Protein AF-A0A6P1NTN1-F1 (afdb_monomer)

Organism: NCBI:txid2697569

Sequence (500 aa):
MDSTYGVNNAILVPTTVSRKTRVRRARVNVVTAGGDISVGAYDAALNRKCTSDTTGIGPNAFPMEIALPPTDLDPGLAYVAISTSSGTASFSSHSVYGQQVGALLKTSAHPLPTSITGAALQTKIPIVTLHPDDPTPLAGNAYERTDMGVHVIAKNPSGGKLYGFDATTGNWKTSTDGVTWADQGRTPATDFGAQAISIVFSDTTWWVTALDGKLWKGAVDKFNSWTDVTPSGMPADTIGRYLNAAHNGTALFFSNYGLIGKYATPGDPSGAYVYKSTDGGTNWTRSLSVPAARHVHCVRVDPTDANKIHVNIGDQGAWGGFGYWYSPDAGVTWYQGASGNATPGAAPSNRYGIDICCPAGTGGTPGRIFMEGDGTAQPHVFQFYRANLGSGMHNAKIDATVWFDGAPIDGGASWKGSARGMIGTSEGNLFYISTGEAGGIGTRYGVWMAKGPWFTSPVLLEEHMAPWDFPTYKYGQTFEVGPYLLNTRYRMTRPKFAGQ

Mean predicted aligned error: 13.22 Å

Secondary structure (DSSP, 8-state):
--EEE-TT-EEEEEEEE-S-EEEEEEEEEEEESSEEEEEEEEETT-BEEEEEEEEEE-SEEEEEEEEEEEEEEPSEEEEEEEEESSS-EEE-----SS----EEEE--PSSPPSB----PEES----EEEEEP--PPEESPPP-EEE-SEEEEEE-TTT--EEEEETTT--EEEESSSSS-EE-S--HHHHHSS-EEEEEE-SSEEEEEETTS-EEEEETT-TT--EE---TTS-TTEE--TTSEEE-SS-EEEE-EEPTT-PPPTT-S-EEEEEEESSSSSS-EEEEEEET--EEEEEEEETTEEEEEEEEEES--SSS--EEEEESSSSSS-EEPPBTTS-TTS--B-TT---EE---S-TT--SEEEEE--STTS-SEEEEEGGGGTT-GGGPPPEEEE---SS-TTS-----SEEEEEEE-TTS-EEEEEE-GGGTS-S-EEEEEE-TTT--SEEEEEEE--TTSS-TT--PPPEEETTEEEETTEEEE--EETT-

InterPro domains:
  IPR015943 WD40/YVTN repeat-like-containing domain superfamily [G3DSA:2.130.10.10] (135-318)

Nearest PDB structures (foldseek):
  5tdq-assembly1_A  TM=5.061E-01  e=2.278E-01  Homo sapiens
  8hhv-assembly1_A  TM=3.895E-01  e=9.567E-02  Microbacterium arabinogalactanolyticum
  1o8s-assembly1_A  TM=4.908E-01  e=4.653E-01  Thermoclostridium stercorarium
  1tvg-assembly1_A  TM=4.889E-01  e=1.053E+00  Homo sapiens
  8ic1-assembly1_A  TM=2.553E-01  e=3.819E-02  Microbacterium arabinogalactanolyticum

Foldseek 3Di:
DW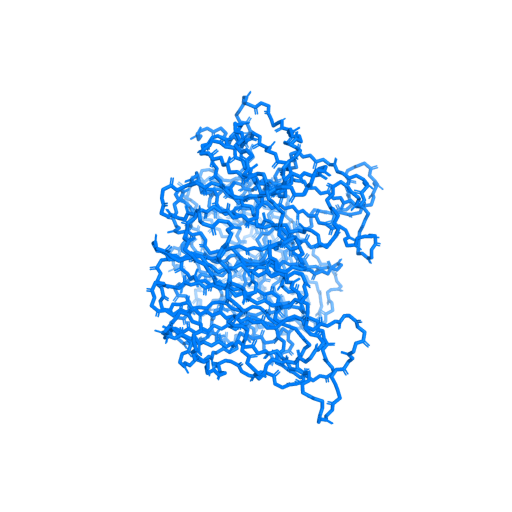DWDDAQKKKKFKFFDAAWFKFFKKKFQKQFCWFKKKKFKFAPQQFTQWIDIGGGGHGDFGIDITTIDTGIDGGGIMIIMMHTHDGIIIADDDDDPGPGPFMFIDRHGPPDDRGDDGDDGDHDDHDMDTFTDPVFDFPDDAKDKDQQQWFWADFAPVLRKTWTAGVPPQFIWIDNFSRDIDGPPDHPCRQPNFHWFHWEDDPFKIWTQGQLRWIWIDGPPPSRDIDTLGAPLDANQFGTHRAQWYDLNQKIKGWTQGDPPDQQDVPHSAWTWIWIDRVRRNDIDGLDTGHRFHYWLHWDAQPQASQKIKTATADDRVDDDGFIKIGNGNSNDIAGFDCQPDDRQTAHRARCFNDKERANCAQAQARKIKTKDFAQFAFRIKMWHPVQPVVGRRNTYIDRQGHWDPQPPVNDKTLHGIWFQWYQDNNRKIWTWRACLQVPRTQKIFTWIADPDRSHDIDTSDIDRGCPVPPNRNFHHWDDRVQWIDTTSMTIRNTHGPPD

pLDDT: mean 74.0, std 17.97, range [25.91, 98.38]

Solvent-accessible surface area (backbone atoms only — not comparable to full-atom values): 26101 Å² total; per-residue (Å²): 112,77,50,78,42,70,57,34,35,30,41,34,36,53,39,64,36,88,49,75,35,38,31,38,34,40,36,38,42,44,33,37,70,23,35,31,41,20,39,33,37,24,42,74,82,32,40,49,72,38,58,34,76,49,72,79,39,62,66,44,73,54,77,43,79,43,71,34,57,82,36,80,41,65,57,40,58,28,28,37,37,40,23,30,65,38,47,56,39,30,27,43,67,64,84,81,92,50,77,89,69,58,25,36,58,44,87,40,55,56,64,71,58,72,56,59,83,93,60,75,74,44,93,77,62,63,42,67,50,74,44,55,60,62,83,65,53,73,38,90,57,74,70,44,79,43,79,67,59,34,37,41,42,35,63,39,84,81,85,52,38,33,36,30,25,31,70,84,80,43,24,35,28,35,26,77,66,86,76,60,73,48,78,67,86,45,31,44,48,82,63,74,71,32,52,73,48,25,56,38,59,57,97,61,37,34,38,36,33,18,45,71,41,41,35,34,36,31,47,62,94,44,86,85,48,74,40,85,38,53,60,87,86,57,56,89,60,27,31,40,54,49,41,25,48,33,50,48,87,65,41,39,36,43,40,39,25,49,54,91,89,70,76,45,49,97,87,50,79,45,30,21,37,32,32,36,14,72,67,82,40,78,52,72,42,81,50,41,81,32,68,34,15,41,20,30,35,25,36,42,55,33,72,81,40,55,35,30,33,41,32,22,21,19,53,88,29,102,42,70,75,48,13,35,34,38,14,79,58,60,48,72,51,78,38,64,36,23,50,63,83,80,55,86,78,31,19,55,26,49,61,48,28,52,44,75,29,50,45,74,48,42,53,54,30,64,62,40,36,39,33,22,20,51,44,80,88,44,30,32,29,32,29,33,49,56,83,36,51,77,81,47,33,56,64,24,50,63,40,78,42,32,65,74,68,66,67,41,96,88,72,50,75,39,77,26,19,30,29,36,43,49,36,58,42,75,75,10,26,42,37,34,32,40,34,11,63,82,56,76,52,13,61,32,26,36,38,36,40,15,51,50,67,68,29,67,48,66,42,80,75,43,85,38,76,58,57,69,85,63,42,86,85,60,72,28,69,43,43,82,44,91,68,30,38,36,40,29,38,34,39,26,44,56,63,37,44,61,96,107

Radius of gyration: 24.1 Å; Cα contacts (8 Å, |Δi|>4): 1412; chains: 1; bounding box: 51×52×73 Å

Structure (mmCIF, N/CA/C/O backbone):
data_AF-A0A6P1NTN1-F1
#
_entry.id   AF-A0A6P1NTN1-F1
#
loop_
_atom_site.group_PDB
_atom_site.id
_atom_site.type_symbol
_atom_site.label_atom_id
_atom_site.label_alt_id
_atom_site.label_comp_id
_atom_site.label_asym_id
_atom_site.label_entity_id
_atom_site.label_seq_id
_atom_site.pdbx_PDB_ins_code
_atom_site.Cartn_x
_atom_site.Cartn_y
_atom_site.Cartn_z
_atom_site.occupancy
_atom_site.B_iso_or_equiv
_atom_site.auth_seq_id
_atom_site.auth_comp_id
_atom_site.auth_asym_id
_atom_site.auth_atom_id
_atom_site.pdbx_PDB_model_num
ATOM 1 N N . MET A 1 1 ? 4.464 -20.646 -22.684 1.00 29.41 1 MET A N 1
ATOM 2 C CA . MET A 1 1 ? 4.743 -21.362 -23.944 1.00 29.41 1 MET A CA 1
ATOM 3 C C . MET A 1 1 ? 6.209 -21.149 -24.235 1.00 29.41 1 MET A C 1
ATOM 5 O O . MET A 1 1 ? 6.587 -20.004 -24.454 1.00 29.41 1 MET A O 1
ATOM 9 N N . ASP A 1 2 ? 6.996 -22.216 -24.161 1.00 33.25 2 ASP A N 1
ATOM 10 C CA . ASP A 1 2 ? 8.444 -22.177 -24.344 1.00 33.25 2 ASP A CA 1
ATOM 11 C C . ASP A 1 2 ? 8.768 -22.536 -25.792 1.00 33.25 2 ASP A C 1
ATOM 13 O O . ASP A 1 2 ? 8.426 -23.616 -26.270 1.00 33.25 2 ASP A O 1
ATOM 17 N N . SER A 1 3 ? 9.375 -21.604 -26.518 1.00 41.38 3 SER A N 1
ATOM 18 C CA . SER A 1 3 ? 9.960 -21.871 -27.832 1.00 41.38 3 SER A CA 1
ATOM 19 C C . SER A 1 3 ? 11.472 -21.883 -27.690 1.00 41.38 3 SER A C 1
ATOM 21 O O . SER A 1 3 ? 12.053 -20.886 -27.263 1.00 41.38 3 SER A O 1
ATOM 23 N N . THR A 1 4 ? 12.078 -23.013 -28.027 1.00 46.31 4 THR A N 1
ATOM 24 C CA . THR A 1 4 ? 13.510 -23.278 -27.934 1.00 46.31 4 THR A CA 1
ATOM 25 C C . THR A 1 4 ? 14.193 -22.868 -29.243 1.00 46.31 4 THR A C 1
ATOM 27 O O . THR A 1 4 ? 13.849 -23.412 -30.291 1.00 46.31 4 THR A O 1
ATOM 30 N N . TYR A 1 5 ? 15.143 -21.926 -29.211 1.00 53.22 5 TYR A N 1
ATOM 31 C CA . TYR A 1 5 ? 15.869 -21.476 -30.414 1.00 53.22 5 TYR A CA 1
ATOM 32 C C . TYR A 1 5 ? 17.349 -21.864 -30.384 1.00 53.22 5 TYR A C 1
ATOM 34 O O . TYR A 1 5 ? 17.948 -21.959 -29.316 1.00 53.22 5 TYR A O 1
ATOM 42 N N . GLY A 1 6 ? 17.927 -22.090 -31.569 1.00 50.06 6 GLY A N 1
ATOM 43 C CA . GLY A 1 6 ? 19.344 -22.417 -31.737 1.00 50.06 6 GLY A CA 1
ATOM 44 C C . GLY A 1 6 ? 20.270 -21.200 -31.627 1.00 50.06 6 GLY A C 1
ATOM 45 O O . GLY A 1 6 ? 19.855 -20.068 -31.885 1.00 50.06 6 GLY A O 1
ATOM 46 N N . VAL A 1 7 ? 21.530 -21.471 -31.285 1.00 57.38 7 VAL A N 1
ATOM 47 C CA . VAL A 1 7 ? 22.645 -20.516 -31.136 1.00 57.38 7 VAL A CA 1
ATOM 48 C C . VAL A 1 7 ? 22.821 -19.641 -32.392 1.00 57.38 7 VAL A C 1
ATOM 50 O O . VAL A 1 7 ? 22.625 -20.131 -33.504 1.00 57.38 7 VAL A O 1
ATOM 53 N N . ASN A 1 8 ? 23.224 -18.369 -32.234 1.00 57.53 8 ASN A N 1
ATOM 54 C CA . ASN A 1 8 ? 23.512 -17.419 -33.329 1.00 57.53 8 ASN A CA 1
ATOM 55 C C . ASN A 1 8 ? 22.317 -17.020 -34.218 1.00 57.53 8 ASN A C 1
ATOM 57 O O . ASN A 1 8 ? 22.477 -16.774 -35.416 1.00 57.53 8 ASN A O 1
ATOM 61 N N . ASN A 1 9 ? 21.120 -16.923 -33.639 1.00 60.09 9 ASN A N 1
ATOM 62 C CA . ASN A 1 9 ? 19.967 -16.317 -34.305 1.00 60.09 9 ASN A CA 1
ATOM 63 C C . ASN A 1 9 ? 19.594 -14.993 -33.640 1.00 60.09 9 ASN A C 1
ATOM 65 O O . ASN A 1 9 ? 19.578 -14.899 -32.410 1.00 60.09 9 ASN A O 1
ATOM 69 N N . ALA A 1 10 ? 19.264 -13.993 -34.461 1.00 60.81 10 ALA A N 1
ATOM 70 C CA . ALA A 1 10 ? 18.637 -12.767 -34.000 1.00 60.81 10 ALA A CA 1
ATOM 71 C C . ALA A 1 10 ? 17.119 -12.869 -34.186 1.00 60.81 10 ALA A C 1
ATOM 73 O O . ALA A 1 10 ? 16.631 -13.264 -35.250 1.00 60.81 10 ALA A O 1
ATOM 74 N N . ILE A 1 11 ? 16.370 -12.508 -33.150 1.00 65.62 11 ILE A N 1
ATOM 75 C CA . ILE A 1 11 ? 14.910 -12.444 -33.190 1.00 65.62 11 ILE A CA 1
ATOM 76 C C . ILE A 1 11 ? 14.499 -10.986 -33.244 1.00 65.62 11 ILE A C 1
ATOM 78 O O . ILE A 1 11 ? 14.895 -10.227 -32.366 1.00 65.62 11 ILE A O 1
ATOM 82 N N . LEU A 1 12 ? 13.693 -10.617 -34.241 1.00 64.75 12 LEU A N 1
ATOM 83 C CA . LEU A 1 12 ? 13.176 -9.264 -34.417 1.00 64.75 12 LEU A CA 1
ATOM 84 C C . LEU A 1 12 ? 11.694 -9.214 -34.077 1.00 64.75 12 LEU A C 1
ATOM 86 O O . LEU A 1 12 ? 10.878 -9.889 -34.708 1.00 64.75 12 LEU A O 1
ATOM 90 N N . VAL A 1 13 ? 11.353 -8.357 -33.124 1.00 66.25 13 VAL A N 1
ATOM 91 C CA . VAL A 1 13 ? 9.988 -8.087 -32.687 1.00 66.25 13 VAL A CA 1
ATOM 92 C C . VAL A 1 13 ? 9.572 -6.715 -33.226 1.00 66.25 13 VAL A C 1
ATOM 94 O O . VAL A 1 13 ? 10.132 -5.708 -32.791 1.00 66.25 13 VAL A O 1
ATOM 97 N N . PRO A 1 14 ? 8.626 -6.636 -34.175 1.00 63.50 14 PRO A N 1
ATOM 98 C CA . PRO A 1 14 ? 8.089 -5.374 -34.647 1.00 63.50 14 PRO A CA 1
ATOM 99 C C . PRO A 1 14 ? 7.347 -4.668 -33.515 1.00 63.50 14 PRO A C 1
ATOM 101 O O . PRO A 1 14 ? 6.588 -5.278 -32.760 1.00 63.50 14 PRO A O 1
ATOM 104 N N . THR A 1 15 ? 7.563 -3.365 -33.417 1.00 61.22 15 THR A N 1
ATOM 105 C CA . THR A 1 15 ? 6.938 -2.491 -32.432 1.00 61.22 15 THR A CA 1
ATOM 106 C C . THR A 1 15 ? 6.498 -1.196 -33.100 1.00 61.22 15 THR A C 1
ATOM 108 O O . THR A 1 15 ? 7.192 -0.655 -33.961 1.00 61.22 15 THR A O 1
ATOM 111 N N . THR A 1 16 ? 5.319 -0.701 -32.734 1.00 61.41 16 THR A N 1
ATOM 112 C CA . THR A 1 16 ? 4.816 0.582 -33.228 1.00 61.41 16 THR A CA 1
ATOM 113 C C . THR A 1 16 ? 5.150 1.672 -32.221 1.00 61.41 16 THR A C 1
ATOM 115 O O . THR A 1 16 ? 4.664 1.664 -31.092 1.00 61.41 16 THR A O 1
ATOM 118 N N . VAL A 1 17 ? 5.952 2.639 -32.649 1.00 59.66 17 VAL A N 1
ATOM 119 C CA . VAL A 1 17 ? 6.299 3.837 -31.890 1.00 59.66 17 VAL A CA 1
ATOM 120 C C . VAL A 1 17 ? 5.254 4.907 -32.204 1.00 59.66 17 VAL A C 1
ATOM 122 O O . VAL A 1 17 ? 5.145 5.370 -33.335 1.00 59.66 17 VAL A O 1
ATOM 125 N N . SER A 1 18 ? 4.433 5.285 -31.224 1.00 51.97 18 SER A N 1
ATOM 126 C CA . SER A 1 18 ? 3.307 6.214 -31.434 1.00 51.97 18 SER A CA 1
ATOM 127 C C . SER A 1 18 ? 3.714 7.690 -31.459 1.00 51.97 18 SER A C 1
ATOM 129 O O . SER A 1 18 ? 3.008 8.525 -32.018 1.00 51.97 18 SER A O 1
ATOM 131 N N . ARG A 1 19 ? 4.854 8.022 -30.851 1.00 54.16 19 ARG A N 1
ATOM 132 C CA . ARG A 1 19 ? 5.444 9.365 -30.794 1.00 54.16 19 ARG A CA 1
ATOM 133 C C . ARG A 1 19 ? 6.958 9.247 -30.716 1.00 54.16 19 ARG A C 1
ATOM 135 O O . ARG A 1 19 ? 7.453 8.217 -30.262 1.00 54.16 19 ARG A O 1
ATOM 142 N N . LYS A 1 20 ? 7.688 10.305 -31.075 1.00 69.31 20 LYS A N 1
ATOM 143 C CA . LYS A 1 20 ? 9.148 10.313 -30.950 1.00 69.31 20 LYS A CA 1
ATOM 144 C C . LYS A 1 20 ? 9.546 9.961 -29.518 1.00 69.31 20 LYS A C 1
ATOM 146 O O . LYS A 1 20 ? 9.056 10.577 -28.572 1.00 69.31 20 LYS A O 1
ATOM 151 N N . THR A 1 21 ? 10.368 8.932 -29.377 1.00 59.53 21 THR A N 1
ATOM 152 C CA . THR A 1 21 ? 10.625 8.274 -28.098 1.00 59.53 21 THR A CA 1
ATOM 153 C C . THR A 1 21 ? 12.103 7.967 -27.969 1.00 59.53 21 THR A C 1
ATOM 155 O O . THR A 1 21 ? 12.658 7.256 -28.800 1.00 59.53 21 THR A O 1
ATOM 158 N N . ARG A 1 22 ? 12.737 8.457 -26.905 1.00 66.81 22 ARG A N 1
ATOM 159 C CA . ARG A 1 22 ? 14.100 8.057 -26.558 1.00 66.81 22 ARG A CA 1
ATOM 160 C C . ARG A 1 22 ? 14.065 6.746 -25.794 1.00 66.81 22 ARG A C 1
ATOM 162 O O . ARG A 1 22 ? 13.306 6.629 -24.845 1.00 66.81 22 ARG A O 1
ATOM 169 N N . VAL A 1 23 ? 14.872 5.773 -26.184 1.00 63.84 23 VAL A N 1
ATOM 170 C CA . VAL A 1 23 ? 14.964 4.463 -25.533 1.00 63.84 23 VAL A CA 1
ATOM 171 C C . VAL A 1 23 ? 16.323 4.328 -24.863 1.00 63.84 23 VAL A C 1
ATOM 173 O O . VAL A 1 23 ? 17.342 4.670 -25.464 1.00 63.84 23 VAL A O 1
ATOM 176 N N . ARG A 1 24 ? 16.340 3.794 -23.637 1.00 61.66 24 ARG A N 1
ATOM 177 C CA . ARG A 1 24 ? 17.573 3.497 -22.882 1.00 61.66 24 ARG A CA 1
ATOM 178 C C . ARG A 1 24 ? 17.646 2.104 -22.296 1.00 61.66 24 ARG A C 1
ATOM 180 O O . ARG A 1 24 ? 18.675 1.753 -21.734 1.00 61.66 24 ARG A O 1
ATOM 187 N N . ARG A 1 25 ? 16.575 1.316 -22.356 1.00 61.94 25 ARG A N 1
ATOM 188 C CA . ARG A 1 25 ? 16.550 -0.008 -21.729 1.00 61.94 25 ARG A CA 1
ATOM 189 C C . ARG A 1 25 ? 15.736 -0.975 -22.564 1.00 61.94 25 ARG A C 1
ATOM 191 O O . ARG A 1 25 ? 14.679 -0.611 -23.087 1.00 61.94 25 ARG A O 1
ATOM 198 N N . ALA A 1 26 ? 16.238 -2.197 -22.665 1.00 63.59 26 ALA A N 1
ATOM 199 C CA . ALA A 1 26 ? 15.498 -3.340 -23.167 1.00 63.59 26 ALA A CA 1
ATOM 200 C C . ALA A 1 26 ? 15.272 -4.311 -22.016 1.00 63.59 26 ALA A C 1
ATOM 202 O O . ALA A 1 26 ? 16.217 -4.713 -21.336 1.00 63.59 26 ALA A O 1
ATOM 203 N N . ARG A 1 27 ? 14.019 -4.716 -21.823 1.00 62.06 27 ARG A N 1
ATOM 204 C CA . ARG A 1 27 ? 13.689 -5.791 -20.897 1.00 62.06 27 ARG A CA 1
ATOM 205 C C . ARG A 1 27 ? 13.489 -7.088 -21.652 1.00 62.06 27 ARG A C 1
ATOM 207 O O . ARG A 1 27 ? 12.695 -7.149 -22.591 1.00 62.06 27 ARG A O 1
ATOM 214 N N . VAL A 1 28 ? 14.187 -8.121 -21.204 1.00 61.41 28 VAL A N 1
ATOM 215 C CA . VAL A 1 28 ? 14.255 -9.413 -21.870 1.00 61.41 28 VAL A CA 1
ATOM 216 C C . VAL A 1 28 ? 13.852 -10.525 -20.915 1.00 61.41 28 VAL A C 1
ATOM 218 O O . VAL A 1 28 ? 14.427 -10.667 -19.842 1.00 61.41 28 VAL A O 1
ATOM 221 N N . ASN A 1 29 ? 12.890 -11.352 -21.314 1.00 56.19 29 ASN A N 1
ATOM 222 C CA . ASN A 1 29 ? 12.529 -12.564 -20.579 1.00 56.19 29 ASN A CA 1
ATOM 223 C C . ASN A 1 29 ? 13.204 -13.776 -21.229 1.00 56.19 29 ASN A C 1
ATOM 225 O O . ASN A 1 29 ? 12.690 -14.305 -22.217 1.00 56.19 29 ASN A O 1
ATOM 229 N N . VAL A 1 30 ? 14.351 -14.197 -20.688 1.00 57.44 30 VAL A N 1
ATOM 230 C CA . VAL A 1 30 ? 15.136 -15.328 -21.211 1.00 57.44 30 VAL A CA 1
ATOM 231 C C . VAL A 1 30 ? 15.361 -16.351 -20.114 1.00 57.44 30 VAL A C 1
ATOM 233 O O . VAL A 1 30 ? 15.739 -15.996 -19.000 1.00 57.44 30 VAL A O 1
ATOM 236 N N . VAL A 1 31 ? 15.186 -17.623 -20.456 1.00 53.19 31 VAL A N 1
ATOM 237 C CA . VAL A 1 31 ? 15.865 -18.713 -19.755 1.00 53.19 31 VAL A CA 1
ATOM 238 C C . VAL A 1 31 ? 17.054 -19.105 -20.619 1.00 53.19 31 VAL A C 1
ATOM 240 O O . VAL A 1 31 ? 16.862 -19.542 -21.754 1.00 53.19 31 VAL A O 1
ATO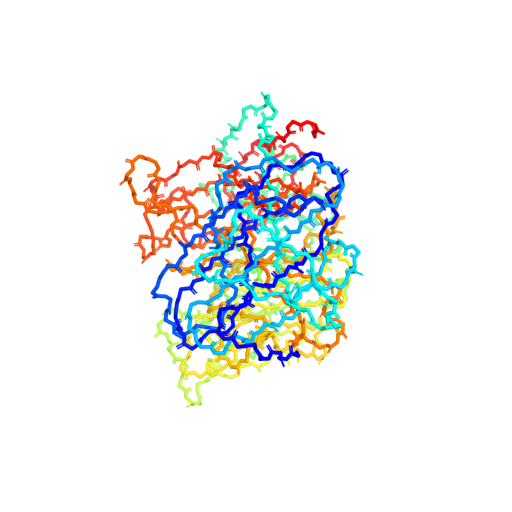M 243 N N . THR A 1 32 ? 18.269 -18.876 -20.125 1.00 56.81 32 THR A N 1
ATOM 244 C CA . THR A 1 32 ? 19.511 -19.243 -20.823 1.00 56.81 32 THR A CA 1
ATOM 245 C C . THR A 1 32 ? 20.231 -20.349 -20.059 1.00 56.81 32 THR A C 1
ATOM 247 O O . THR A 1 32 ? 20.207 -20.366 -18.830 1.00 56.81 32 THR A O 1
ATOM 250 N N . ALA A 1 33 ? 20.886 -21.266 -20.778 1.00 59.31 33 ALA A N 1
ATOM 251 C CA . ALA A 1 33 ? 21.825 -22.236 -20.204 1.00 59.31 33 ALA A CA 1
ATOM 252 C C . ALA A 1 33 ? 23.200 -21.609 -19.875 1.00 59.31 33 ALA A C 1
ATOM 254 O O . ALA A 1 33 ? 24.106 -22.300 -19.416 1.00 59.31 33 ALA A O 1
ATOM 255 N N . GLY A 1 34 ? 23.339 -20.305 -20.117 1.00 64.50 34 GLY A N 1
ATOM 256 C CA . GLY A 1 34 ? 24.556 -19.521 -19.992 1.00 64.50 34 GLY A CA 1
ATOM 257 C C . GLY A 1 34 ? 25.066 -19.035 -21.355 1.00 64.50 34 GLY A C 1
ATOM 258 O O . GLY A 1 34 ? 24.813 -19.681 -22.375 1.00 64.50 34 GLY A O 1
ATOM 259 N N . GLY A 1 35 ? 25.745 -17.885 -21.389 1.00 72.69 35 GLY A N 1
ATOM 260 C CA . GLY A 1 35 ? 26.284 -17.279 -22.614 1.00 72.69 35 GLY A CA 1
ATOM 261 C C . GLY A 1 35 ? 26.251 -15.756 -22.635 1.00 72.69 35 GLY A C 1
ATOM 262 O O . GLY A 1 35 ? 25.950 -15.112 -21.634 1.00 72.69 35 GLY A O 1
ATOM 263 N N . ASP A 1 36 ? 26.521 -15.181 -23.801 1.00 77.38 36 ASP A N 1
ATOM 264 C CA . ASP A 1 36 ? 26.404 -13.744 -24.045 1.00 77.38 36 ASP A CA 1
ATOM 265 C C . ASP A 1 36 ? 25.059 -13.427 -24.705 1.00 77.38 36 ASP A C 1
ATOM 267 O O . ASP A 1 36 ? 24.497 -14.243 -25.444 1.00 77.38 36 ASP A O 1
ATOM 271 N N . ILE A 1 37 ? 24.536 -12.236 -24.431 1.00 76.62 37 ILE A N 1
ATOM 272 C CA . ILE A 1 37 ? 23.293 -11.714 -24.993 1.00 76.62 37 ILE A CA 1
ATOM 273 C C . ILE A 1 37 ? 23.571 -10.354 -25.614 1.00 76.62 37 ILE A C 1
ATOM 275 O O . ILE A 1 37 ? 24.166 -9.488 -24.983 1.00 76.62 37 ILE A O 1
ATOM 279 N N . SER A 1 38 ? 23.048 -10.136 -26.814 1.00 77.00 38 SER A N 1
ATOM 280 C CA . SER A 1 38 ? 23.060 -8.838 -27.480 1.00 77.00 38 SER A CA 1
ATOM 281 C C . SER A 1 38 ? 21.624 -8.399 -27.739 1.00 77.00 38 SER A C 1
ATOM 283 O O . SER A 1 38 ? 20.835 -9.170 -28.292 1.00 77.00 38 SER A O 1
ATOM 285 N N . VAL A 1 39 ? 21.270 -7.183 -27.324 1.00 78.44 39 VAL A N 1
ATOM 286 C CA . VAL A 1 39 ? 19.946 -6.576 -27.534 1.00 78.44 39 VAL A CA 1
ATOM 287 C C . VAL A 1 39 ? 20.054 -5.231 -28.215 1.00 78.44 39 VAL A C 1
ATOM 289 O O . VAL A 1 39 ? 20.985 -4.482 -27.954 1.00 78.44 39 VAL A O 1
ATOM 292 N N . GLY A 1 40 ? 19.074 -4.881 -29.042 1.00 79.75 40 GLY A N 1
ATOM 293 C CA . GLY A 1 40 ? 19.114 -3.625 -29.779 1.00 79.75 40 GLY A CA 1
ATOM 294 C C . GLY A 1 40 ? 17.778 -3.193 -30.359 1.00 79.75 40 GLY A C 1
ATOM 295 O O . GLY A 1 40 ? 16.800 -3.938 -30.341 1.00 79.75 40 GLY A O 1
ATOM 296 N N . ALA A 1 41 ? 17.751 -1.975 -30.889 1.00 80.06 41 ALA A N 1
ATOM 297 C CA . ALA A 1 41 ? 16.613 -1.425 -31.618 1.00 80.06 41 ALA A CA 1
ATOM 298 C C . ALA A 1 41 ? 17.001 -1.134 -33.071 1.00 80.06 41 ALA A C 1
ATOM 300 O O . ALA A 1 41 ? 18.132 -0.733 -33.353 1.00 80.06 41 ALA A O 1
ATOM 301 N N . TYR A 1 42 ? 16.050 -1.311 -33.981 1.00 81.38 42 TYR A N 1
ATOM 302 C CA . TYR A 1 42 ? 16.178 -1.106 -35.420 1.00 81.38 42 TYR A CA 1
ATOM 303 C C . TYR A 1 42 ? 15.021 -0.239 -35.927 1.00 81.38 42 TYR A C 1
ATOM 305 O O . TYR A 1 42 ? 13.923 -0.282 -35.372 1.00 81.38 42 TYR A O 1
ATOM 313 N N . ASP A 1 43 ? 15.248 0.540 -36.983 1.00 82.56 43 ASP A N 1
ATOM 314 C CA . ASP A 1 43 ? 14.167 1.276 -37.656 1.00 82.56 43 ASP A CA 1
ATOM 315 C C . ASP A 1 43 ? 13.352 0.400 -38.617 1.00 82.56 43 ASP A C 1
ATOM 317 O O . ASP A 1 43 ? 13.652 -0.774 -38.835 1.00 82.56 43 ASP A O 1
ATOM 321 N N . ALA A 1 44 ? 12.316 0.989 -39.222 1.00 80.00 44 ALA A N 1
ATOM 322 C CA . ALA A 1 44 ? 11.492 0.357 -40.251 1.00 80.00 44 ALA A CA 1
ATOM 323 C C . ALA A 1 44 ? 12.307 -0.226 -41.422 1.00 80.00 44 ALA A C 1
ATOM 325 O O . ALA A 1 44 ? 11.864 -1.186 -42.049 1.00 80.00 44 ALA A O 1
ATOM 326 N N . ALA A 1 45 ? 13.485 0.342 -41.706 1.00 82.31 45 ALA A N 1
ATOM 327 C CA . ALA A 1 45 ? 14.395 -0.093 -42.760 1.00 82.31 45 ALA A CA 1
ATOM 328 C C . ALA A 1 45 ? 15.413 -1.145 -42.280 1.00 82.31 45 ALA A C 1
ATOM 330 O O . ALA A 1 45 ? 16.322 -1.498 -43.028 1.00 82.31 45 ALA A O 1
ATOM 331 N N . LEU A 1 46 ? 15.253 -1.667 -41.058 1.00 77.44 46 LEU A N 1
ATOM 332 C CA . LEU A 1 46 ? 16.124 -2.670 -40.447 1.00 77.44 46 LEU A CA 1
ATOM 333 C C . LEU A 1 46 ? 17.579 -2.205 -40.295 1.00 77.44 46 LEU A C 1
ATOM 335 O O . LEU A 1 46 ? 18.501 -3.027 -40.270 1.00 77.44 46 LEU A O 1
ATOM 339 N N . ASN A 1 47 ? 17.794 -0.899 -40.122 1.00 82.81 47 ASN A N 1
ATOM 340 C CA . ASN A 1 47 ? 19.084 -0.355 -39.711 1.00 82.81 47 ASN A CA 1
ATOM 341 C C . ASN A 1 47 ? 19.158 -0.298 -38.189 1.00 82.81 47 ASN A C 1
ATOM 343 O O . ASN A 1 47 ? 18.246 0.213 -37.531 1.00 82.81 47 ASN A O 1
ATOM 347 N N . ARG A 1 48 ? 20.260 -0.799 -37.626 1.00 85.31 48 ARG A N 1
ATOM 348 C CA . ARG A 1 48 ? 20.484 -0.815 -36.180 1.00 85.31 48 ARG A CA 1
ATOM 349 C C . ARG A 1 48 ? 20.628 0.615 -35.672 1.00 85.31 48 ARG A C 1
ATOM 351 O O . ARG A 1 48 ? 21.530 1.338 -36.087 1.00 85.31 48 ARG A O 1
ATOM 358 N N . LYS A 1 49 ? 19.759 1.004 -34.746 1.00 85.44 49 LYS A N 1
ATOM 359 C CA . LYS A 1 49 ? 19.806 2.295 -34.053 1.00 85.44 49 LYS A CA 1
ATOM 360 C C . LYS A 1 49 ? 20.649 2.219 -32.790 1.00 85.44 49 LYS A C 1
ATOM 362 O O . LYS A 1 49 ? 21.442 3.118 -32.538 1.00 85.44 49 LYS A O 1
ATOM 367 N N . CYS A 1 50 ? 20.539 1.124 -32.043 1.00 82.88 50 CYS A N 1
ATOM 368 C CA . CYS A 1 50 ? 21.380 0.868 -30.880 1.00 82.88 50 CYS A CA 1
ATOM 369 C C . CYS A 1 50 ? 21.545 -0.620 -30.606 1.00 82.88 50 CYS A C 1
ATOM 371 O O . CYS A 1 50 ? 20.760 -1.439 -31.083 1.00 82.88 50 CYS A O 1
ATOM 373 N N . THR A 1 51 ? 22.576 -0.948 -29.830 1.00 86.31 51 THR A N 1
ATOM 374 C CA . THR A 1 51 ? 22.794 -2.282 -29.275 1.00 86.31 51 THR A CA 1
ATOM 375 C C . THR A 1 51 ? 23.470 -2.186 -27.920 1.00 86.31 51 THR A C 1
ATOM 377 O O . THR A 1 51 ? 24.129 -1.188 -27.628 1.00 86.31 51 THR A O 1
ATOM 380 N N . SER A 1 52 ? 23.329 -3.230 -27.123 1.00 80.56 52 SER A N 1
ATOM 381 C CA . SER A 1 52 ? 24.094 -3.462 -25.911 1.00 80.56 52 SER A CA 1
ATOM 382 C C . SER A 1 52 ? 24.341 -4.951 -25.764 1.00 80.56 52 SER A C 1
ATOM 384 O O . SER A 1 52 ? 23.434 -5.759 -25.978 1.00 80.56 52 SER A O 1
ATOM 386 N N . ASP A 1 53 ? 25.574 -5.288 -25.408 1.00 82.69 53 ASP A N 1
ATOM 387 C CA . ASP A 1 53 ? 26.053 -6.657 -25.329 1.00 82.69 53 ASP A CA 1
ATOM 388 C C . ASP A 1 53 ? 26.401 -6.957 -23.867 1.00 82.69 53 ASP A C 1
ATOM 390 O O . ASP A 1 53 ? 27.157 -6.231 -23.223 1.00 82.69 53 ASP A O 1
ATOM 394 N N . THR A 1 54 ? 25.814 -8.016 -23.324 1.00 76.19 54 THR A N 1
ATOM 395 C CA . THR A 1 54 ? 26.034 -8.499 -21.960 1.00 76.19 54 THR A CA 1
ATOM 396 C C . THR A 1 54 ? 26.706 -9.859 -22.046 1.00 76.19 54 THR A C 1
ATOM 398 O O . THR A 1 54 ? 26.152 -10.777 -22.646 1.00 76.19 54 THR A O 1
ATOM 401 N N . THR A 1 55 ? 27.897 -9.995 -21.468 1.00 78.44 55 THR A N 1
ATOM 402 C CA . THR A 1 55 ? 28.711 -11.213 -21.582 1.00 78.44 55 THR A CA 1
ATOM 403 C C . THR A 1 55 ? 28.680 -12.064 -20.318 1.00 78.44 55 THR A C 1
ATOM 405 O O . THR A 1 55 ? 28.395 -11.567 -19.228 1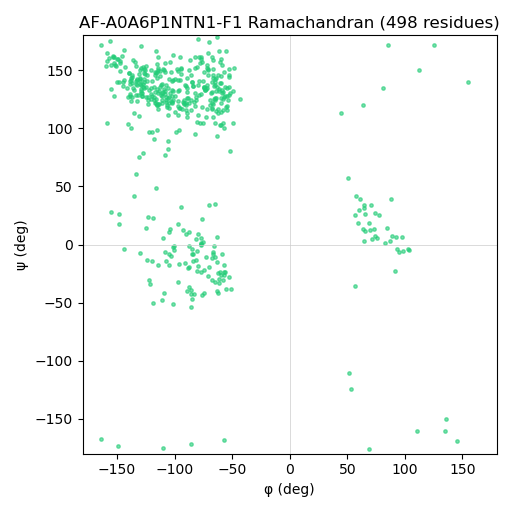.00 78.44 55 THR A O 1
ATOM 408 N N . GLY A 1 56 ? 28.976 -13.358 -20.462 1.00 66.62 56 GLY A N 1
ATOM 409 C CA . GLY A 1 56 ? 29.209 -14.260 -19.329 1.00 66.62 56 GLY A CA 1
ATOM 410 C C . GLY A 1 56 ? 27.993 -14.479 -18.426 1.00 66.62 56 GLY A C 1
ATOM 411 O O . GLY A 1 56 ? 28.140 -14.682 -17.220 1.00 66.62 56 GLY A O 1
ATOM 412 N N . ILE A 1 57 ? 26.784 -14.426 -18.983 1.00 66.62 57 ILE A N 1
ATOM 413 C CA . ILE A 1 57 ? 25.554 -14.634 -18.222 1.00 66.62 57 ILE A CA 1
ATOM 414 C C . ILE A 1 57 ? 25.501 -16.105 -17.819 1.00 66.62 57 ILE A C 1
ATOM 416 O O . ILE A 1 57 ? 25.593 -16.984 -18.670 1.00 66.62 57 ILE A O 1
ATOM 420 N N . GLY A 1 58 ? 25.377 -16.384 -16.521 1.00 63.03 58 GLY A N 1
ATOM 421 C CA . GLY A 1 58 ? 25.167 -17.743 -16.021 1.00 63.03 58 GLY A CA 1
ATOM 422 C C . GLY A 1 58 ? 23.766 -18.281 -16.353 1.00 63.03 58 GLY A C 1
ATOM 423 O O . GLY A 1 58 ? 22.914 -17.535 -16.843 1.00 63.03 58 GLY A O 1
ATOM 424 N N . PRO A 1 59 ? 23.486 -19.563 -16.061 1.00 63.16 59 PRO A N 1
ATOM 425 C CA . PRO A 1 59 ? 22.145 -20.111 -16.201 1.00 63.16 59 PRO A CA 1
ATOM 426 C C . PRO A 1 59 ? 21.165 -19.347 -15.300 1.00 63.16 59 PRO A C 1
ATOM 428 O O . PRO A 1 59 ? 21.288 -19.391 -14.080 1.00 63.16 59 PRO A O 1
ATOM 431 N N . ASN A 1 60 ? 20.212 -18.628 -15.892 1.00 55.25 60 ASN A N 1
ATOM 432 C CA . ASN A 1 60 ? 19.290 -17.738 -15.180 1.00 55.25 60 ASN A CA 1
ATOM 433 C C . ASN A 1 60 ? 17.875 -17.848 -15.763 1.00 55.25 60 ASN A C 1
ATOM 435 O O . ASN A 1 60 ? 17.717 -18.059 -16.966 1.00 55.25 60 ASN A O 1
ATOM 439 N N . ALA A 1 61 ? 16.852 -17.678 -14.916 1.00 49.25 61 ALA A N 1
ATOM 440 C CA . ALA A 1 61 ? 15.439 -17.812 -15.281 1.00 49.25 61 ALA A CA 1
ATOM 441 C C . ALA A 1 61 ? 14.576 -16.649 -14.753 1.00 49.25 61 ALA A C 1
ATOM 443 O O . ALA A 1 61 ? 13.654 -16.876 -13.979 1.00 49.25 61 ALA A O 1
ATOM 444 N N . PHE A 1 62 ? 14.859 -15.406 -15.161 1.00 52.22 62 PHE A N 1
ATOM 445 C CA . PHE A 1 62 ? 14.071 -14.219 -14.786 1.00 52.22 62 PHE A CA 1
ATOM 446 C C . PHE A 1 62 ? 14.175 -13.106 -15.850 1.00 52.22 62 PHE A C 1
ATOM 448 O O . PHE A 1 62 ? 15.092 -13.140 -16.674 1.00 52.22 62 PHE A O 1
ATOM 455 N N . PRO A 1 63 ? 13.261 -12.111 -15.856 1.00 54.00 63 PRO A N 1
ATOM 456 C CA . PRO A 1 63 ? 13.437 -10.876 -16.621 1.00 54.00 63 PRO A CA 1
ATOM 457 C C . PRO A 1 63 ? 14.783 -10.210 -16.323 1.00 54.00 63 PRO A C 1
ATOM 459 O O . PRO A 1 63 ? 15.086 -9.914 -15.170 1.00 54.00 63 PRO A O 1
ATOM 462 N N . MET A 1 64 ? 15.534 -9.896 -17.371 1.00 58.34 64 MET A N 1
ATOM 463 C CA . MET A 1 64 ? 16.752 -9.095 -17.331 1.00 58.34 64 MET A CA 1
ATOM 464 C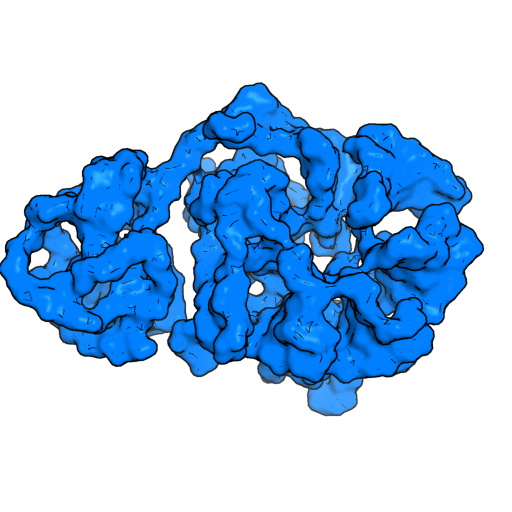 C . MET A 1 64 ? 16.474 -7.721 -17.926 1.00 58.34 64 MET A C 1
ATOM 466 O O . MET A 1 64 ? 15.808 -7.618 -18.958 1.00 58.34 64 MET A O 1
ATOM 470 N N . GLU A 1 65 ? 16.988 -6.671 -17.297 1.00 61.25 65 GLU A N 1
ATOM 471 C CA . GLU A 1 65 ? 17.014 -5.339 -17.890 1.00 61.25 65 GLU A CA 1
ATOM 472 C C . GLU A 1 65 ? 18.431 -5.045 -18.386 1.00 61.25 65 GLU A C 1
ATOM 474 O O . GLU A 1 65 ? 19.395 -5.143 -17.631 1.00 61.25 65 GLU A O 1
ATOM 479 N N . ILE A 1 66 ? 18.556 -4.725 -19.672 1.00 66.00 66 ILE A N 1
ATOM 480 C CA . ILE A 1 66 ? 19.827 -4.400 -20.312 1.00 66.00 66 ILE A CA 1
ATOM 481 C C . ILE A 1 66 ? 19.782 -2.928 -20.709 1.00 66.00 66 ILE A C 1
ATOM 483 O O . ILE A 1 66 ? 18.907 -2.496 -21.469 1.00 66.00 66 ILE A O 1
ATOM 487 N N . ALA A 1 67 ? 20.730 -2.154 -20.185 1.00 64.44 67 ALA A N 1
ATOM 488 C CA . ALA A 1 67 ? 20.910 -0.763 -20.567 1.00 64.44 67 ALA A CA 1
ATOM 489 C C . ALA A 1 67 ? 21.314 -0.675 -22.044 1.00 64.44 67 ALA A C 1
ATOM 491 O O . ALA A 1 67 ? 22.225 -1.368 -22.487 1.00 64.44 67 ALA A O 1
ATOM 492 N N . LEU A 1 68 ? 20.647 0.193 -22.794 1.00 63.44 68 LEU A N 1
ATOM 493 C CA . LEU A 1 68 ? 20.924 0.536 -24.182 1.00 63.44 68 LEU A CA 1
ATOM 494 C C . LEU A 1 68 ? 21.512 1.952 -24.260 1.00 63.44 68 LEU A C 1
ATOM 496 O O . LEU A 1 68 ? 21.109 2.828 -23.487 1.00 63.44 68 LEU A O 1
ATOM 500 N N . PRO A 1 69 ? 22.390 2.225 -25.241 1.00 76.06 69 PRO A N 1
ATOM 501 C CA . PRO A 1 69 ? 22.759 3.588 -25.594 1.00 76.06 69 PRO A CA 1
ATOM 502 C C . PRO A 1 69 ? 21.504 4.447 -25.847 1.00 76.06 69 PRO A C 1
ATOM 504 O O . PRO A 1 69 ? 20.632 4.011 -26.610 1.00 76.06 69 PRO A O 1
ATOM 507 N N . PRO A 1 70 ? 21.389 5.649 -25.245 1.00 68.31 70 PRO A N 1
ATOM 508 C CA . PRO A 1 70 ? 20.231 6.519 -25.428 1.00 68.31 70 PRO A CA 1
ATOM 509 C C . PRO A 1 70 ? 19.982 6.823 -26.902 1.00 68.31 70 PRO A C 1
ATOM 511 O O . PRO A 1 70 ? 20.832 7.408 -27.567 1.00 68.31 70 PRO A O 1
ATOM 514 N N . THR A 1 71 ? 18.820 6.414 -27.409 1.00 74.25 71 THR A N 1
ATOM 515 C CA . THR A 1 71 ? 18.546 6.441 -28.850 1.00 74.25 71 THR A CA 1
ATOM 516 C C . THR A 1 71 ? 17.125 6.877 -29.142 1.00 74.25 71 THR A C 1
ATOM 518 O O . THR A 1 71 ? 16.179 6.301 -28.610 1.00 74.25 71 THR A O 1
ATOM 521 N N . ASP A 1 72 ? 16.973 7.883 -29.999 1.00 76.56 72 ASP A N 1
ATOM 522 C CA . ASP A 1 72 ? 15.664 8.380 -30.411 1.00 76.56 72 ASP A CA 1
ATOM 523 C C . ASP A 1 72 ? 15.086 7.497 -31.525 1.00 76.56 72 ASP A C 1
ATOM 525 O O . ASP A 1 72 ? 15.706 7.296 -32.570 1.00 76.56 72 ASP A O 1
ATOM 529 N N . LEU A 1 73 ? 13.883 6.978 -31.292 1.00 72.50 73 LEU A N 1
ATOM 530 C CA . LEU A 1 73 ? 13.053 6.311 -32.285 1.00 72.50 73 LEU A CA 1
ATOM 531 C C . LEU A 1 73 ? 11.952 7.271 -32.733 1.00 72.50 73 LEU A C 1
ATOM 533 O O . LEU A 1 73 ? 11.225 7.833 -31.907 1.00 72.50 73 LEU A O 1
ATOM 537 N N . ASP A 1 74 ? 11.832 7.459 -34.041 1.00 78.56 74 ASP A N 1
ATOM 538 C CA . ASP A 1 74 ? 10.769 8.267 -34.631 1.00 78.56 74 ASP A CA 1
ATOM 539 C C . ASP A 1 74 ? 9.430 7.504 -34.637 1.00 78.56 74 ASP A C 1
ATOM 541 O O . ASP A 1 74 ? 9.422 6.270 -34.572 1.00 78.56 74 ASP A O 1
ATOM 545 N N . PRO A 1 75 ? 8.283 8.212 -34.697 1.00 72.31 75 PRO A N 1
ATOM 546 C CA . PRO A 1 75 ? 6.982 7.567 -34.822 1.00 72.31 75 PRO A CA 1
ATOM 547 C C . PRO A 1 75 ? 6.923 6.652 -36.051 1.00 72.31 75 PRO A C 1
ATOM 549 O O . PRO A 1 75 ? 7.326 7.050 -37.143 1.00 72.31 75 PRO A O 1
ATOM 552 N N . GLY A 1 76 ? 6.377 5.449 -35.891 1.00 71.69 76 GLY A N 1
ATOM 553 C CA . GLY A 1 76 ? 6.259 4.466 -36.963 1.00 71.69 76 GLY A CA 1
ATOM 554 C C . GLY A 1 76 ? 6.668 3.061 -36.536 1.00 71.69 76 GLY A C 1
ATOM 555 O O . GLY A 1 76 ? 6.673 2.720 -35.355 1.00 71.69 76 GLY A O 1
ATOM 556 N N . LEU A 1 77 ? 6.968 2.219 -37.522 1.00 71.88 77 LEU A N 1
ATOM 557 C CA . LEU A 1 77 ? 7.438 0.860 -37.284 1.00 71.88 77 LEU A CA 1
ATOM 558 C C . LEU A 1 77 ? 8.913 0.876 -36.867 1.00 71.88 77 LEU A C 1
ATOM 560 O O . LEU A 1 77 ? 9.758 1.459 -37.542 1.00 71.88 77 LEU A O 1
ATOM 564 N N . ALA A 1 78 ? 9.222 0.190 -35.779 1.00 74.38 78 ALA A N 1
ATOM 565 C CA . ALA A 1 78 ? 10.572 -0.139 -35.354 1.00 74.38 78 ALA A CA 1
ATOM 566 C C . ALA A 1 78 ? 10.645 -1.641 -35.063 1.00 74.38 78 ALA A C 1
ATOM 568 O O . ALA A 1 78 ? 9.623 -2.329 -35.024 1.00 74.38 78 ALA A O 1
ATOM 569 N N . TYR A 1 79 ? 11.847 -2.155 -34.834 1.00 73.56 79 TYR A N 1
ATOM 570 C CA . TYR A 1 79 ? 12.043 -3.532 -34.404 1.00 73.56 79 TYR A CA 1
ATOM 571 C C . TYR A 1 79 ? 12.949 -3.582 -33.188 1.00 73.56 79 TYR A C 1
ATOM 573 O O . TYR A 1 79 ? 13.920 -2.836 -33.083 1.00 73.56 79 TYR A O 1
ATOM 581 N N . VAL A 1 80 ? 12.645 -4.495 -32.280 1.00 70.94 80 VAL A N 1
ATOM 582 C CA . VAL A 1 80 ? 13.505 -4.835 -31.154 1.00 70.94 80 VAL A CA 1
ATOM 583 C C . VAL A 1 80 ? 14.175 -6.156 -31.463 1.00 70.94 80 VAL A C 1
ATOM 585 O O . VAL A 1 80 ? 13.493 -7.101 -31.850 1.00 70.94 80 VAL A O 1
ATOM 588 N N . ALA A 1 81 ? 15.490 -6.224 -31.312 1.00 74.31 81 ALA A N 1
ATOM 589 C CA . ALA A 1 81 ? 16.257 -7.414 -31.623 1.00 74.31 81 ALA A CA 1
ATOM 590 C C . ALA A 1 81 ? 16.930 -8.002 -30.387 1.00 74.31 81 ALA A C 1
ATOM 592 O O . ALA A 1 81 ? 17.367 -7.269 -29.498 1.00 74.31 81 ALA A O 1
ATOM 593 N N . ILE A 1 82 ? 17.056 -9.326 -30.374 1.00 74.25 82 ILE A N 1
ATOM 594 C CA . ILE A 1 82 ? 17.879 -10.062 -29.417 1.00 74.25 82 ILE A CA 1
ATOM 595 C C . ILE A 1 82 ? 18.633 -11.199 -30.102 1.00 74.25 82 ILE A C 1
ATOM 597 O O . ILE A 1 82 ? 18.056 -11.886 -30.939 1.00 74.25 82 ILE A O 1
ATOM 601 N N . SER A 1 83 ? 19.890 -11.429 -29.718 1.00 73.56 83 SER A N 1
ATOM 602 C CA . SER A 1 83 ? 20.679 -12.611 -30.089 1.00 73.56 83 SER A CA 1
ATOM 603 C C . SER A 1 83 ? 21.444 -13.179 -28.889 1.00 73.56 83 SER A C 1
ATOM 605 O O . SER A 1 83 ? 21.658 -12.475 -27.902 1.00 73.56 83 SER A O 1
ATOM 607 N N . THR A 1 84 ? 21.842 -14.453 -28.964 1.00 70.38 84 THR A N 1
ATOM 608 C CA . THR A 1 84 ? 22.586 -15.155 -27.898 1.00 70.38 84 THR A CA 1
ATOM 609 C C . THR A 1 84 ? 23.789 -15.918 -28.465 1.00 70.38 84 THR A C 1
ATOM 611 O O . THR A 1 84 ? 23.690 -16.464 -29.571 1.00 70.38 84 THR A O 1
ATOM 614 N N . SER A 1 85 ? 24.917 -15.942 -27.738 1.00 66.56 85 SER A N 1
ATOM 615 C CA . SER A 1 85 ? 26.175 -16.576 -28.184 1.00 66.56 85 SER A CA 1
ATOM 616 C C . SER A 1 85 ? 26.290 -18.070 -27.855 1.00 66.56 85 SER A C 1
ATOM 618 O O . SER A 1 85 ? 27.050 -18.780 -28.514 1.00 66.56 85 SER A O 1
ATOM 620 N N . SER A 1 86 ? 25.512 -18.586 -26.896 1.00 61.22 86 SER A N 1
ATOM 621 C CA . SER A 1 86 ? 25.462 -20.017 -26.569 1.00 61.22 86 SER A CA 1
ATOM 622 C C . SER A 1 86 ? 24.121 -20.455 -25.976 1.00 61.22 86 SER A C 1
ATOM 624 O O . SER A 1 86 ? 23.397 -19.666 -25.373 1.00 61.22 86 SER A O 1
ATOM 626 N N . GLY A 1 87 ? 23.823 -21.750 -26.124 1.00 53.66 87 GLY A N 1
ATOM 627 C CA . GLY A 1 87 ? 22.687 -22.416 -25.490 1.00 53.66 87 GLY A CA 1
ATOM 628 C C . GLY A 1 87 ? 21.358 -22.318 -26.242 1.00 53.66 87 GLY A C 1
ATOM 629 O O . GLY A 1 87 ? 21.203 -21.621 -27.243 1.00 53.66 87 GLY A O 1
ATOM 630 N N . THR A 1 88 ? 20.386 -23.074 -25.744 1.00 49.06 88 THR A N 1
ATOM 631 C CA . THR A 1 88 ? 18.982 -22.992 -26.134 1.00 49.06 88 THR A CA 1
ATOM 632 C C . THR A 1 88 ? 18.286 -21.972 -25.246 1.00 49.06 88 THR A C 1
ATOM 634 O O . THR A 1 88 ? 18.092 -22.207 -24.057 1.00 49.06 88 THR A O 1
ATOM 637 N N . ALA A 1 89 ? 17.916 -20.829 -25.819 1.00 44.53 89 ALA A N 1
ATOM 638 C CA . ALA A 1 89 ? 17.134 -19.820 -25.119 1.00 44.53 89 ALA A CA 1
ATOM 639 C C . ALA A 1 89 ? 15.642 -20.129 -25.286 1.00 44.53 89 ALA A C 1
ATOM 641 O O . ALA A 1 89 ? 15.148 -20.200 -26.417 1.00 44.53 89 ALA A O 1
ATOM 642 N N . SER A 1 90 ? 14.920 -20.321 -24.177 1.00 43.16 90 SER A N 1
ATOM 643 C CA . SER A 1 90 ? 13.456 -20.334 -24.202 1.00 43.16 90 SER A CA 1
ATOM 644 C C . SER A 1 90 ? 12.927 -18.966 -23.809 1.00 43.16 90 SER A C 1
ATOM 646 O O . SER A 1 90 ? 13.173 -18.477 -22.703 1.00 43.16 90 SER A O 1
ATOM 648 N N . PHE A 1 91 ? 12.190 -18.351 -24.727 1.00 44.12 91 PHE A N 1
ATOM 649 C CA . PHE A 1 91 ? 11.532 -17.077 -24.489 1.00 44.12 91 PHE A CA 1
ATOM 650 C C . PHE A 1 91 ? 10.056 -17.314 -24.220 1.00 44.12 91 PHE A C 1
ATOM 652 O O . PHE A 1 91 ? 9.385 -18.024 -24.969 1.00 44.12 91 PHE A O 1
ATOM 659 N N . SER A 1 92 ? 9.540 -16.688 -23.172 1.00 35.44 92 SER A N 1
ATOM 660 C CA . SER A 1 92 ? 8.132 -16.773 -22.807 1.00 35.44 92 SER A CA 1
ATOM 661 C C . SER A 1 92 ? 7.455 -15.424 -23.046 1.00 35.44 92 SER A C 1
ATOM 663 O O . SER A 1 92 ? 7.929 -14.371 -22.614 1.00 35.44 92 SER A O 1
ATOM 665 N N . SER A 1 93 ? 6.317 -15.432 -23.738 1.00 32.28 93 SER A N 1
ATOM 666 C CA . SER A 1 93 ? 5.540 -14.226 -24.032 1.00 32.28 93 SER A CA 1
ATOM 667 C C . SER A 1 93 ? 5.010 -13.585 -22.742 1.00 32.28 93 SER A C 1
ATOM 669 O O . SER A 1 93 ? 4.186 -14.185 -22.048 1.00 32.28 93 SER A O 1
ATOM 671 N N . HIS A 1 94 ? 5.460 -12.374 -22.404 1.00 33.47 94 HIS A N 1
ATOM 672 C CA . HIS A 1 94 ? 4.951 -11.553 -21.301 1.00 33.47 94 HIS A CA 1
ATOM 673 C C . HIS A 1 94 ? 4.459 -10.169 -21.782 1.00 33.47 94 HIS A C 1
ATOM 675 O O . HIS A 1 94 ? 5.276 -9.284 -21.949 1.00 33.47 94 HIS A O 1
ATOM 681 N N . SER A 1 95 ? 3.142 -10.025 -22.020 1.00 27.48 95 SER A N 1
ATOM 682 C CA . SER A 1 95 ? 2.356 -8.776 -22.221 1.00 27.48 95 SER A CA 1
ATOM 683 C C . SER A 1 95 ? 2.923 -7.668 -23.135 1.00 27.48 95 SER A C 1
ATOM 685 O O . SER A 1 95 ? 3.874 -6.969 -22.804 1.00 27.48 95 SER A O 1
ATOM 687 N N . VAL A 1 96 ? 2.238 -7.451 -24.262 1.00 25.91 96 VAL A N 1
ATOM 688 C CA . VAL A 1 96 ? 2.527 -6.434 -25.284 1.00 25.91 96 VAL A CA 1
ATOM 689 C C . VAL A 1 96 ? 1.774 -5.128 -24.979 1.00 25.91 96 VAL A C 1
ATOM 691 O O . VAL A 1 96 ? 0.582 -5.174 -24.686 1.00 25.91 96 VAL A O 1
ATOM 694 N N . TYR A 1 97 ? 2.424 -3.969 -25.135 1.00 34.88 97 TYR A N 1
ATOM 695 C CA . TYR A 1 97 ? 1.745 -2.733 -25.555 1.00 34.88 97 TYR A CA 1
ATOM 696 C C . TYR A 1 97 ? 2.297 -2.327 -26.928 1.00 34.88 97 TYR A C 1
ATOM 698 O O . TYR A 1 97 ? 3.389 -1.780 -27.041 1.00 34.88 97 TYR A O 1
ATOM 706 N N . GLY A 1 98 ? 1.534 -2.694 -27.959 1.00 31.62 98 GLY A N 1
ATOM 707 C CA . GLY A 1 98 ? 1.839 -2.646 -29.392 1.00 31.62 98 GLY A CA 1
ATOM 708 C C . GLY A 1 98 ? 0.991 -3.712 -30.101 1.00 31.62 98 GLY A C 1
ATOM 709 O O . GLY A 1 98 ? 0.768 -4.785 -29.546 1.00 31.62 98 GLY A O 1
ATOM 710 N N . GLN A 1 99 ? 0.430 -3.438 -31.278 1.00 30.78 99 GLN A N 1
ATOM 711 C CA . GLN A 1 99 ? -0.319 -4.468 -32.005 1.00 30.78 99 GLN A CA 1
ATOM 712 C C . GLN A 1 99 ? 0.670 -5.555 -32.465 1.00 30.78 99 GLN A C 1
ATOM 714 O O . GLN A 1 99 ? 1.733 -5.246 -32.995 1.00 30.78 99 GLN A O 1
ATOM 719 N N . GLN A 1 100 ? 0.355 -6.826 -32.214 1.00 37.91 100 GLN A N 1
ATOM 720 C CA . GLN A 1 100 ? 1.200 -7.966 -32.573 1.00 37.91 100 GLN A CA 1
ATOM 721 C C . GLN A 1 100 ? 1.283 -8.101 -34.105 1.00 37.91 100 GLN A C 1
ATOM 723 O O . GLN A 1 100 ? 0.306 -8.504 -34.730 1.00 37.91 100 GLN A O 1
ATOM 728 N N . VAL A 1 101 ? 2.442 -7.810 -34.712 1.00 31.52 101 VAL A N 1
ATOM 729 C CA . VAL A 1 101 ? 2.672 -7.968 -36.167 1.00 31.52 101 VAL A CA 1
ATOM 730 C C . VAL A 1 101 ? 3.759 -9.022 -36.451 1.00 31.52 101 VAL A C 1
ATOM 732 O O . VAL A 1 101 ? 4.689 -8.788 -37.207 1.00 31.52 101 VAL A O 1
ATOM 735 N N . GLY A 1 102 ? 3.670 -10.206 -35.833 1.00 38.94 102 GLY A N 1
ATOM 736 C CA . GLY A 1 102 ? 4.609 -11.321 -36.083 1.00 38.94 102 GLY A CA 1
ATOM 737 C C . GLY A 1 102 ? 6.040 -11.079 -35.573 1.00 38.94 102 GLY A C 1
ATOM 738 O O . GLY A 1 102 ? 6.288 -10.083 -34.916 1.00 38.94 102 GLY A O 1
ATOM 739 N N . ALA A 1 103 ? 6.977 -11.999 -35.819 1.00 43.59 103 ALA A N 1
ATOM 740 C CA . ALA A 1 103 ? 8.412 -11.801 -35.580 1.00 43.59 103 ALA A CA 1
ATOM 741 C C . ALA A 1 103 ? 9.217 -12.383 -36.752 1.00 43.59 103 ALA A C 1
ATOM 743 O O . ALA A 1 103 ? 8.842 -13.418 -37.314 1.00 43.59 103 ALA A O 1
ATOM 744 N N . LEU A 1 104 ? 10.316 -11.723 -37.128 1.00 43.97 104 LEU A N 1
ATOM 745 C CA . LEU A 1 104 ? 11.272 -12.247 -38.107 1.00 43.97 104 LEU A CA 1
ATOM 746 C C . LEU A 1 104 ? 12.343 -13.046 -37.358 1.00 43.97 104 LEU A C 1
ATOM 748 O O . LEU A 1 104 ? 13.034 -12.494 -36.499 1.00 43.97 104 LEU A O 1
ATOM 752 N N . LEU A 1 105 ? 12.499 -14.328 -37.693 1.00 44.62 105 LEU A N 1
ATOM 753 C CA . LEU A 1 105 ? 13.673 -15.099 -37.291 1.00 44.62 105 LEU A CA 1
ATOM 754 C C . LEU A 1 105 ? 14.701 -14.978 -38.415 1.00 44.62 105 LEU A C 1
ATOM 756 O O . LEU A 1 105 ? 14.403 -15.366 -39.547 1.00 44.62 105 LEU A O 1
ATOM 760 N N . LYS A 1 106 ? 15.903 -14.461 -38.139 1.00 58.25 106 LYS A N 1
ATOM 761 C CA . LYS A 1 106 ? 16.987 -14.558 -39.120 1.00 58.25 106 LYS A CA 1
ATOM 762 C C . LYS A 1 106 ? 18.338 -14.876 -38.497 1.00 58.25 106 LYS A C 1
ATOM 764 O O . LYS A 1 106 ? 18.672 -14.473 -37.385 1.00 58.25 106 LYS A O 1
ATOM 769 N N . THR A 1 107 ? 19.109 -15.609 -39.289 1.00 45.69 107 THR A N 1
ATOM 770 C CA . THR A 1 107 ? 20.514 -15.938 -39.100 1.00 45.69 107 THR A CA 1
ATOM 771 C C . THR A 1 107 ? 21.346 -14.657 -39.143 1.00 45.69 107 THR A C 1
ATOM 773 O O . THR A 1 107 ? 21.752 -14.197 -40.213 1.00 45.69 107 THR A O 1
ATOM 776 N N . SER A 1 108 ? 21.606 -14.054 -37.993 1.00 52.62 108 SER A N 1
ATOM 777 C CA . SER A 1 108 ? 22.761 -13.177 -37.862 1.00 52.62 108 SER A CA 1
ATOM 778 C C . SER A 1 108 ? 23.518 -13.521 -36.598 1.00 52.62 108 SER A C 1
ATOM 780 O O . SER A 1 108 ? 22.913 -13.829 -35.571 1.00 52.62 108 SER A O 1
ATOM 782 N N . ALA A 1 109 ? 24.841 -13.454 -36.717 1.00 58.09 109 ALA A N 1
ATOM 783 C CA . ALA A 1 109 ? 25.778 -13.738 -35.648 1.00 58.09 109 ALA A CA 1
ATOM 784 C C . ALA A 1 109 ? 25.511 -12.847 -34.432 1.00 58.09 109 ALA A C 1
ATOM 786 O O . ALA A 1 109 ? 25.073 -11.708 -34.572 1.00 58.09 109 ALA A O 1
ATOM 787 N N . HIS A 1 110 ? 25.795 -13.381 -33.250 1.00 58.47 110 HIS A N 1
ATOM 788 C CA . HIS A 1 110 ? 26.064 -12.566 -32.079 1.00 58.47 110 HIS A CA 1
ATOM 789 C C . HIS A 1 110 ? 27.466 -11.941 -32.241 1.00 58.47 110 HIS A C 1
ATOM 791 O O . HIS A 1 110 ? 28.399 -12.683 -32.568 1.00 58.47 110 HIS A O 1
ATOM 797 N N . PRO A 1 111 ? 27.667 -10.630 -32.001 1.00 69.88 111 PRO A N 1
ATOM 798 C CA . PRO A 1 111 ? 26.692 -9.611 -31.583 1.00 69.88 111 PRO A CA 1
ATOM 799 C C . PRO A 1 111 ? 25.808 -9.097 -32.736 1.00 69.88 111 PRO A C 1
ATOM 801 O O . PRO A 1 111 ? 26.172 -9.219 -33.905 1.00 69.88 111 PRO A O 1
ATOM 804 N N . LEU A 1 112 ? 24.665 -8.476 -32.407 1.00 71.62 112 LEU A N 1
ATOM 805 C CA . LEU A 1 112 ? 23.667 -8.002 -33.381 1.00 71.62 112 LEU A CA 1
ATOM 806 C C . LEU A 1 112 ? 24.292 -7.163 -34.519 1.00 71.62 112 LEU A C 1
ATOM 808 O O . LEU A 1 112 ? 25.031 -6.223 -34.232 1.00 71.62 112 LEU A O 1
ATOM 812 N N . PRO A 1 113 ? 23.984 -7.410 -35.807 1.00 73.12 113 PRO A N 1
ATOM 813 C CA . PRO A 1 113 ? 24.634 -6.732 -36.934 1.00 73.12 113 PRO A CA 1
ATOM 814 C C . PRO A 1 113 ? 24.120 -5.301 -37.155 1.00 73.12 113 PRO A C 1
ATOM 816 O O . PRO A 1 113 ? 23.005 -4.956 -36.774 1.00 73.12 113 PRO A O 1
ATOM 819 N N . THR A 1 114 ? 24.893 -4.463 -37.848 1.00 77.25 114 THR A N 1
ATOM 820 C CA . THR A 1 114 ? 24.535 -3.061 -38.159 1.00 77.25 114 THR A CA 1
ATOM 821 C C . THR A 1 114 ? 23.288 -2.901 -39.034 1.00 77.25 114 THR A C 1
ATOM 823 O O . THR A 1 114 ? 22.621 -1.870 -38.965 1.00 77.25 114 THR A O 1
ATOM 826 N N . SER A 1 115 ? 22.944 -3.910 -39.830 1.00 70.50 115 SER A N 1
ATOM 827 C CA . SER A 1 115 ? 21.701 -3.986 -40.600 1.00 70.50 115 SER A CA 1
ATOM 828 C C . SER A 1 115 ? 21.253 -5.439 -40.715 1.00 70.50 115 SER A C 1
ATOM 830 O O . SER A 1 115 ? 22.067 -6.359 -40.590 1.00 70.50 115 SER A O 1
ATOM 832 N N . ILE A 1 116 ? 19.957 -5.655 -40.932 1.00 67.25 116 ILE A N 1
ATOM 833 C CA . ILE A 1 116 ? 19.374 -6.992 -41.074 1.00 67.25 116 ILE A CA 1
ATOM 834 C C . ILE A 1 116 ? 18.650 -7.069 -42.421 1.00 67.25 116 ILE A C 1
ATOM 836 O O . ILE A 1 116 ? 17.804 -6.242 -42.734 1.00 67.25 116 ILE A O 1
ATOM 840 N N . THR A 1 117 ? 18.969 -8.072 -43.240 1.00 59.00 117 THR A N 1
ATOM 841 C CA . THR A 1 117 ? 18.261 -8.331 -44.510 1.00 59.00 117 THR A CA 1
ATOM 842 C C . THR A 1 117 ? 17.020 -9.190 -44.235 1.00 59.00 117 THR A C 1
ATOM 844 O O . THR A 1 117 ? 17.080 -10.047 -43.370 1.00 59.00 117 THR A O 1
ATOM 847 N N . GLY A 1 118 ? 15.890 -9.042 -44.933 1.00 48.00 118 GLY A N 1
ATOM 848 C CA . GLY A 1 118 ? 14.656 -9.797 -44.613 1.00 48.00 118 GLY A CA 1
ATOM 849 C C . GLY A 1 118 ? 14.671 -11.283 -45.031 1.00 48.00 118 GLY A C 1
ATOM 850 O O . GLY A 1 118 ? 15.334 -11.639 -46.004 1.00 48.00 118 GLY A O 1
ATOM 851 N N . ALA A 1 119 ? 13.983 -12.159 -44.289 1.00 47.75 119 ALA A N 1
ATOM 852 C CA . ALA A 1 119 ? 13.446 -13.463 -44.725 1.00 47.75 119 ALA A CA 1
ATOM 853 C C . ALA A 1 119 ? 12.297 -13.893 -43.778 1.00 47.75 119 ALA A C 1
ATOM 855 O O . ALA A 1 119 ? 12.210 -13.380 -42.673 1.00 47.75 119 ALA A O 1
ATOM 856 N N . ALA A 1 120 ? 11.403 -14.772 -44.244 1.00 43.25 120 ALA A N 1
ATOM 857 C CA . ALA A 1 120 ? 10.017 -14.974 -43.787 1.00 43.25 120 ALA A CA 1
ATOM 858 C C . ALA A 1 120 ? 9.728 -15.121 -42.268 1.00 43.25 120 ALA A C 1
ATOM 860 O O . ALA A 1 120 ? 10.526 -15.626 -41.483 1.00 43.25 120 ALA A O 1
ATOM 861 N N . LEU A 1 121 ? 8.503 -14.711 -41.903 1.00 40.34 121 LEU A N 1
ATOM 862 C CA . LEU A 1 121 ? 7.907 -14.679 -40.559 1.00 40.34 121 LEU A CA 1
ATOM 863 C C . LEU A 1 121 ? 7.701 -16.080 -39.948 1.00 40.34 121 LEU A C 1
ATOM 865 O O . LEU A 1 121 ? 7.134 -16.960 -40.596 1.00 40.34 121 LEU A O 1
ATOM 869 N N . GLN A 1 122 ? 8.036 -16.249 -38.663 1.00 39.91 122 GLN A N 1
ATOM 870 C CA . GLN A 1 122 ? 7.499 -17.334 -37.827 1.00 39.91 122 GLN A CA 1
ATOM 871 C C . GLN A 1 122 ? 6.413 -16.800 -36.879 1.00 39.91 122 GLN A C 1
ATOM 873 O O . GLN A 1 122 ? 6.436 -15.652 -36.438 1.00 39.91 122 GLN A O 1
ATOM 878 N N . THR A 1 123 ? 5.433 -17.647 -36.561 1.00 36.38 123 THR A N 1
ATOM 879 C CA . THR A 1 123 ? 4.175 -17.270 -35.893 1.00 36.38 123 THR A CA 1
ATOM 880 C C . THR A 1 123 ? 4.185 -17.379 -34.361 1.00 36.38 123 THR A C 1
ATOM 882 O O . THR A 1 123 ? 3.120 -17.302 -33.750 1.00 36.38 123 THR A O 1
ATOM 885 N N . LYS A 1 124 ? 5.339 -17.549 -33.695 1.00 43.72 124 LYS A N 1
ATOM 886 C CA . LYS A 1 124 ? 5.408 -17.707 -32.222 1.00 43.72 124 LYS A CA 1
ATOM 887 C C . LYS A 1 124 ? 6.591 -16.916 -31.634 1.00 43.72 124 LYS A C 1
ATOM 889 O O . LYS A 1 124 ? 7.692 -17.020 -32.152 1.00 43.72 124 LYS A O 1
ATOM 894 N N . ILE A 1 125 ? 6.340 -16.066 -30.623 1.00 43.97 125 ILE A N 1
ATOM 895 C CA . ILE A 1 125 ? 7.081 -14.797 -30.407 1.00 43.97 125 ILE A CA 1
ATOM 896 C C . ILE A 1 125 ? 7.621 -14.619 -28.955 1.00 43.97 125 ILE A C 1
ATOM 898 O O . ILE A 1 125 ? 6.837 -14.754 -28.010 1.00 43.97 125 ILE A O 1
ATOM 902 N N . PRO A 1 126 ? 8.907 -14.232 -28.760 1.00 39.06 126 PRO A N 1
ATOM 903 C CA . PRO A 1 126 ? 9.465 -13.626 -27.530 1.00 39.06 126 PRO A CA 1
ATOM 904 C C . PRO A 1 126 ? 8.987 -12.188 -27.278 1.00 39.06 126 PRO A C 1
ATOM 906 O O . PRO A 1 126 ? 8.801 -11.444 -28.233 1.00 39.06 126 PRO A O 1
ATOM 909 N N . ILE A 1 127 ? 8.904 -11.731 -26.020 1.00 43.03 127 ILE A N 1
ATOM 910 C CA . ILE A 1 127 ? 8.635 -10.308 -25.726 1.00 43.03 127 ILE A CA 1
ATOM 911 C C . ILE A 1 127 ? 9.910 -9.597 -25.270 1.00 43.03 127 ILE A C 1
ATOM 913 O O . ILE A 1 127 ? 10.473 -9.939 -24.228 1.00 43.03 127 ILE A O 1
ATOM 917 N N . VAL A 1 128 ? 10.325 -8.598 -26.056 1.00 44.78 128 VAL A N 1
ATOM 918 C CA . VAL A 1 128 ? 11.313 -7.586 -25.674 1.00 44.78 128 VAL A CA 1
ATOM 919 C C . VAL A 1 128 ? 10.608 -6.233 -25.643 1.00 44.78 128 VAL A C 1
ATOM 921 O O . VAL A 1 128 ? 10.060 -5.797 -26.655 1.00 44.78 128 VAL A O 1
ATOM 924 N N . THR A 1 129 ? 10.605 -5.582 -24.481 1.00 50.72 129 THR A N 1
ATOM 925 C CA . THR A 1 129 ? 9.961 -4.273 -24.295 1.00 50.72 129 THR A CA 1
ATOM 926 C C . THR A 1 129 ? 11.031 -3.193 -24.230 1.00 50.72 129 THR A C 1
ATOM 928 O O . THR A 1 129 ? 11.968 -3.296 -23.436 1.00 50.72 129 THR A O 1
ATOM 931 N N . LEU A 1 130 ? 10.891 -2.159 -25.061 1.00 47.06 130 LEU A N 1
ATOM 932 C CA . LEU A 1 130 ? 11.705 -0.950 -24.970 1.00 47.06 130 LEU A CA 1
ATOM 933 C C . LEU A 1 130 ? 11.037 0.033 -24.014 1.00 47.06 130 LEU A C 1
ATOM 935 O O . LEU A 1 130 ? 9.865 0.372 -24.189 1.00 47.06 130 LEU A O 1
ATOM 939 N N . HIS A 1 131 ? 11.785 0.493 -23.017 1.00 52.50 131 HIS A N 1
ATOM 940 C CA . HIS A 1 131 ? 11.293 1.481 -22.068 1.00 52.50 131 HIS A CA 1
ATOM 941 C C . HIS A 1 131 ? 11.647 2.896 -22.556 1.00 52.50 131 HIS A C 1
ATOM 943 O O . HIS A 1 131 ? 12.833 3.178 -22.774 1.00 52.50 131 HIS A O 1
ATOM 949 N N . PRO A 1 132 ? 10.646 3.775 -22.759 1.00 52.41 132 PRO A N 1
ATOM 950 C CA . PRO A 1 132 ? 10.893 5.163 -23.114 1.00 52.41 132 PRO A CA 1
ATOM 951 C C . PRO A 1 132 ? 11.549 5.902 -21.938 1.00 52.41 132 PRO A C 1
ATOM 953 O O . PRO A 1 132 ? 11.129 5.729 -20.791 1.00 52.41 132 PRO A O 1
ATOM 956 N N . ASP A 1 133 ? 12.524 6.768 -22.216 1.00 49.56 133 ASP A N 1
ATOM 957 C CA . ASP A 1 133 ? 12.826 7.880 -21.323 1.00 49.56 133 ASP A CA 1
ATOM 958 C C . ASP A 1 133 ? 11.617 8.807 -21.350 1.00 49.56 133 ASP A C 1
ATOM 960 O O . ASP A 1 133 ? 11.220 9.302 -22.412 1.00 49.56 133 ASP A O 1
ATOM 964 N N . ASP A 1 134 ? 11.074 9.104 -20.179 1.00 55.56 134 ASP A N 1
ATOM 965 C CA . ASP A 1 134 ? 10.289 10.313 -20.005 1.00 55.56 134 ASP A CA 1
ATOM 966 C C . ASP A 1 134 ? 11.145 11.301 -19.199 1.00 55.56 134 ASP A C 1
ATOM 968 O O . ASP A 1 134 ? 11.006 11.374 -17.979 1.00 55.56 134 ASP A O 1
ATOM 972 N N . PRO A 1 135 ? 12.070 12.049 -19.840 1.00 52.41 135 PRO A N 1
ATOM 973 C CA . PRO A 1 135 ? 12.967 12.969 -19.146 1.00 52.41 135 PRO A CA 1
ATOM 974 C C . PRO A 1 135 ? 12.237 14.256 -18.739 1.00 52.41 135 PRO A C 1
ATOM 976 O O . PRO A 1 135 ? 12.872 15.297 -18.591 1.00 52.41 135 PRO A O 1
ATOM 979 N N . THR A 1 136 ? 10.903 14.219 -18.635 1.00 59.59 136 THR A N 1
ATOM 980 C CA . THR A 1 136 ? 10.104 15.383 -18.283 1.00 59.59 136 THR A CA 1
ATOM 981 C C . THR A 1 136 ? 10.590 15.897 -16.929 1.00 59.59 136 THR A C 1
ATOM 983 O O . THR A 1 136 ? 10.471 15.178 -15.937 1.00 59.59 136 THR A O 1
ATOM 986 N N . PRO A 1 137 ? 11.140 17.118 -16.862 1.00 62.91 137 PRO A N 1
ATOM 987 C CA . PRO A 1 137 ? 11.581 17.680 -15.599 1.00 62.91 137 PRO A CA 1
ATOM 988 C C . PRO A 1 137 ? 10.375 17.942 -14.692 1.00 62.91 137 PRO A C 1
ATOM 990 O O . PRO A 1 137 ? 9.238 18.093 -15.157 1.00 62.91 137 PRO A O 1
ATOM 993 N N . LEU A 1 138 ? 10.625 18.029 -13.387 1.00 70.00 138 LEU A N 1
ATOM 994 C CA . LEU A 1 138 ? 9.622 18.529 -12.455 1.00 70.00 138 LEU A CA 1
ATOM 995 C C . LEU A 1 138 ? 9.266 19.977 -12.828 1.00 70.00 138 LEU A C 1
ATOM 997 O O . LEU A 1 138 ? 10.136 20.802 -13.107 1.00 70.00 138 LEU A O 1
ATOM 1001 N N . ALA A 1 139 ? 7.975 20.283 -12.862 1.00 61.78 139 ALA A N 1
ATOM 1002 C CA . ALA A 1 139 ? 7.457 21.618 -13.082 1.00 61.78 139 ALA A CA 1
ATOM 1003 C C . ALA A 1 139 ? 7.525 22.420 -11.783 1.00 61.78 139 ALA A C 1
ATOM 1005 O O . ALA A 1 139 ? 6.767 22.127 -10.866 1.00 61.78 139 ALA A O 1
ATOM 1006 N N . GLY A 1 140 ? 8.395 23.437 -11.755 1.00 52.31 140 GLY A N 1
ATOM 1007 C CA . GLY A 1 140 ? 8.283 24.726 -11.046 1.00 52.31 140 GLY A CA 1
ATOM 1008 C C . GLY A 1 140 ? 8.070 24.783 -9.524 1.00 52.31 140 GLY A C 1
ATOM 1009 O O . GLY A 1 140 ? 8.609 25.685 -8.891 1.00 52.31 140 GLY A O 1
ATOM 1010 N N . ASN A 1 141 ? 7.313 23.876 -8.914 1.00 57.00 141 ASN A N 1
ATOM 1011 C CA . ASN A 1 141 ? 7.118 23.832 -7.474 1.00 57.00 141 ASN A CA 1
ATOM 1012 C C . ASN A 1 141 ? 8.304 23.103 -6.848 1.00 57.00 141 ASN A C 1
ATOM 1014 O O . ASN A 1 141 ? 8.541 21.928 -7.137 1.00 57.00 141 ASN A O 1
ATOM 1018 N N . ALA A 1 142 ? 9.041 23.802 -5.987 1.00 64.44 142 ALA A N 1
ATOM 1019 C CA . ALA A 1 142 ? 10.067 23.175 -5.176 1.00 64.44 142 ALA A CA 1
ATOM 1020 C C . ALA A 1 142 ? 9.415 22.092 -4.304 1.00 64.44 142 ALA A C 1
ATOM 1022 O O . ALA A 1 142 ? 8.436 22.348 -3.598 1.00 64.44 142 ALA A O 1
ATOM 1023 N N . TYR A 1 143 ? 9.945 20.873 -4.380 1.00 82.38 143 TYR A N 1
ATOM 1024 C CA . TYR A 1 143 ? 9.694 19.879 -3.349 1.00 82.38 143 TYR A CA 1
ATOM 1025 C C . TYR A 1 143 ? 10.135 20.475 -2.009 1.00 82.38 143 TYR A C 1
ATOM 1027 O O . TYR A 1 143 ? 11.255 20.968 -1.878 1.00 82.38 143 TYR A O 1
ATOM 1035 N N . GLU A 1 144 ? 9.247 20.434 -1.025 1.00 85.62 144 GLU A N 1
ATOM 1036 C CA . GLU A 1 144 ? 9.536 20.863 0.336 1.00 85.62 144 GLU A CA 1
ATOM 1037 C C . GLU A 1 144 ? 8.961 19.829 1.287 1.00 85.62 144 GLU A C 1
ATOM 1039 O O . GLU A 1 144 ? 7.817 19.395 1.121 1.00 85.62 144 GLU A O 1
ATOM 1044 N N . ARG A 1 145 ? 9.750 19.449 2.290 1.00 87.44 145 ARG A N 1
ATOM 1045 C CA . ARG A 1 145 ? 9.320 18.564 3.363 1.00 87.44 145 ARG A CA 1
ATOM 1046 C C . ARG A 1 145 ? 9.247 19.345 4.667 1.00 87.44 145 ARG A C 1
ATOM 1048 O O . ARG A 1 145 ? 10.244 19.879 5.140 1.00 87.44 145 ARG A O 1
ATOM 1055 N N . THR A 1 146 ? 8.067 19.360 5.271 1.00 89.31 146 THR A N 1
ATOM 1056 C CA . THR A 1 146 ? 7.814 19.960 6.580 1.00 89.31 146 THR A CA 1
ATOM 1057 C C . THR A 1 146 ? 7.534 18.861 7.598 1.00 89.31 146 THR A C 1
ATOM 1059 O O . THR A 1 146 ? 6.699 17.984 7.368 1.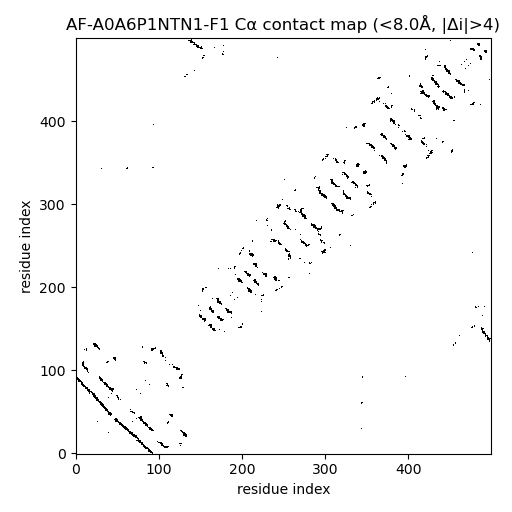00 89.31 146 THR A O 1
ATOM 1062 N N . ASP A 1 147 ? 8.199 18.917 8.747 1.00 89.56 147 ASP A N 1
ATOM 1063 C CA . ASP A 1 147 ? 7.825 18.123 9.914 1.00 89.56 147 ASP A CA 1
ATOM 1064 C C . ASP A 1 147 ? 6.587 18.736 10.578 1.00 89.56 147 ASP A C 1
ATOM 1066 O O . ASP A 1 147 ? 6.608 19.884 11.017 1.00 89.56 147 ASP A O 1
ATOM 1070 N N . MET A 1 148 ? 5.492 17.981 10.632 1.00 91.12 148 MET A N 1
ATOM 1071 C CA . MET A 1 148 ? 4.226 18.457 11.191 1.00 91.12 148 MET A CA 1
ATOM 1072 C C . MET A 1 148 ? 4.169 18.369 12.719 1.00 91.12 148 MET A C 1
ATOM 1074 O O . MET A 1 148 ? 3.221 18.872 13.314 1.00 91.12 148 MET A O 1
ATOM 1078 N N . GLY A 1 149 ? 5.100 17.649 13.356 1.00 90.88 149 GLY A N 1
ATOM 1079 C CA . GLY A 1 149 ? 4.979 17.275 14.769 1.00 90.88 149 GLY A CA 1
ATOM 1080 C C . GLY A 1 149 ? 3.811 16.321 15.059 1.00 90.88 149 GLY A C 1
ATOM 1081 O O . GLY A 1 149 ? 3.477 16.101 16.218 1.00 90.88 149 GLY A O 1
ATOM 1082 N N . VAL A 1 150 ? 3.189 15.737 14.029 1.00 92.00 150 VAL A N 1
ATOM 1083 C CA . VAL A 1 150 ? 2.050 14.815 14.145 1.00 92.00 150 VAL A CA 1
ATOM 1084 C C . VAL A 1 150 ? 2.299 13.585 13.287 1.00 92.00 150 VAL A C 1
ATOM 1086 O O . VAL A 1 150 ? 2.484 13.702 12.081 1.00 92.00 150 VAL A O 1
ATOM 1089 N N . HIS A 1 151 ? 2.259 12.401 13.892 1.00 90.81 151 HIS A N 1
ATOM 1090 C CA . HIS A 1 151 ? 2.322 11.123 13.193 1.00 90.81 151 HIS A CA 1
ATOM 1091 C C . HIS A 1 151 ? 0.952 10.762 12.620 1.00 90.81 151 HIS A C 1
ATOM 1093 O O . HIS A 1 151 ? 0.050 10.364 13.355 1.00 90.81 151 HIS A O 1
ATOM 1099 N N . VAL A 1 152 ? 0.797 10.889 11.308 1.00 92.31 152 VAL A N 1
ATOM 1100 C CA . VAL A 1 152 ? -0.432 10.551 10.588 1.00 92.31 152 VAL A CA 1
ATOM 1101 C C . VAL A 1 152 ? -0.483 9.053 10.343 1.00 92.31 152 VAL A C 1
ATOM 1103 O O . VAL A 1 152 ? 0.446 8.475 9.780 1.00 92.31 152 VAL A O 1
ATOM 1106 N N . ILE A 1 153 ? -1.585 8.432 10.752 1.00 91.94 153 ILE A N 1
ATOM 1107 C CA . ILE A 1 153 ? -1.776 6.981 10.649 1.00 91.94 153 ILE A CA 1
ATOM 1108 C C . ILE A 1 153 ? -2.972 6.588 9.794 1.00 91.94 153 ILE A C 1
ATOM 1110 O O . ILE A 1 153 ? -3.097 5.419 9.425 1.00 91.94 153 ILE A O 1
ATOM 1114 N N . ALA A 1 154 ? -3.862 7.535 9.486 1.00 93.44 154 ALA A N 1
ATOM 1115 C CA . ALA A 1 154 ? -5.020 7.247 8.662 1.00 93.44 154 ALA A CA 1
ATOM 1116 C C . ALA A 1 154 ? -5.632 8.490 8.013 1.00 93.44 154 ALA A C 1
ATOM 1118 O O . ALA A 1 154 ? -5.590 9.596 8.557 1.00 93.44 154 ALA A O 1
ATOM 1119 N N . LYS A 1 155 ? -6.291 8.257 6.879 1.00 93.62 155 LYS A N 1
ATOM 1120 C CA . LYS A 1 155 ? -7.220 9.179 6.230 1.00 93.62 155 LYS A CA 1
ATOM 1121 C C . LYS A 1 155 ? -8.551 8.456 6.077 1.00 93.62 155 LYS A C 1
ATOM 1123 O O . LYS A 1 155 ? -8.593 7.405 5.440 1.00 93.62 155 LYS A O 1
ATOM 1128 N N . ASN A 1 156 ? -9.617 8.997 6.655 1.00 94.19 156 ASN A N 1
ATOM 1129 C CA . ASN A 1 156 ? -10.950 8.437 6.485 1.00 94.19 156 ASN A CA 1
ATOM 1130 C C . ASN A 1 156 ? -11.387 8.627 5.021 1.00 94.19 156 ASN A C 1
ATOM 1132 O O . ASN A 1 156 ? -11.403 9.769 4.548 1.00 94.19 156 ASN A O 1
ATOM 1136 N N . PRO A 1 157 ? -11.709 7.548 4.283 1.00 87.56 157 PRO A N 1
ATOM 1137 C CA . PRO A 1 157 ? -12.190 7.663 2.908 1.00 87.56 157 PRO A CA 1
ATOM 1138 C C . PRO A 1 157 ? -13.500 8.460 2.827 1.00 87.56 157 PRO A C 1
ATOM 1140 O O . PRO A 1 157 ? -13.690 9.225 1.882 1.00 87.56 157 PRO A O 1
ATOM 1143 N N . SER A 1 158 ? -14.354 8.353 3.847 1.00 85.19 158 SER A N 1
ATOM 1144 C CA . SER A 1 158 ? -15.599 9.105 3.978 1.00 85.19 158 SER A CA 1
ATOM 1145 C C . SER A 1 158 ? -15.292 10.492 4.561 1.00 85.19 158 SER A C 1
ATOM 1147 O O . SER A 1 158 ? -15.144 10.677 5.767 1.00 85.19 158 SER A O 1
ATOM 1149 N N . GLY A 1 159 ? -15.127 11.484 3.681 1.00 83.81 159 GLY A N 1
ATOM 1150 C CA . GLY A 1 159 ? -14.913 12.893 4.048 1.00 83.81 159 GLY A CA 1
ATOM 1151 C C . GLY A 1 159 ? -13.451 13.352 4.125 1.00 83.81 159 GLY A C 1
ATOM 1152 O O . GLY A 1 159 ? -13.199 14.543 4.276 1.00 83.81 159 GLY A O 1
ATOM 1153 N N . GLY A 1 160 ? -12.473 12.450 3.990 1.00 90.94 160 GLY A N 1
ATOM 1154 C CA . GLY A 1 160 ? -11.057 12.805 3.830 1.00 90.94 160 GLY A CA 1
ATOM 1155 C C . GLY A 1 160 ? -10.335 13.277 5.096 1.00 90.94 160 GLY A C 1
ATOM 1156 O O . GLY A 1 160 ? -9.174 13.676 5.000 1.00 90.94 160 GLY A O 1
ATOM 1157 N N . LYS A 1 161 ? -10.988 13.219 6.263 1.00 95.56 161 LYS A N 1
ATOM 1158 C CA . LYS A 1 161 ? -10.417 13.630 7.554 1.00 95.56 161 LYS A CA 1
ATOM 1159 C C . LYS A 1 161 ? -9.218 12.754 7.932 1.00 95.56 161 LYS A C 1
ATOM 1161 O O . LYS A 1 161 ? -9.257 11.531 7.806 1.00 95.56 161 LYS A O 1
ATOM 1166 N N . LEU A 1 162 ? -8.154 13.393 8.394 1.00 96.19 162 LEU A N 1
ATOM 1167 C CA . LEU A 1 162 ? -6.897 12.791 8.814 1.00 96.19 162 LEU A CA 1
ATOM 1168 C C . LEU A 1 162 ? -6.884 12.538 10.314 1.00 96.19 162 LEU A C 1
ATOM 1170 O O . LEU A 1 162 ? -7.415 13.330 11.096 1.00 96.19 162 LEU A O 1
ATOM 1174 N N . TYR A 1 163 ? -6.203 11.461 10.690 1.00 95.38 163 TYR A N 1
A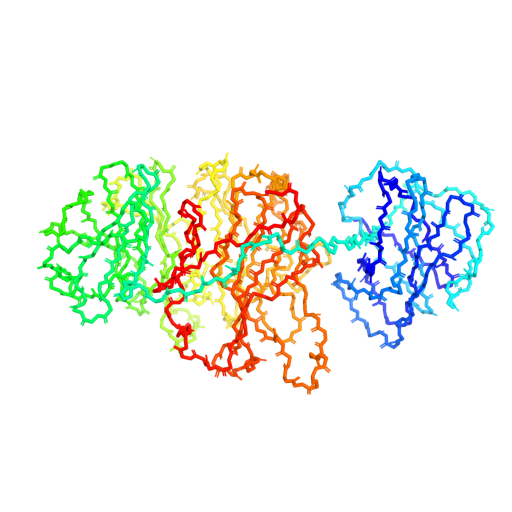TOM 1175 C CA . TYR A 1 163 ? -6.040 11.018 12.064 1.00 95.38 163 TYR A CA 1
ATOM 1176 C C . TYR A 1 163 ? -4.582 10.681 12.333 1.00 95.38 163 TYR A C 1
ATOM 1178 O O . TYR A 1 163 ? -3.905 10.030 11.530 1.00 95.38 163 TYR A O 1
ATOM 1186 N N . GLY A 1 164 ? -4.112 11.118 13.490 1.00 93.44 164 GLY A N 1
ATOM 1187 C CA . GLY A 1 164 ? -2.748 10.915 13.926 1.00 93.44 164 GLY A CA 1
ATOM 1188 C C . GLY A 1 164 ? -2.593 11.160 15.412 1.00 93.44 164 GLY A C 1
ATOM 1189 O O . GLY A 1 164 ? -3.576 11.294 16.141 1.00 93.44 164 GLY A O 1
ATOM 1190 N N . PHE A 1 165 ? -1.347 11.248 15.850 1.00 92.25 165 PHE A N 1
ATOM 1191 C CA . PHE A 1 165 ? -1.013 11.621 17.214 1.00 92.25 165 PHE A CA 1
ATOM 1192 C C . PHE A 1 165 ? 0.155 12.596 17.251 1.00 92.25 165 PHE A C 1
ATOM 1194 O O . PHE A 1 165 ? 1.063 12.543 16.421 1.00 92.25 165 PHE A O 1
ATOM 1201 N N . ASP A 1 166 ? 0.114 13.495 18.221 1.00 93.38 166 ASP A N 1
ATOM 1202 C CA . ASP A 1 166 ? 1.178 14.438 18.524 1.00 93.38 166 ASP A CA 1
ATOM 1203 C C . ASP A 1 166 ? 2.483 13.690 18.824 1.00 93.38 166 ASP A C 1
ATOM 1205 O O . ASP A 1 166 ? 2.502 12.740 19.610 1.00 93.38 166 ASP A O 1
ATOM 1209 N N . ALA A 1 167 ? 3.580 14.100 18.193 1.00 88.50 167 ALA A N 1
ATOM 1210 C CA . ALA A 1 167 ? 4.878 13.457 18.357 1.00 88.50 167 ALA A CA 1
ATOM 1211 C C . ALA A 1 167 ? 5.497 13.702 19.743 1.00 88.50 167 ALA A C 1
ATOM 1213 O O . ALA A 1 167 ? 6.389 12.954 20.143 1.00 88.50 167 ALA A O 1
ATOM 1214 N N . THR A 1 168 ? 5.040 14.726 20.469 1.00 90.31 168 THR A N 1
ATOM 1215 C CA . THR A 1 168 ? 5.535 15.081 21.801 1.00 90.31 168 THR A CA 1
ATOM 1216 C C . THR A 1 168 ? 4.595 14.591 22.891 1.00 90.31 168 THR A C 1
ATOM 1218 O O . THR A 1 168 ? 5.042 13.929 23.824 1.00 90.31 168 THR A O 1
ATOM 1221 N N . THR A 1 169 ? 3.300 14.896 22.793 1.00 93.31 169 THR A N 1
ATOM 1222 C CA . THR A 1 169 ? 2.336 14.560 23.854 1.00 93.31 169 THR A CA 1
ATOM 1223 C C . THR A 1 169 ? 1.719 13.174 23.691 1.00 93.31 169 THR A C 1
ATOM 1225 O O . THR A 1 169 ? 1.191 12.623 24.653 1.00 93.31 169 THR A O 1
ATOM 1228 N N . GLY A 1 170 ? 1.756 12.598 22.484 1.00 91.62 170 GLY A N 1
ATOM 1229 C CA . GLY A 1 170 ? 1.039 11.365 22.159 1.00 91.62 170 GLY A CA 1
ATOM 1230 C C . GLY A 1 170 ? -0.479 11.541 22.057 1.00 91.62 170 GLY A C 1
ATOM 1231 O O . GLY A 1 170 ? -1.190 10.550 21.874 1.00 91.62 170 GLY A O 1
ATOM 1232 N N . ASN A 1 171 ? -0.992 12.773 22.171 1.00 95.56 171 ASN A N 1
ATOM 1233 C CA . ASN A 1 171 ? -2.420 13.037 22.061 1.00 95.56 171 ASN A CA 1
ATOM 1234 C C . ASN A 1 171 ? -2.918 12.769 20.646 1.00 95.56 171 ASN A C 1
ATOM 1236 O O . ASN A 1 171 ? -2.254 13.125 19.675 1.00 95.56 171 ASN A O 1
ATOM 1240 N N . TRP A 1 172 ? -4.130 12.244 20.523 1.00 95.19 172 TRP A N 1
ATOM 1241 C CA . TRP A 1 172 ? -4.852 12.188 19.264 1.00 95.19 172 TRP A CA 1
ATOM 1242 C C . TRP A 1 172 ? -4.960 13.576 18.626 1.00 95.19 172 TRP A C 1
ATOM 1244 O O . TRP A 1 172 ? -5.314 14.567 19.272 1.00 95.19 172 TRP A O 1
ATOM 1254 N N . LYS A 1 173 ? -4.691 13.623 17.324 1.00 96.50 173 LYS A N 1
ATOM 1255 C CA . LYS A 1 173 ? -4.815 14.809 16.480 1.00 96.50 173 LYS A CA 1
ATOM 1256 C C . LYS A 1 173 ? -5.686 14.482 15.278 1.00 96.50 173 LYS A C 1
ATOM 1258 O O . LYS A 1 173 ? -5.587 13.395 14.705 1.00 96.50 173 LYS A O 1
ATOM 1263 N N . THR A 1 174 ? -6.511 15.442 14.871 1.00 97.31 174 THR A N 1
ATOM 1264 C CA . THR A 1 174 ? -7.280 15.351 13.623 1.00 97.31 174 THR A CA 1
ATOM 1265 C C . THR A 1 174 ? -7.072 16.570 12.744 1.00 97.31 174 THR A C 1
ATOM 1267 O O . THR A 1 174 ? -6.768 17.649 13.246 1.00 97.31 174 THR A O 1
ATOM 1270 N N . SER A 1 175 ? -7.213 16.403 11.433 1.00 96.69 175 SER A N 1
ATOM 1271 C CA . SER A 1 175 ? -7.054 17.488 10.461 1.00 96.69 175 SER A CA 1
ATOM 1272 C C . SER A 1 175 ? -7.898 17.225 9.216 1.00 96.69 175 SER A C 1
ATOM 1274 O O . SER A 1 175 ? -8.199 16.078 8.904 1.00 96.69 175 SER A O 1
ATOM 1276 N N . THR A 1 176 ? -8.291 18.268 8.492 1.00 94.69 176 THR A N 1
ATOM 1277 C CA . THR A 1 176 ? -8.968 18.149 7.186 1.00 94.69 176 THR A CA 1
ATOM 1278 C C . THR A 1 176 ? -8.072 18.545 6.014 1.00 94.69 176 THR A C 1
ATOM 1280 O O . THR A 1 176 ? -8.402 18.252 4.871 1.00 94.69 176 THR A O 1
ATOM 1283 N N . ASP A 1 177 ? -6.948 19.207 6.285 1.00 92.12 177 ASP A N 1
ATOM 1284 C CA . ASP A 1 177 ? -6.058 19.809 5.287 1.00 92.12 177 ASP A CA 1
ATOM 1285 C C . ASP A 1 177 ? -4.603 19.311 5.392 1.00 92.12 177 ASP A C 1
ATOM 1287 O O . ASP A 1 177 ? -3.810 19.523 4.478 1.00 92.12 177 ASP A O 1
ATOM 1291 N N . GLY A 1 178 ? -4.240 18.633 6.487 1.00 91.31 178 GLY A N 1
ATOM 1292 C CA . GLY A 1 178 ? -2.858 18.250 6.784 1.00 91.31 178 GLY A CA 1
ATOM 1293 C C . GLY A 1 178 ? -1.979 19.427 7.221 1.00 91.31 178 GLY A C 1
ATOM 1294 O O . GLY A 1 178 ? -0.752 19.313 7.245 1.00 91.31 178 GLY A O 1
ATOM 1295 N N . VAL A 1 179 ? -2.578 20.573 7.545 1.00 91.88 179 VAL A N 1
ATOM 1296 C CA . VAL A 1 179 ? -1.894 21.803 7.963 1.00 91.88 179 VAL A CA 1
ATOM 1297 C C . VAL A 1 179 ? -2.312 22.189 9.370 1.00 91.88 179 VAL A C 1
ATOM 1299 O O . VAL A 1 179 ? -1.459 22.393 10.231 1.00 91.88 179 VAL A O 1
ATOM 1302 N N . THR A 1 180 ? -3.615 22.232 9.612 1.00 94.75 180 THR A N 1
ATOM 1303 C CA . THR A 1 180 ? -4.201 22.618 10.889 1.00 94.75 180 THR A CA 1
ATOM 1304 C C . THR A 1 180 ? -4.633 21.364 11.634 1.00 94.75 180 THR A C 1
ATOM 1306 O O . THR A 1 180 ? -5.403 20.559 11.105 1.00 94.75 180 THR A O 1
ATOM 1309 N N . TRP A 1 181 ? -4.144 21.187 12.863 1.00 97.00 181 TRP A N 1
ATOM 1310 C CA . TRP A 1 181 ? -4.381 19.984 13.662 1.00 97.00 181 TRP A CA 1
ATOM 1311 C C . TRP A 1 181 ? -5.131 20.305 14.955 1.00 97.00 181 TRP A C 1
ATOM 1313 O O . TRP A 1 181 ? -4.678 21.110 15.766 1.00 97.00 181 TRP A O 1
ATOM 1323 N N . ALA A 1 182 ? -6.262 19.635 15.168 1.00 97.75 182 ALA A N 1
ATOM 1324 C CA . ALA A 1 182 ? -7.073 19.744 16.373 1.00 97.75 182 ALA A CA 1
ATOM 1325 C C . ALA A 1 182 ? -6.676 18.671 17.396 1.00 97.75 182 ALA A C 1
ATOM 1327 O O . ALA A 1 182 ? -6.748 17.472 17.106 1.00 97.75 182 ALA A O 1
ATOM 1328 N N . ASP A 1 183 ? -6.296 19.102 18.599 1.00 97.06 183 ASP A N 1
ATOM 1329 C CA . ASP A 1 183 ? -6.019 18.231 19.745 1.00 97.06 183 ASP A CA 1
ATOM 1330 C C . ASP A 1 183 ? -7.310 17.682 20.354 1.00 97.06 183 ASP A C 1
ATOM 1332 O O . ASP A 1 183 ? -8.279 18.417 20.529 1.00 97.06 183 ASP A O 1
ATOM 1336 N N . GLN A 1 184 ? -7.320 16.387 20.659 1.00 95.44 184 GLN A N 1
ATOM 1337 C CA . GLN A 1 184 ? -8.462 15.713 21.281 1.00 95.44 184 GLN A CA 1
ATOM 1338 C C . GLN A 1 184 ? -8.269 15.487 22.791 1.00 95.44 184 GLN A C 1
ATOM 1340 O O . GLN A 1 184 ? -9.160 14.951 23.447 1.00 95.44 184 GLN A O 1
ATOM 1345 N N . GLY A 1 185 ? -7.115 15.870 23.353 1.00 94.06 185 GLY A N 1
ATOM 1346 C CA . GLY A 1 185 ? -6.828 15.848 24.790 1.00 94.06 185 GLY A CA 1
ATOM 1347 C C . GLY A 1 185 ? -6.699 14.451 25.403 1.00 94.06 185 GLY A C 1
ATOM 1348 O O . GLY A 1 185 ? -6.858 14.297 26.613 1.00 94.06 185 GLY A O 1
ATOM 1349 N N . ARG A 1 186 ? -6.471 13.420 24.582 1.00 92.88 186 ARG A N 1
ATOM 1350 C CA . ARG A 1 186 ? -6.412 12.008 24.992 1.00 92.88 186 ARG A CA 1
ATOM 1351 C C . ARG A 1 186 ? -5.349 11.265 24.209 1.00 92.88 186 ARG A C 1
ATOM 1353 O O . ARG A 1 186 ? -5.106 11.616 23.059 1.00 92.88 186 ARG A O 1
ATOM 1360 N N . THR A 1 187 ? -4.783 10.210 24.787 1.00 93.69 187 THR A N 1
ATOM 1361 C CA . THR A 1 187 ? -3.754 9.391 24.131 1.00 93.69 187 THR A CA 1
ATOM 1362 C C . THR A 1 187 ? -4.252 7.959 23.893 1.00 93.69 187 THR A C 1
ATOM 1364 O O . THR A 1 187 ? -4.962 7.424 24.751 1.00 93.69 187 THR A O 1
ATOM 1367 N N . PRO A 1 188 ? -3.810 7.280 22.815 1.00 89.12 188 PRO A N 1
ATOM 1368 C CA . PRO A 1 188 ? -4.035 5.842 22.634 1.00 89.12 188 PRO A CA 1
ATOM 1369 C C . PRO A 1 188 ? -3.617 5.010 23.861 1.00 89.12 188 PRO A C 1
ATOM 1371 O O . PRO A 1 188 ? -4.319 4.089 24.271 1.00 89.12 188 PRO A O 1
ATOM 1374 N N . ALA A 1 189 ? -2.507 5.390 24.507 1.00 85.88 189 ALA A N 1
ATOM 1375 C CA . ALA A 1 189 ? -1.987 4.711 25.691 1.00 85.88 189 ALA A CA 1
ATOM 1376 C C . ALA A 1 189 ? -2.952 4.787 26.887 1.00 85.88 189 ALA A C 1
ATOM 1378 O O . ALA A 1 189 ? -3.143 3.797 27.585 1.00 85.88 189 ALA A O 1
ATOM 1379 N N . THR A 1 190 ? -3.602 5.931 27.108 1.00 87.31 190 THR A N 1
ATOM 1380 C CA . THR A 1 190 ? -4.632 6.074 28.152 1.00 87.31 190 THR A CA 1
ATOM 1381 C C . THR A 1 190 ? -5.972 5.461 27.763 1.00 87.31 190 THR A C 1
ATOM 1383 O O . THR A 1 190 ? -6.777 5.155 28.636 1.00 87.31 190 THR A O 1
ATOM 1386 N N . ASP A 1 191 ? -6.234 5.323 26.465 1.00 88.56 191 ASP A N 1
ATOM 1387 C CA . ASP A 1 191 ? -7.503 4.820 25.949 1.00 88.56 191 ASP A CA 1
ATOM 1388 C C . ASP A 1 191 ? -7.559 3.289 25.947 1.00 88.56 191 ASP A C 1
ATOM 1390 O O . ASP A 1 191 ? -8.579 2.713 26.323 1.00 88.56 191 ASP A O 1
ATOM 1394 N N . PHE A 1 192 ? -6.467 2.635 25.546 1.00 91.88 192 PHE A N 1
ATOM 1395 C CA . PHE A 1 192 ? -6.399 1.179 25.436 1.00 91.88 192 PHE A CA 1
ATOM 1396 C C . PHE A 1 192 ? -5.008 0.570 25.707 1.00 91.88 192 PHE A C 1
ATOM 1398 O O . PHE A 1 192 ? -4.759 -0.587 25.378 1.00 91.88 192 PHE A O 1
ATOM 1405 N N . GLY A 1 193 ? -4.093 1.309 26.344 1.00 90.81 193 GLY A N 1
ATOM 1406 C CA . GLY A 1 193 ? -2.839 0.756 26.879 1.00 90.81 193 GLY A CA 1
ATOM 1407 C C . GLY A 1 193 ? -1.690 0.595 25.880 1.00 90.81 193 GLY A C 1
ATOM 1408 O O . GLY A 1 193 ? -0.617 0.142 26.271 1.00 90.81 193 GLY A O 1
ATOM 1409 N N . ALA A 1 194 ? -1.870 0.979 24.614 1.00 91.38 194 ALA A N 1
ATOM 1410 C CA . ALA A 1 194 ? -0.871 0.792 23.564 1.00 91.38 194 ALA A CA 1
ATOM 1411 C C . ALA A 1 194 ? -0.871 1.942 22.546 1.00 91.38 194 ALA A C 1
ATOM 1413 O O . ALA A 1 194 ? -1.826 2.709 22.437 1.00 91.38 194 ALA A O 1
ATOM 1414 N N . GLN A 1 195 ? 0.213 2.071 21.777 1.00 88.88 195 GLN A N 1
ATOM 1415 C CA . GLN A 1 195 ? 0.293 3.045 20.688 1.00 88.88 195 GLN A CA 1
ATOM 1416 C C . GLN A 1 195 ? -0.592 2.612 19.510 1.00 88.88 195 GLN A C 1
ATOM 1418 O O . GLN A 1 195 ? -0.534 1.462 19.081 1.00 88.88 195 GLN A O 1
ATOM 1423 N N . ALA A 1 196 ? -1.364 3.543 18.947 1.00 90.94 196 ALA A N 1
ATOM 1424 C CA . ALA A 1 196 ? -2.095 3.324 17.702 1.00 90.94 196 ALA A CA 1
ATOM 1425 C C . ALA A 1 196 ? -1.142 3.287 16.495 1.00 90.94 196 ALA A C 1
ATOM 1427 O O . ALA A 1 196 ? -0.247 4.124 16.380 1.00 90.94 196 ALA A O 1
ATOM 1428 N N . ILE A 1 197 ? -1.366 2.346 15.578 1.00 89.69 197 ILE A N 1
ATOM 1429 C CA . ILE A 1 197 ? -0.522 2.126 14.395 1.00 89.69 197 ILE A CA 1
ATOM 1430 C C . ILE A 1 197 ? -1.241 2.503 13.106 1.00 89.69 197 ILE A C 1
ATOM 1432 O O . ILE A 1 197 ? -0.683 3.206 12.275 1.00 89.69 197 ILE A O 1
ATOM 1436 N N . SER A 1 198 ? -2.477 2.058 12.916 1.00 91.50 198 SER A N 1
ATOM 1437 C CA . SER A 1 198 ? -3.257 2.354 11.715 1.00 91.50 198 SER A CA 1
ATOM 1438 C C . SER A 1 198 ? -4.741 2.303 12.028 1.00 91.50 198 SER A C 1
ATOM 1440 O O . SER A 1 198 ? -5.143 1.743 13.052 1.00 91.50 198 SER A O 1
ATOM 1442 N N . ILE A 1 199 ? -5.548 2.912 11.162 1.00 94.25 199 ILE A N 1
ATOM 1443 C CA . ILE A 1 199 ? -7.002 2.915 11.298 1.00 94.25 199 ILE A CA 1
ATOM 1444 C C . ILE A 1 199 ? -7.624 2.480 9.978 1.00 94.25 199 ILE A C 1
ATOM 1446 O O . ILE A 1 199 ? -7.257 2.985 8.916 1.00 94.25 199 ILE A O 1
ATOM 1450 N N . VAL A 1 200 ? -8.597 1.579 10.061 1.00 95.50 200 VAL A N 1
ATOM 1451 C CA . VAL A 1 200 ? -9.501 1.246 8.957 1.00 95.50 200 VAL A CA 1
ATOM 1452 C C . VAL A 1 200 ? -10.921 1.668 9.300 1.00 95.50 200 VAL A C 1
ATOM 1454 O O . VAL A 1 200 ? -11.295 1.712 10.470 1.00 95.50 200 VAL A O 1
ATOM 1457 N N . PHE A 1 201 ? -11.708 2.002 8.280 1.00 95.56 201 PHE A N 1
ATOM 1458 C CA . PHE A 1 201 ? -12.996 2.668 8.453 1.00 95.56 201 PHE A CA 1
ATOM 1459 C C . PHE A 1 201 ? -14.137 1.923 7.760 1.00 95.56 201 PHE A C 1
ATOM 1461 O O . PHE A 1 201 ? -13.986 1.327 6.693 1.00 95.56 201 PHE A O 1
ATOM 1468 N N . SER A 1 202 ? -15.303 2.034 8.378 1.00 93.50 202 SER A N 1
ATOM 1469 C CA . SER A 1 202 ? -16.611 2.108 7.728 1.00 93.50 202 SER A CA 1
ATOM 1470 C C . SER A 1 202 ? -17.147 3.535 7.916 1.00 93.50 202 SER A C 1
ATOM 1472 O O . SER A 1 202 ? -16.465 4.374 8.507 1.00 93.50 202 SER A O 1
ATOM 1474 N N . ASP A 1 203 ? -18.380 3.807 7.491 1.00 89.19 203 ASP A N 1
ATOM 1475 C CA . ASP A 1 203 ? -18.977 5.138 7.659 1.00 89.19 203 ASP A CA 1
ATOM 1476 C C . ASP A 1 203 ? -19.190 5.532 9.129 1.00 89.19 203 ASP A C 1
ATOM 1478 O O . ASP A 1 203 ? -19.077 6.704 9.481 1.00 89.19 203 ASP A O 1
ATOM 1482 N N . THR A 1 204 ? -19.475 4.566 10.007 1.00 92.81 204 THR A N 1
ATOM 1483 C CA . THR A 1 204 ? -19.824 4.829 11.417 1.00 92.81 204 THR A CA 1
ATOM 1484 C C . THR A 1 204 ? -18.807 4.294 12.415 1.00 92.81 204 THR A C 1
ATOM 1486 O O . THR A 1 204 ? -18.807 4.683 13.584 1.00 92.81 204 THR A O 1
ATOM 1489 N N . THR A 1 205 ? -17.952 3.374 11.986 1.00 95.75 205 THR A N 1
ATOM 1490 C CA . THR A 1 205 ? -17.041 2.633 12.859 1.00 95.75 205 THR A CA 1
ATOM 1491 C C . THR A 1 205 ? -15.628 2.711 12.324 1.00 95.75 205 THR A C 1
ATOM 1493 O O . THR A 1 205 ? -15.398 2.524 11.130 1.00 95.75 205 THR A O 1
ATOM 1496 N N . TRP A 1 206 ? -14.683 2.929 13.228 1.00 96.31 206 TRP A N 1
ATOM 1497 C CA . TRP A 1 206 ? -13.264 2.748 12.965 1.00 96.31 206 TRP A CA 1
ATOM 1498 C C . TRP A 1 206 ? -12.716 1.541 13.730 1.00 96.31 206 TRP A C 1
ATOM 1500 O O . TRP A 1 206 ? -13.209 1.175 14.803 1.00 96.31 206 TRP A O 1
ATOM 1510 N N . TRP A 1 207 ? -11.684 0.925 13.168 1.00 97.56 207 TRP A N 1
ATOM 1511 C CA . TRP A 1 207 ? -10.904 -0.106 13.832 1.00 97.56 207 TRP A CA 1
ATOM 1512 C C . TRP A 1 207 ? -9.444 0.313 13.856 1.00 97.56 207 TRP A C 1
ATOM 1514 O O . TRP A 1 207 ? -8.861 0.606 12.812 1.00 97.56 207 TRP A O 1
ATOM 1524 N N . VAL A 1 208 ? -8.872 0.360 15.052 1.00 95.44 208 VAL A N 1
ATOM 1525 C CA . VAL A 1 208 ? -7.517 0.828 15.319 1.00 95.44 208 VAL A CA 1
ATOM 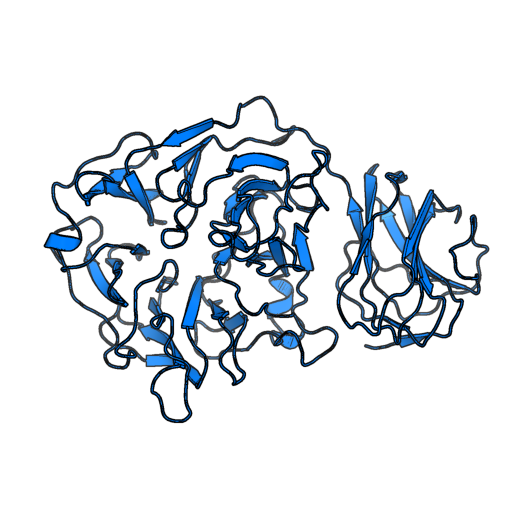1526 C C . VAL A 1 208 ? -6.641 -0.372 15.632 1.00 95.44 208 VAL A C 1
ATOM 1528 O O . VAL A 1 208 ? -6.868 -1.076 16.615 1.00 95.44 208 VAL A O 1
ATOM 1531 N N . THR A 1 209 ? -5.626 -0.601 14.805 1.00 94.06 209 THR A N 1
ATOM 1532 C CA . THR A 1 209 ? -4.573 -1.576 15.108 1.00 94.06 209 THR A CA 1
ATOM 1533 C C . THR A 1 209 ? -3.593 -0.942 16.086 1.00 94.06 209 THR A C 1
ATOM 1535 O O . THR A 1 209 ? -3.094 0.155 15.809 1.00 94.06 209 THR A O 1
ATOM 1538 N N . ALA A 1 210 ? -3.283 -1.613 17.188 1.00 92.50 210 ALA A N 1
ATOM 1539 C CA . ALA A 1 210 ? -2.355 -1.132 18.204 1.00 92.50 210 ALA A CA 1
ATOM 1540 C C . ALA A 1 210 ? -1.029 -1.912 18.186 1.00 92.50 210 ALA A C 1
ATOM 1542 O O . ALA A 1 210 ? -0.969 -3.037 17.697 1.00 92.50 210 ALA A O 1
ATOM 1543 N N . LEU A 1 211 ? 0.050 -1.297 18.685 1.00 89.62 211 LEU A N 1
ATOM 1544 C CA . LEU A 1 211 ? 1.421 -1.832 18.628 1.00 89.62 211 LEU A CA 1
ATOM 1545 C C . LEU A 1 211 ? 1.578 -3.191 19.331 1.00 89.62 211 LEU A C 1
ATOM 1547 O O . LEU A 1 211 ? 2.432 -3.985 18.949 1.00 89.62 211 LEU A O 1
ATOM 1551 N N . ASP A 1 212 ? 0.732 -3.473 20.314 1.00 90.38 212 ASP A N 1
ATOM 1552 C CA . ASP A 1 212 ? 0.654 -4.740 21.046 1.00 90.38 212 ASP A CA 1
ATOM 1553 C C . ASP A 1 212 ? -0.048 -5.869 20.266 1.00 90.38 212 ASP A C 1
ATOM 1555 O O . ASP A 1 212 ? -0.290 -6.938 20.816 1.00 90.38 212 ASP A O 1
ATOM 1559 N N . GLY A 1 213 ? -0.397 -5.639 18.995 1.00 90.69 213 GLY A N 1
ATOM 1560 C CA . GLY A 1 213 ? -1.024 -6.636 18.127 1.00 90.69 213 GLY A CA 1
ATOM 1561 C C . GLY A 1 213 ? -2.543 -6.697 18.232 1.00 90.69 213 GLY A C 1
ATOM 1562 O O . GLY A 1 213 ? -3.159 -7.521 17.556 1.00 90.69 213 GLY A O 1
ATOM 1563 N N . LYS A 1 214 ? -3.164 -5.827 19.035 1.00 94.25 214 LYS A N 1
ATOM 1564 C CA . LYS A 1 214 ? -4.616 -5.806 19.222 1.00 94.25 214 LYS A CA 1
ATOM 1565 C C . LYS A 1 214 ? -5.352 -4.971 18.182 1.00 94.25 214 LYS A C 1
ATOM 1567 O O . LYS A 1 214 ? -4.796 -4.049 17.576 1.00 94.25 214 LYS A O 1
ATOM 1572 N N . LEU A 1 215 ? -6.642 -5.267 18.027 1.00 97.00 215 LEU A N 1
ATOM 1573 C CA . LEU A 1 215 ? -7.582 -4.483 17.233 1.00 97.00 215 LEU A CA 1
ATOM 1574 C C . LEU A 1 215 ? -8.683 -3.905 18.122 1.00 97.00 215 LEU A C 1
ATOM 1576 O O . LEU A 1 215 ? -9.440 -4.641 18.752 1.00 97.00 215 LEU A O 1
ATOM 1580 N N . TRP A 1 216 ? -8.805 -2.582 18.120 1.00 97.50 216 TRP A N 1
ATOM 1581 C CA . TRP A 1 216 ? -9.782 -1.847 18.917 1.00 97.50 216 TRP A CA 1
ATOM 1582 C C . TRP A 1 216 ? -10.867 -1.254 18.030 1.00 97.50 216 TRP A C 1
ATOM 1584 O O . TRP A 1 216 ? -10.572 -0.636 17.012 1.00 97.50 216 TRP A O 1
ATOM 1594 N N . LYS A 1 217 ? -12.129 -1.411 18.416 1.00 97.44 217 LYS A N 1
ATOM 1595 C CA . LYS A 1 217 ? -13.303 -0.869 17.722 1.00 97.44 217 LYS A CA 1
ATOM 1596 C C . LYS A 1 217 ? -13.864 0.331 18.473 1.00 97.44 217 LYS A C 1
ATOM 1598 O O . LYS A 1 217 ? -13.945 0.295 19.698 1.00 97.44 217 LYS A O 1
ATOM 1603 N N . GLY A 1 218 ? -14.336 1.335 17.740 1.00 96.25 218 GLY A N 1
ATOM 1604 C CA . GLY A 1 218 ? -15.090 2.462 18.295 1.00 96.25 218 GLY A CA 1
ATOM 1605 C C . GLY A 1 218 ? -15.986 3.141 17.257 1.00 96.25 218 GLY A C 1
ATOM 1606 O O . GLY A 1 218 ? -15.958 2.803 16.071 1.00 96.25 218 GLY A O 1
ATOM 1607 N N . ALA A 1 219 ? -16.782 4.115 17.690 1.00 95.62 219 ALA A N 1
ATOM 1608 C CA . ALA A 1 219 ? -17.486 5.004 16.767 1.00 95.62 219 ALA A CA 1
ATOM 1609 C C . ALA A 1 219 ? -16.523 6.073 16.232 1.00 95.62 219 ALA A C 1
ATOM 1611 O O . ALA A 1 219 ? -15.707 6.597 16.993 1.00 95.62 219 ALA A O 1
ATOM 1612 N N . VAL A 1 220 ? -16.629 6.409 14.943 1.00 94.75 220 VAL A N 1
ATOM 1613 C CA . VAL A 1 220 ? -15.785 7.445 14.320 1.00 94.75 220 VAL A CA 1
ATOM 1614 C C . VAL A 1 220 ? -15.865 8.744 15.133 1.00 94.75 220 VAL A C 1
ATOM 1616 O O . VAL A 1 220 ? -16.943 9.156 15.562 1.00 94.75 220 VAL A O 1
ATOM 1619 N N . ASP A 1 221 ? -14.708 9.370 15.373 1.00 93.19 221 ASP A N 1
ATOM 1620 C CA . ASP A 1 221 ? -14.543 10.593 16.175 1.00 93.19 221 ASP A CA 1
ATOM 1621 C C . ASP A 1 221 ? -14.908 10.473 17.672 1.00 93.19 221 ASP A C 1
ATOM 1623 O O . ASP A 1 221 ? -14.991 11.481 18.378 1.00 93.19 221 ASP A O 1
ATOM 1627 N N . LYS A 1 222 ? -15.088 9.256 18.204 1.00 93.31 222 LYS A N 1
ATOM 1628 C CA . LYS A 1 222 ? -15.277 9.012 19.646 1.00 93.31 222 LYS A CA 1
ATOM 1629 C C . LYS A 1 222 ? -14.020 8.405 20.267 1.00 93.31 222 LYS A C 1
ATOM 1631 O O . LYS A 1 222 ? -13.881 7.193 20.371 1.00 93.31 222 LYS A O 1
ATOM 1636 N N . PHE A 1 223 ? -13.113 9.270 20.720 1.00 91.75 223 PHE A N 1
ATOM 1637 C CA . PHE A 1 223 ? -11.790 8.900 21.251 1.00 91.75 223 PHE A CA 1
ATOM 1638 C C . PHE A 1 223 ? -11.793 8.289 22.666 1.00 91.75 223 PHE A C 1
ATOM 1640 O O . PHE A 1 223 ? -10.737 8.012 23.215 1.00 91.75 223 PHE A O 1
ATOM 1647 N N . ASN A 1 224 ? -12.950 8.085 23.292 1.00 87.12 224 ASN A N 1
ATOM 1648 C CA . ASN A 1 224 ? -13.072 7.612 24.678 1.00 87.12 224 ASN A CA 1
ATOM 1649 C C . ASN A 1 224 ? -13.931 6.344 24.820 1.00 87.12 224 ASN A C 1
ATOM 1651 O O . ASN A 1 224 ? -14.364 6.020 25.924 1.00 87.12 224 ASN A O 1
ATOM 1655 N N . SER A 1 225 ? -14.218 5.651 23.718 1.00 88.81 225 SER A N 1
ATOM 1656 C CA . SER A 1 225 ? -15.079 4.470 23.707 1.00 88.81 225 SER A CA 1
ATOM 1657 C C . SER A 1 225 ? -14.474 3.409 22.796 1.00 88.81 225 SER A C 1
ATOM 1659 O O . SER A 1 225 ? -14.577 3.497 21.572 1.00 88.81 225 SER A O 1
ATOM 1661 N N . TRP A 1 226 ? -13.815 2.430 23.418 1.00 95.38 226 TRP A N 1
ATOM 1662 C CA . TRP A 1 226 ? -13.045 1.403 22.727 1.00 95.38 226 TRP A CA 1
ATOM 1663 C C . TRP A 1 226 ? -13.416 0.009 23.221 1.00 95.38 226 TRP A C 1
ATOM 1665 O O . TRP A 1 226 ? -13.636 -0.213 24.410 1.00 95.38 226 TRP A O 1
ATOM 1675 N N . THR A 1 227 ? -13.492 -0.941 22.297 1.00 96.81 227 THR A N 1
ATOM 1676 C CA . THR A 1 227 ? -13.738 -2.357 22.585 1.00 96.81 227 THR A CA 1
ATOM 1677 C C . THR A 1 227 ? -12.672 -3.196 21.898 1.00 96.81 227 THR A C 1
ATOM 1679 O O . THR A 1 227 ? -12.463 -3.038 20.695 1.00 96.81 227 THR A O 1
ATOM 1682 N N . ASP A 1 228 ? -12.004 -4.072 22.648 1.00 97.06 228 ASP A N 1
ATOM 1683 C CA . ASP A 1 228 ? -11.079 -5.060 22.088 1.00 97.06 228 ASP A CA 1
ATOM 1684 C C . ASP A 1 228 ? -11.888 -6.067 21.260 1.00 97.06 228 ASP A C 1
ATOM 1686 O O . ASP A 1 228 ? -12.786 -6.736 21.772 1.00 97.06 228 ASP A O 1
ATOM 1690 N N . VAL A 1 229 ? -11.602 -6.121 19.964 1.00 97.94 229 VAL A N 1
ATOM 1691 C CA . VAL A 1 229 ? -12.234 -7.028 18.997 1.00 97.94 229 VAL A CA 1
ATOM 1692 C C . VAL A 1 229 ? -11.201 -7.954 18.359 1.00 97.94 229 VAL A C 1
ATOM 1694 O O . VAL A 1 229 ? -11.403 -8.459 17.255 1.00 97.94 229 VAL A O 1
ATOM 1697 N N . THR A 1 230 ? -10.069 -8.162 19.031 1.00 97.12 230 THR A N 1
ATOM 1698 C CA . THR A 1 230 ? -8.992 -9.031 18.557 1.00 97.12 230 THR A CA 1
ATOM 1699 C C . THR A 1 230 ? -9.501 -10.475 18.421 1.00 97.12 230 THR A C 1
ATOM 1701 O O . THR A 1 230 ? -10.127 -10.993 19.350 1.00 97.12 230 THR A O 1
ATOM 1704 N N . PRO A 1 231 ? -9.244 -11.170 17.294 1.00 95.19 231 PRO A N 1
ATOM 1705 C CA . PRO A 1 231 ? -9.623 -12.569 17.137 1.00 95.19 231 PRO A CA 1
ATOM 1706 C C . PRO A 1 231 ? -8.988 -13.434 18.232 1.00 95.19 231 PRO A C 1
ATOM 1708 O O . PRO A 1 231 ? -7.767 -13.480 18.358 1.00 95.19 231 PRO A O 1
ATOM 1711 N N . SER A 1 232 ? -9.796 -14.189 18.979 1.00 90.94 232 SER A N 1
ATOM 1712 C CA . SER A 1 232 ? -9.318 -15.041 20.085 1.00 90.94 232 SER A CA 1
ATOM 1713 C C . SER A 1 232 ? -8.321 -16.122 19.656 1.00 90.94 232 SER A C 1
ATOM 1715 O O . SER A 1 232 ? -7.529 -16.599 20.461 1.00 90.94 232 SER A O 1
ATOM 1717 N N . GLY A 1 233 ? -8.346 -16.509 18.378 1.00 85.38 233 GLY A N 1
ATOM 1718 C CA . GLY A 1 233 ? -7.426 -17.479 17.795 1.00 85.38 233 GLY A CA 1
ATOM 1719 C C . GLY A 1 233 ? -6.120 -16.886 17.265 1.00 85.38 233 GLY A C 1
ATOM 1720 O O . GLY A 1 233 ? -5.451 -17.590 16.504 1.00 85.38 233 GLY A O 1
ATOM 1721 N N . MET A 1 234 ? -5.798 -15.614 17.542 1.00 87.62 234 MET A N 1
ATOM 1722 C CA . MET A 1 234 ? -4.518 -15.004 17.155 1.00 87.62 234 MET A CA 1
ATOM 1723 C C . MET A 1 234 ? -3.332 -15.628 17.908 1.00 87.62 234 MET A C 1
ATOM 1725 O O . MET A 1 234 ? -3.463 -15.961 19.085 1.00 87.62 234 MET A O 1
ATOM 1729 N N . PRO A 1 235 ? -2.151 -15.750 17.274 1.00 83.75 235 PRO A N 1
ATOM 1730 C CA . PRO A 1 235 ? -0.932 -16.144 17.978 1.00 83.75 235 PRO A CA 1
ATOM 1731 C C . PRO A 1 235 ? -0.567 -15.152 19.090 1.00 83.75 235 PRO A C 1
ATOM 1733 O O . PRO A 1 235 ? -0.630 -13.941 18.876 1.00 83.75 235 PRO A O 1
ATOM 1736 N N . ALA A 1 236 ? -0.129 -15.669 20.243 1.00 78.38 236 ALA A N 1
ATOM 1737 C CA . ALA A 1 236 ? 0.171 -14.875 21.440 1.00 78.38 236 ALA A CA 1
ATOM 1738 C C . ALA A 1 236 ? 1.295 -13.838 21.245 1.00 78.38 236 ALA A C 1
ATOM 1740 O O . ALA A 1 236 ? 1.263 -12.779 21.858 1.00 78.38 236 ALA A O 1
ATOM 1741 N N . ASP A 1 237 ? 2.251 -14.114 20.356 1.00 79.31 237 ASP A N 1
ATOM 1742 C CA . ASP A 1 237 ? 3.428 -13.265 20.123 1.00 79.31 237 ASP A CA 1
ATOM 1743 C C . ASP A 1 237 ? 3.219 -12.284 18.956 1.00 79.31 237 ASP A C 1
ATOM 1745 O O . ASP A 1 237 ? 4.149 -12.004 18.198 1.00 79.31 237 ASP A O 1
ATOM 1749 N N . THR A 1 238 ? 1.985 -11.823 18.747 1.00 85.94 238 THR A N 1
ATOM 1750 C CA . THR A 1 238 ? 1.637 -10.876 17.679 1.00 85.94 238 THR A CA 1
ATOM 1751 C C . THR A 1 238 ? 1.916 -9.441 18.121 1.00 85.94 238 THR A C 1
ATOM 1753 O O . THR A 1 238 ? 1.561 -9.049 19.224 1.00 85.94 238 THR A O 1
ATOM 1756 N N . ILE A 1 239 ? 2.513 -8.644 17.237 1.00 87.50 239 ILE A N 1
ATOM 1757 C CA . ILE A 1 239 ? 2.644 -7.190 17.352 1.00 87.50 239 ILE A CA 1
ATOM 1758 C C . ILE A 1 239 ? 1.846 -6.493 16.254 1.00 87.50 239 ILE A C 1
ATOM 1760 O O . ILE A 1 239 ? 1.495 -7.085 15.232 1.00 87.50 239 ILE A O 1
ATOM 1764 N N . GLY A 1 240 ? 1.563 -5.213 16.466 1.00 86.81 240 GLY A N 1
ATOM 1765 C CA . GLY A 1 240 ? 0.874 -4.383 15.491 1.00 86.81 240 GLY A CA 1
ATOM 1766 C C . GLY A 1 240 ? 1.804 -3.892 14.397 1.00 86.81 240 GLY A C 1
ATOM 1767 O O . GLY A 1 240 ? 2.902 -3.403 14.665 1.00 86.81 240 GLY A O 1
ATOM 1768 N N . ARG A 1 241 ? 1.322 -3.934 13.158 1.00 85.56 241 ARG A N 1
ATOM 1769 C CA . ARG A 1 241 ? 1.965 -3.324 11.999 1.00 85.56 241 ARG A CA 1
ATOM 1770 C C . ARG A 1 241 ? 0.947 -2.543 11.178 1.00 85.56 241 ARG A C 1
ATOM 1772 O O . ARG A 1 241 ? -0.251 -2.836 11.168 1.00 85.56 241 ARG A O 1
ATOM 1779 N N . TYR A 1 242 ? 1.442 -1.535 10.463 1.00 84.25 242 TYR A N 1
ATOM 1780 C CA . TYR A 1 242 ? 0.664 -0.881 9.421 1.00 84.25 242 TYR A CA 1
ATOM 1781 C C . TYR A 1 242 ? 0.127 -1.934 8.458 1.00 84.25 242 TYR A C 1
ATOM 1783 O O . TYR A 1 242 ? 0.815 -2.900 8.137 1.00 84.25 242 TYR A O 1
ATOM 1791 N N . LEU A 1 243 ? -1.090 -1.709 7.966 1.00 87.56 243 LEU A N 1
ATOM 1792 C CA . LEU A 1 243 ? -1.711 -2.531 6.927 1.00 87.56 243 LEU A CA 1
ATOM 1793 C C . LEU A 1 243 ? -2.086 -3.943 7.394 1.00 87.56 243 LEU A C 1
ATOM 1795 O O . LEU A 1 243 ? -2.431 -4.777 6.564 1.00 87.56 243 LEU A O 1
ATOM 1799 N N . ASN A 1 244 ? -2.070 -4.223 8.702 1.00 91.00 244 ASN A N 1
ATOM 1800 C CA . ASN A 1 244 ? -2.595 -5.483 9.230 1.00 91.00 244 ASN A CA 1
ATOM 1801 C C . ASN A 1 244 ? -4.120 -5.572 9.197 1.00 91.00 244 ASN A C 1
ATOM 1803 O O . ASN A 1 244 ? -4.657 -6.651 9.419 1.00 91.00 244 ASN A O 1
ATOM 1807 N N . ALA A 1 245 ? -4.823 -4.474 8.928 1.00 95.12 245 ALA A N 1
ATOM 1808 C CA . ALA A 1 245 ? -6.268 -4.476 8.788 1.00 95.12 245 ALA A CA 1
ATOM 1809 C C . ALA A 1 245 ? -6.696 -3.871 7.451 1.00 95.12 245 ALA A C 1
ATOM 1811 O O . ALA A 1 245 ? -6.046 -2.967 6.924 1.00 95.12 245 ALA A O 1
ATOM 1812 N N . ALA A 1 246 ? -7.833 -4.338 6.943 1.00 95.62 246 ALA A N 1
ATOM 1813 C CA . ALA A 1 246 ? -8.525 -3.745 5.808 1.00 95.62 246 ALA A CA 1
ATOM 1814 C C . ALA A 1 246 ? -10.039 -3.935 5.958 1.00 95.62 246 ALA A C 1
ATOM 1816 O O . ALA A 1 246 ? -10.488 -4.930 6.518 1.00 95.62 246 ALA A O 1
ATOM 1817 N N . HIS A 1 247 ? -10.837 -3.004 5.441 1.00 96.38 247 HIS A N 1
ATOM 1818 C CA . HIS A 1 247 ? -12.294 -3.118 5.420 1.00 96.38 247 HIS A CA 1
ATOM 1819 C C . HIS A 1 247 ? -12.787 -2.867 3.998 1.00 96.38 247 HIS A C 1
ATOM 1821 O O . HIS A 1 247 ? -1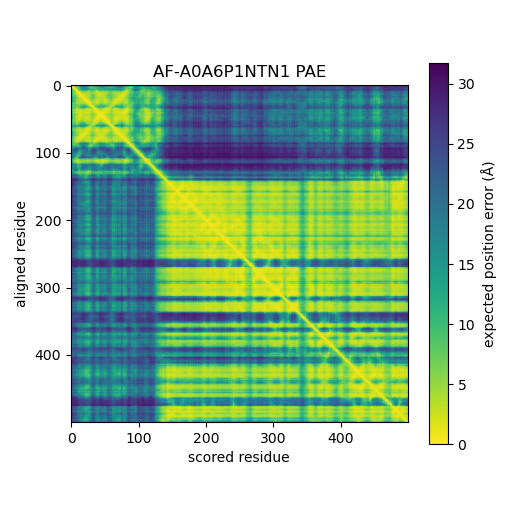2.378 -1.889 3.374 1.00 96.38 247 HIS A O 1
ATOM 1827 N N . ASN A 1 248 ? -13.636 -3.753 3.476 1.00 95.12 248 ASN A N 1
ATOM 1828 C CA . ASN A 1 248 ? -14.116 -3.673 2.092 1.00 95.12 248 ASN A CA 1
ATOM 1829 C C . ASN A 1 248 ? -15.563 -3.161 1.972 1.00 95.12 248 ASN A C 1
ATOM 1831 O O . ASN A 1 248 ? -16.194 -3.324 0.933 1.00 95.12 248 ASN A O 1
ATOM 1835 N N . GLY A 1 249 ? -16.117 -2.602 3.049 1.00 94.06 249 GLY A N 1
ATOM 1836 C CA . GLY A 1 249 ? -17.514 -2.162 3.120 1.00 94.06 249 GLY A CA 1
ATOM 1837 C C . GLY A 1 249 ? -18.481 -3.229 3.642 1.00 94.06 249 GLY A C 1
ATOM 1838 O O . GLY A 1 249 ? -19.524 -2.873 4.176 1.00 94.06 249 GLY A O 1
ATOM 1839 N N . THR A 1 250 ? -18.131 -4.515 3.546 1.00 94.75 250 THR A N 1
ATOM 1840 C CA . THR A 1 250 ? -18.981 -5.634 4.009 1.00 94.75 250 THR A CA 1
ATOM 1841 C C . THR A 1 250 ? -18.301 -6.520 5.048 1.00 94.75 250 THR A C 1
ATOM 1843 O O . THR A 1 250 ? -18.960 -7.101 5.907 1.00 94.75 250 THR A O 1
ATOM 1846 N N . ALA A 1 251 ? -16.979 -6.632 4.974 1.00 97.25 251 ALA A N 1
ATOM 1847 C CA . ALA A 1 251 ? -16.167 -7.456 5.839 1.00 97.25 251 ALA A CA 1
ATOM 1848 C C . ALA A 1 251 ? -14.910 -6.707 6.279 1.00 97.25 251 ALA A C 1
ATOM 1850 O O . ALA A 1 251 ? -14.295 -5.944 5.524 1.00 97.25 251 ALA A O 1
ATOM 1851 N N . LEU A 1 252 ? -14.526 -6.974 7.520 1.00 98.19 252 LEU A N 1
ATOM 1852 C CA . LEU A 1 252 ? -13.277 -6.567 8.131 1.00 98.19 252 LEU A CA 1
ATOM 1853 C C . LEU A 1 252 ? -12.286 -7.726 8.042 1.00 98.19 252 LEU A C 1
ATOM 1855 O O . LEU A 1 252 ? -12.610 -8.859 8.400 1.00 98.19 252 LEU A O 1
ATOM 1859 N N . PHE A 1 253 ? -11.074 -7.426 7.598 1.00 98.31 253 PHE A N 1
ATOM 1860 C CA . PHE A 1 253 ? -9.944 -8.339 7.566 1.00 98.31 253 PHE A CA 1
ATOM 1861 C C . PHE A 1 253 ? -8.897 -7.860 8.561 1.00 98.31 253 PHE A C 1
ATOM 1863 O O . PHE A 1 253 ? -8.599 -6.667 8.603 1.00 98.31 253 PHE A O 1
ATOM 1870 N N . PHE A 1 254 ? -8.334 -8.778 9.340 1.00 97.56 254 PHE A N 1
ATOM 1871 C CA . PHE A 1 254 ? -7.261 -8.486 10.284 1.00 97.56 254 PHE A CA 1
ATOM 1872 C C . PHE A 1 254 ? -6.240 -9.621 10.301 1.00 97.56 254 PHE A C 1
ATOM 1874 O O . PHE A 1 254 ? -6.612 -10.792 10.315 1.00 97.56 254 PHE A O 1
ATOM 1881 N N . SER A 1 255 ? -4.956 -9.291 10.271 1.00 94.56 255 SER A N 1
ATOM 1882 C CA . SER A 1 255 ? -3.866 -10.252 10.127 1.00 94.56 255 SER A CA 1
ATOM 1883 C C . SER A 1 255 ? -2.842 -10.141 11.243 1.00 94.56 255 SER A C 1
ATOM 1885 O O . SER A 1 255 ? -2.630 -9.054 11.776 1.00 94.56 255 SER A O 1
ATOM 1887 N N . ASN A 1 256 ? -2.143 -11.234 11.543 1.00 90.75 256 ASN A N 1
ATOM 1888 C CA . ASN A 1 256 ? -1.084 -11.219 12.545 1.00 90.75 256 ASN A CA 1
ATOM 1889 C C . ASN A 1 256 ? 0.288 -10.858 11.957 1.00 90.75 256 ASN A C 1
ATOM 1891 O O . ASN A 1 256 ? 0.685 -11.328 10.887 1.00 90.75 256 ASN A O 1
ATOM 1895 N N . TYR A 1 257 ? 1.057 -10.108 12.741 1.00 86.88 257 TYR A N 1
ATOM 1896 C CA . TYR A 1 257 ? 2.490 -9.944 12.568 1.00 86.88 257 TYR A CA 1
ATOM 1897 C C . TYR A 1 257 ? 3.206 -10.444 13.828 1.00 86.88 257 TYR A C 1
ATOM 1899 O O . TYR A 1 257 ? 3.288 -9.735 14.816 1.00 86.88 257 TYR A O 1
ATOM 1907 N N . GLY A 1 258 ? 3.697 -11.686 13.845 1.00 79.38 258 GLY A N 1
ATOM 1908 C CA . GLY A 1 258 ? 4.513 -12.204 14.963 1.00 79.38 258 GLY A CA 1
ATOM 1909 C C . GLY A 1 258 ? 5.771 -11.372 15.331 1.00 79.38 258 GLY A C 1
ATOM 1910 O O . GLY A 1 258 ? 6.243 -10.541 14.556 1.00 79.38 258 GLY A O 1
ATOM 1911 N N . LEU A 1 259 ? 6.371 -11.641 16.490 1.00 70.75 259 LEU A N 1
ATOM 1912 C CA . LEU A 1 259 ? 7.631 -11.032 16.940 1.00 70.75 259 LEU A CA 1
ATOM 1913 C C . LEU A 1 259 ? 8.872 -11.522 16.167 1.00 70.75 259 LEU A C 1
ATOM 1915 O O . LEU A 1 259 ? 8.952 -12.666 15.710 1.00 70.75 259 LEU A O 1
ATOM 1919 N N . ILE A 1 260 ? 9.880 -10.650 16.053 1.00 57.81 260 ILE A N 1
ATOM 1920 C CA . ILE A 1 260 ? 11.160 -10.966 15.404 1.00 57.81 260 ILE A CA 1
ATOM 1921 C C . ILE A 1 260 ? 11.946 -11.982 16.249 1.00 57.81 260 ILE A C 1
ATOM 1923 O O . ILE A 1 260 ? 12.142 -11.769 17.440 1.00 57.81 260 ILE A O 1
ATOM 1927 N N . GLY A 1 261 ? 12.434 -13.063 15.628 1.00 56.25 261 GLY A N 1
ATOM 1928 C CA . GLY A 1 261 ? 13.329 -14.043 16.270 1.00 56.25 261 GLY A CA 1
ATOM 1929 C C . GLY A 1 261 ? 12.682 -15.366 16.693 1.00 56.25 261 GLY A C 1
ATOM 1930 O O . GLY A 1 261 ? 13.398 -16.285 17.084 1.00 56.25 261 GLY A O 1
ATOM 1931 N N . LYS A 1 262 ? 11.359 -15.512 16.552 1.00 57.09 262 LYS A N 1
ATOM 1932 C CA . LYS A 1 262 ? 10.668 -16.797 16.717 1.00 57.09 262 LYS A CA 1
ATOM 1933 C C . LYS A 1 262 ? 10.480 -17.455 15.347 1.00 57.09 262 LYS A C 1
ATOM 1935 O O . LYS A 1 262 ? 9.608 -17.067 14.574 1.00 57.09 262 LYS A O 1
ATOM 1940 N N . TYR A 1 263 ? 11.355 -18.397 15.003 1.00 56.31 263 TYR A N 1
ATOM 1941 C CA . TYR A 1 263 ? 11.221 -19.174 13.769 1.00 56.31 263 TYR A CA 1
ATOM 1942 C C . TYR A 1 263 ? 10.107 -20.208 13.927 1.00 56.31 263 TYR A C 1
ATOM 1944 O O . TYR A 1 263 ? 10.070 -20.908 14.937 1.00 56.31 263 TYR A O 1
ATOM 1952 N N . ALA A 1 264 ? 9.239 -20.329 12.921 1.00 55.22 264 ALA A N 1
ATOM 1953 C CA . ALA A 1 264 ? 8.202 -21.349 12.922 1.00 55.22 264 ALA A CA 1
ATOM 1954 C C . ALA A 1 264 ? 8.830 -22.752 12.935 1.00 55.22 264 ALA A C 1
ATOM 1956 O O . ALA A 1 264 ? 9.532 -23.147 11.997 1.00 55.22 264 ALA A O 1
ATOM 1957 N N . THR A 1 265 ? 8.584 -23.507 14.004 1.00 53.97 265 THR A N 1
ATOM 1958 C CA . THR A 1 265 ? 8.868 -24.943 14.079 1.00 53.97 265 THR A CA 1
ATOM 1959 C C . THR A 1 265 ? 7.583 -25.731 13.799 1.00 53.97 265 THR A C 1
ATOM 1961 O O . THR A 1 265 ? 6.485 -25.234 14.060 1.00 53.97 265 THR A O 1
ATOM 1964 N N . PRO A 1 266 ? 7.665 -26.958 13.250 1.00 46.12 266 PRO A N 1
ATOM 1965 C CA . PRO A 1 266 ? 6.484 -27.800 13.077 1.00 46.12 266 PRO A CA 1
ATOM 1966 C C . PRO A 1 266 ? 5.742 -27.992 14.411 1.00 46.12 266 PRO A C 1
ATOM 1968 O O . PRO A 1 266 ? 6.313 -28.515 15.365 1.00 46.12 266 PRO A O 1
ATOM 1971 N N . GLY A 1 267 ? 4.478 -27.559 14.475 1.00 50.44 267 GLY A N 1
ATOM 1972 C CA . GLY A 1 267 ? 3.645 -27.609 15.686 1.00 50.44 267 GLY A CA 1
ATOM 1973 C C . GLY A 1 267 ? 3.557 -26.300 16.485 1.00 50.44 267 GLY A C 1
ATOM 1974 O O . GLY A 1 267 ? 2.756 -26.231 17.415 1.00 50.44 267 GLY A O 1
ATOM 1975 N N . ASP A 1 268 ? 4.311 -25.256 16.124 1.00 57.03 268 ASP A N 1
ATOM 1976 C CA . ASP A 1 268 ? 4.126 -23.906 16.674 1.00 57.03 268 ASP A CA 1
ATOM 1977 C C . ASP A 1 268 ? 2.849 -23.274 16.076 1.00 57.03 268 ASP A C 1
ATOM 1979 O O . ASP A 1 268 ? 2.654 -23.329 14.857 1.00 57.03 268 ASP A O 1
ATOM 1983 N N . PRO A 1 269 ? 1.958 -22.654 16.878 1.00 57.09 269 PRO A N 1
ATOM 1984 C CA . PRO A 1 269 ? 0.870 -21.835 16.347 1.00 57.09 269 PRO A CA 1
ATOM 1985 C C . PRO A 1 269 ? 1.351 -20.650 15.490 1.00 57.09 269 PRO A C 1
ATOM 1987 O O . PRO A 1 269 ? 0.506 -20.005 14.868 1.00 57.09 269 PRO A O 1
ATOM 1990 N N . SER A 1 270 ? 2.658 -20.350 15.430 1.00 66.75 270 SER A N 1
ATOM 1991 C CA . SER A 1 270 ? 3.239 -19.351 14.528 1.00 66.75 270 SER A CA 1
ATOM 1992 C C . SER A 1 270 ? 2.998 -19.701 13.048 1.00 66.75 270 SER A C 1
ATOM 1994 O O . SER A 1 270 ? 3.596 -20.583 12.434 1.00 66.75 270 SER A O 1
ATOM 1996 N N . GLY A 1 271 ? 2.034 -18.990 12.475 1.00 79.25 271 GLY A N 1
ATOM 1997 C CA . GLY A 1 271 ? 1.676 -19.016 11.067 1.00 79.25 271 GLY A CA 1
ATOM 1998 C C . GLY A 1 271 ? 1.273 -17.613 10.633 1.00 79.25 271 GLY A C 1
ATOM 1999 O O . GLY A 1 271 ? 1.040 -16.735 11.471 1.00 79.25 271 GLY A O 1
ATOM 2000 N N . ALA A 1 272 ? 1.160 -17.406 9.327 1.00 86.56 272 ALA A N 1
ATOM 2001 C CA . ALA A 1 272 ? 0.589 -16.187 8.780 1.00 86.56 272 ALA A CA 1
ATOM 2002 C C . ALA A 1 272 ? -0.909 -16.412 8.536 1.00 86.56 272 ALA A C 1
ATOM 2004 O O . ALA A 1 272 ? -1.310 -17.273 7.746 1.00 86.56 272 ALA A O 1
ATOM 2005 N N . TYR A 1 273 ? -1.736 -15.652 9.247 1.00 91.50 273 TYR A N 1
ATOM 2006 C CA . TYR A 1 273 ? -3.184 -15.796 9.257 1.00 91.50 273 TYR A CA 1
ATOM 2007 C C . TYR A 1 273 ? -3.864 -14.472 8.928 1.00 91.50 273 TYR A C 1
ATOM 2009 O O . TYR A 1 273 ? -3.488 -13.415 9.437 1.00 91.50 273 TYR A O 1
ATOM 2017 N N . VAL A 1 274 ? -4.926 -14.553 8.127 1.00 96.38 274 VAL A N 1
ATOM 2018 C CA . VAL A 1 274 ? -5.875 -13.453 7.926 1.00 96.38 274 VAL A CA 1
ATOM 2019 C C . VAL A 1 274 ? -7.225 -13.902 8.458 1.00 96.38 274 VAL A C 1
ATOM 2021 O O . VAL A 1 274 ? -7.774 -14.915 8.023 1.00 96.38 274 VAL A O 1
ATOM 2024 N N . TYR A 1 275 ? -7.758 -13.152 9.411 1.00 97.62 275 TYR A N 1
ATOM 2025 C CA . TYR A 1 275 ? -9.079 -13.338 9.986 1.00 97.62 275 TYR A CA 1
ATOM 2026 C C . TYR A 1 275 ? -10.066 -12.425 9.267 1.00 97.62 275 TYR A C 1
ATOM 2028 O O . TYR A 1 275 ? -9.734 -11.291 8.930 1.00 97.62 275 TYR A O 1
ATOM 2036 N N . LYS A 1 276 ? -11.281 -12.920 9.043 1.00 98.25 276 LYS A N 1
ATOM 2037 C CA . LYS A 1 276 ? -12.395 -12.196 8.431 1.00 98.25 276 LYS A CA 1
ATOM 2038 C C . LYS A 1 276 ? -13.570 -12.137 9.401 1.00 98.25 276 LYS A C 1
ATOM 2040 O O . LYS A 1 276 ? -13.943 -13.158 9.981 1.00 98.25 276 LYS A O 1
ATOM 2045 N N . SER A 1 277 ? -14.172 -10.963 9.518 1.00 98.38 277 SER A N 1
ATOM 2046 C CA . SER A 1 277 ? -15.414 -10.718 10.248 1.00 98.38 277 SER A CA 1
ATOM 2047 C C . SER A 1 277 ? -16.415 -10.004 9.341 1.00 98.38 277 SER A C 1
ATOM 2049 O O . SER A 1 277 ? -16.046 -9.090 8.609 1.00 98.38 277 SER A O 1
ATOM 2051 N N . THR A 1 278 ? -17.683 -10.406 9.396 1.00 97.44 278 THR A N 1
ATOM 2052 C CA . THR A 1 278 ? -18.803 -9.765 8.676 1.00 97.44 278 THR A CA 1
ATOM 2053 C C . THR A 1 278 ? -19.764 -9.036 9.618 1.00 97.44 278 THR A C 1
ATOM 2055 O O . THR A 1 278 ? -20.807 -8.559 9.189 1.00 97.44 278 THR A O 1
ATOM 2058 N N . ASP A 1 279 ? -19.432 -8.959 10.907 1.00 96.88 279 ASP A N 1
ATOM 2059 C CA . ASP A 1 279 ? -20.227 -8.308 11.957 1.00 96.88 279 ASP A CA 1
ATOM 2060 C C . ASP A 1 279 ? -19.425 -7.219 12.695 1.00 96.88 279 ASP A C 1
ATOM 2062 O O . ASP A 1 279 ? -19.714 -6.826 13.827 1.00 96.88 279 ASP A O 1
ATOM 2066 N N . GLY A 1 280 ? -18.397 -6.692 12.024 1.00 95.06 280 GLY A N 1
ATOM 2067 C CA . GLY A 1 280 ? -17.597 -5.576 12.514 1.00 95.06 280 GLY A CA 1
ATOM 2068 C C . GLY A 1 280 ? -16.702 -5.931 13.701 1.00 95.06 280 GLY A C 1
ATOM 2069 O O . GLY A 1 280 ? -16.496 -5.079 14.570 1.00 95.06 280 GLY A O 1
ATOM 2070 N N . GLY A 1 281 ? -16.191 -7.160 13.735 1.00 96.50 281 GLY A N 1
ATOM 2071 C CA . GLY A 1 281 ? -15.198 -7.655 14.688 1.00 96.50 281 GLY A CA 1
ATOM 2072 C C . GLY A 1 281 ? -15.765 -8.430 15.878 1.00 96.50 281 GLY A C 1
ATOM 2073 O O . GLY A 1 281 ? -15.004 -8.765 16.780 1.00 96.50 281 GLY A O 1
ATOM 2074 N N . THR A 1 282 ? -17.070 -8.713 15.918 1.00 95.88 282 THR A N 1
ATOM 2075 C CA . THR A 1 282 ? -17.666 -9.477 17.026 1.00 95.88 282 THR A CA 1
ATOM 2076 C C . THR A 1 282 ? -17.358 -10.965 16.897 1.00 95.88 282 THR A C 1
ATOM 2078 O O . THR A 1 282 ? -16.964 -11.592 17.877 1.00 95.88 282 THR A O 1
ATOM 2081 N N . ASN A 1 283 ? -17.470 -11.520 15.691 1.00 97.06 283 ASN A N 1
ATOM 2082 C CA . ASN A 1 283 ? -17.079 -12.887 15.379 1.00 97.06 283 ASN A CA 1
ATOM 2083 C C . ASN A 1 283 ? -16.067 -12.908 14.236 1.00 97.06 283 ASN A C 1
ATOM 2085 O O . ASN A 1 283 ? -16.131 -12.113 13.296 1.00 97.06 283 ASN A O 1
ATOM 2089 N N . TRP A 1 284 ? -15.147 -13.868 14.306 1.00 98.25 284 TRP A N 1
ATOM 2090 C CA . TRP A 1 284 ? -14.057 -14.013 13.352 1.00 98.25 284 TRP A CA 1
ATOM 2091 C C . TRP A 1 284 ? -13.960 -15.434 12.826 1.00 98.25 284 TRP A C 1
ATOM 2093 O O . TRP A 1 284 ? -14.088 -16.409 13.563 1.00 98.25 284 TRP A O 1
ATOM 2103 N N . THR A 1 285 ? -13.640 -15.537 11.545 1.00 96.69 285 THR A N 1
ATOM 2104 C CA . THR A 1 285 ? -13.266 -16.786 10.883 1.00 96.69 285 THR A CA 1
ATOM 2105 C C . THR A 1 285 ? -11.855 -16.646 10.335 1.00 96.69 285 THR A C 1
ATOM 2107 O O . THR A 1 285 ? -11.479 -15.585 9.838 1.00 96.69 285 THR A O 1
ATOM 2110 N N . ARG A 1 286 ? -11.035 -17.695 10.435 1.00 95.31 286 ARG A N 1
ATOM 2111 C CA . ARG A 1 286 ? -9.707 -17.702 9.811 1.00 95.31 286 ARG A CA 1
ATOM 2112 C C . ARG A 1 286 ? -9.891 -17.915 8.306 1.00 95.31 286 ARG A C 1
ATOM 2114 O O . ARG A 1 286 ? -10.212 -19.018 7.882 1.00 95.31 286 ARG A O 1
ATOM 2121 N N . SER A 1 287 ? -9.732 -16.846 7.532 1.00 96.88 287 SER A N 1
ATOM 2122 C CA . SER A 1 287 ? -9.985 -16.798 6.087 1.00 96.88 287 SER A CA 1
ATOM 2123 C C . SER A 1 287 ? -8.776 -17.265 5.275 1.00 96.88 287 SER A C 1
ATOM 2125 O O . SER A 1 287 ? -8.934 -18.051 4.347 1.00 96.88 287 SER A O 1
ATOM 2127 N N . LEU A 1 288 ? -7.567 -16.838 5.653 1.00 94.19 288 LEU A N 1
ATOM 2128 C CA . LEU A 1 288 ? -6.311 -17.351 5.104 1.00 94.19 288 LEU A CA 1
ATOM 2129 C C . LEU A 1 288 ? -5.505 -18.001 6.223 1.00 94.19 288 LEU A C 1
ATOM 2131 O O . LEU A 1 288 ? -5.377 -17.438 7.313 1.00 94.19 288 LEU A O 1
ATOM 2135 N N . SER A 1 289 ? -4.946 -19.174 5.939 1.00 90.50 289 SER A N 1
ATOM 2136 C CA . SER A 1 289 ? -4.068 -19.891 6.852 1.00 90.50 289 SER A CA 1
ATOM 2137 C C . SER A 1 289 ? -2.864 -20.416 6.100 1.00 90.50 289 SER A C 1
ATOM 2139 O O . SER A 1 289 ? -2.999 -21.325 5.285 1.00 90.50 289 SER A O 1
ATOM 2141 N N . VAL A 1 290 ? -1.690 -19.872 6.411 1.00 85.75 290 VAL A N 1
ATOM 2142 C CA . VAL A 1 290 ? -0.414 -20.344 5.877 1.00 85.75 290 VAL A CA 1
ATOM 2143 C C . VAL A 1 290 ? 0.438 -20.833 7.048 1.00 85.75 290 VAL A C 1
ATOM 2145 O O . VAL A 1 290 ? 1.137 -20.040 7.688 1.00 85.75 290 VAL A O 1
ATOM 2148 N N . PRO A 1 291 ? 0.336 -22.131 7.390 1.00 77.69 291 PRO A N 1
ATOM 2149 C CA . PRO A 1 291 ? 1.147 -22.730 8.441 1.00 77.69 291 PRO A CA 1
ATOM 2150 C C . PRO A 1 291 ? 2.635 -22.594 8.113 1.00 77.69 291 PRO A C 1
ATOM 2152 O O . PRO A 1 291 ? 3.019 -22.674 6.949 1.00 77.69 291 PRO A O 1
ATOM 2155 N N . ALA A 1 292 ? 3.466 -22.406 9.137 1.00 72.31 292 ALA A N 1
ATOM 2156 C CA . ALA A 1 292 ? 4.919 -22.266 9.020 1.00 72.31 292 ALA A CA 1
ATOM 2157 C C . ALA A 1 292 ? 5.435 -21.024 8.258 1.00 72.31 292 ALA A C 1
ATOM 2159 O O . ALA A 1 292 ? 6.649 -20.846 8.128 1.00 72.31 292 ALA A O 1
ATOM 2160 N N . ALA A 1 293 ? 4.540 -20.133 7.818 1.00 77.06 293 ALA A N 1
ATOM 2161 C CA . ALA A 1 293 ? 4.897 -18.770 7.445 1.00 77.06 293 ALA A CA 1
ATOM 2162 C C . ALA A 1 293 ? 5.032 -17.884 8.689 1.00 77.06 293 ALA A C 1
ATOM 2164 O O . ALA A 1 293 ? 4.403 -18.128 9.716 1.00 77.06 293 ALA A O 1
ATOM 2165 N N . ARG A 1 294 ? 5.857 -16.840 8.599 1.00 74.75 294 ARG A N 1
ATOM 2166 C CA . ARG A 1 294 ? 6.251 -16.068 9.778 1.00 74.75 294 ARG A CA 1
ATOM 2167 C C . ARG A 1 294 ? 5.252 -14.960 10.125 1.00 74.75 294 ARG A C 1
ATOM 2169 O O . ARG A 1 294 ? 4.761 -14.908 11.251 1.00 74.75 294 ARG A O 1
ATOM 2176 N N . HIS A 1 295 ? 4.932 -14.092 9.164 1.00 80.88 295 HIS A N 1
ATOM 2177 C CA . HIS A 1 295 ? 4.077 -12.924 9.393 1.00 80.88 295 HIS A CA 1
ATOM 2178 C C . HIS A 1 295 ? 3.301 -12.517 8.136 1.00 80.88 295 HIS A C 1
ATOM 2180 O O . HIS A 1 295 ? 3.776 -12.707 7.014 1.00 80.88 295 HIS A O 1
ATOM 2186 N N . VAL A 1 296 ? 2.143 -11.878 8.321 1.00 88.62 296 VAL A N 1
ATOM 2187 C CA . VAL A 1 296 ? 1.458 -11.131 7.258 1.00 88.62 296 VAL A CA 1
ATOM 2188 C C . VAL A 1 296 ? 1.950 -9.685 7.279 1.00 88.62 296 VAL A C 1
ATOM 2190 O O . VAL A 1 296 ? 1.730 -8.967 8.253 1.00 88.62 296 VAL A O 1
ATOM 2193 N N . HIS A 1 297 ? 2.612 -9.238 6.212 1.00 85.62 297 HIS A N 1
ATOM 2194 C CA . HIS A 1 297 ? 3.108 -7.865 6.112 1.00 85.62 297 HIS A CA 1
ATOM 2195 C C . HIS A 1 297 ? 1.998 -6.853 5.848 1.00 85.62 297 HIS A C 1
ATOM 2197 O O . HIS A 1 297 ? 2.007 -5.781 6.449 1.00 85.62 297 HIS A O 1
ATOM 2203 N N . CYS A 1 298 ? 1.056 -7.185 4.966 1.00 88.81 298 CYS A N 1
ATOM 2204 C CA . CYS A 1 298 ? -0.053 -6.298 4.645 1.00 88.81 298 CYS A CA 1
ATOM 2205 C C . CYS A 1 298 ? -1.282 -7.048 4.131 1.00 88.81 298 CYS A C 1
ATOM 2207 O O . CYS A 1 298 ? -1.180 -8.130 3.551 1.00 88.81 298 CYS A O 1
ATOM 2209 N N . VAL A 1 299 ? -2.437 -6.414 4.319 1.00 93.38 299 VAL A N 1
ATOM 2210 C CA . VAL A 1 299 ? -3.739 -6.759 3.755 1.00 93.38 299 VAL A CA 1
ATOM 2211 C C . VAL A 1 299 ? -4.306 -5.497 3.103 1.00 93.38 299 VAL A C 1
ATOM 2213 O O . VAL A 1 299 ? -4.373 -4.436 3.725 1.00 93.38 299 VAL A O 1
ATOM 2216 N N . ARG A 1 300 ? -4.716 -5.588 1.839 1.00 92.12 300 ARG A N 1
ATOM 2217 C CA . ARG A 1 300 ? -5.271 -4.473 1.062 1.00 92.12 300 ARG A CA 1
ATOM 2218 C C . ARG A 1 300 ? -6.528 -4.895 0.320 1.00 92.12 300 ARG A C 1
ATOM 2220 O O . ARG A 1 300 ? -6.586 -5.979 -0.246 1.00 92.12 300 ARG A O 1
ATOM 2227 N N . VAL A 1 301 ? -7.507 -4.000 0.283 1.00 92.56 301 VAL A N 1
ATOM 2228 C CA . VAL A 1 301 ? -8.673 -4.101 -0.603 1.00 92.56 301 VAL A CA 1
ATOM 2229 C C . VAL A 1 301 ? -8.334 -3.388 -1.907 1.00 92.56 301 VAL A C 1
ATOM 2231 O O . VAL A 1 301 ? -7.758 -2.297 -1.872 1.00 92.56 301 VAL A O 1
ATOM 2234 N N . ASP A 1 302 ? -8.672 -3.979 -3.050 1.00 89.88 302 ASP A N 1
ATOM 2235 C CA . ASP A 1 302 ? -8.595 -3.271 -4.326 1.00 89.88 302 ASP A CA 1
ATOM 2236 C C . ASP A 1 302 ? -9.674 -2.173 -4.363 1.00 89.88 302 ASP A C 1
ATOM 2238 O O . ASP A 1 302 ? -10.864 -2.482 -4.294 1.00 89.88 302 ASP A O 1
ATOM 2242 N N . PRO A 1 303 ? -9.322 -0.885 -4.510 1.00 87.25 303 PRO A N 1
ATOM 2243 C CA . PRO A 1 303 ? -10.328 0.173 -4.572 1.00 87.25 303 PRO A CA 1
ATOM 2244 C C . PRO A 1 303 ? -11.189 0.124 -5.839 1.00 87.25 303 PRO A C 1
ATOM 2246 O O . PRO A 1 303 ? -12.182 0.840 -5.917 1.00 87.25 303 PRO A O 1
ATOM 2249 N N . THR A 1 304 ? -10.817 -0.679 -6.842 1.00 86.19 304 THR A N 1
ATOM 2250 C CA . THR A 1 304 ? -11.620 -0.864 -8.062 1.00 86.19 304 THR A CA 1
ATOM 2251 C C . THR A 1 304 ? -12.613 -2.020 -7.956 1.00 86.19 304 THR A C 1
ATOM 2253 O O . THR A 1 304 ? -13.536 -2.103 -8.763 1.00 86.19 304 THR A O 1
ATOM 2256 N N . ASP A 1 305 ? -12.439 -2.907 -6.973 1.00 89.75 305 ASP A N 1
ATOM 2257 C CA . ASP A 1 305 ? -13.311 -4.053 -6.727 1.00 89.75 305 ASP A CA 1
ATOM 2258 C C . ASP A 1 305 ? -13.158 -4.520 -5.274 1.00 89.75 305 ASP A C 1
ATOM 2260 O O . ASP A 1 305 ? -12.183 -5.178 -4.914 1.00 89.75 305 ASP A O 1
ATOM 2264 N N . ALA A 1 306 ? -14.151 -4.213 -4.440 1.00 93.00 306 ALA A N 1
ATOM 2265 C CA . ALA A 1 306 ? -14.125 -4.522 -3.014 1.00 93.00 306 ALA A CA 1
ATOM 2266 C C . ALA A 1 306 ? -14.068 -6.033 -2.694 1.00 93.00 306 ALA A C 1
ATOM 2268 O O . ALA A 1 306 ? -13.746 -6.413 -1.564 1.00 93.00 306 ALA A O 1
ATOM 2269 N N . ASN A 1 307 ? -14.351 -6.913 -3.662 1.00 92.75 307 ASN A N 1
ATOM 2270 C CA . ASN A 1 307 ? -14.186 -8.355 -3.479 1.00 92.75 307 ASN A CA 1
ATOM 2271 C C . ASN A 1 307 ? -12.729 -8.801 -3.628 1.00 92.75 307 ASN A C 1
ATOM 2273 O O . ASN A 1 307 ? -12.367 -9.880 -3.165 1.00 92.75 307 ASN A O 1
ATOM 2277 N N . LYS A 1 308 ? -11.876 -7.986 -4.246 1.00 91.44 308 LYS A N 1
ATOM 2278 C CA . LYS A 1 308 ? -10.475 -8.325 -4.459 1.00 91.44 308 LYS A CA 1
ATOM 2279 C C . LYS A 1 308 ? -9.636 -7.939 -3.248 1.00 91.44 308 LYS A C 1
ATOM 2281 O O . LYS A 1 308 ? -9.503 -6.759 -2.921 1.00 91.44 308 LYS A O 1
ATOM 2286 N N . ILE A 1 309 ? -9.054 -8.943 -2.594 1.00 93.69 309 ILE A N 1
ATOM 2287 C CA . ILE A 1 309 ? -8.188 -8.771 -1.423 1.00 93.69 309 ILE A CA 1
ATOM 2288 C C . ILE A 1 309 ? -6.772 -9.226 -1.764 1.00 93.69 309 ILE A C 1
ATOM 2290 O O . ILE A 1 309 ? -6.563 -10.290 -2.342 1.00 93.69 309 ILE A O 1
ATOM 2294 N N . HIS A 1 310 ? -5.801 -8.413 -1.380 1.00 90.06 310 HIS A N 1
ATOM 2295 C CA . HIS A 1 310 ? -4.380 -8.571 -1.642 1.00 90.06 310 HIS A CA 1
ATOM 2296 C C . HIS A 1 310 ? -3.648 -8.733 -0.320 1.00 90.06 310 HIS A C 1
ATOM 2298 O O . HIS A 1 310 ? -3.864 -7.947 0.601 1.00 90.06 310 HIS A O 1
ATOM 2304 N N . VAL A 1 311 ? -2.787 -9.736 -0.219 1.00 90.38 311 VAL A N 1
ATOM 2305 C CA . VAL A 1 311 ? -2.050 -10.032 1.005 1.00 90.38 311 VAL A CA 1
ATOM 2306 C C . VAL A 1 311 ? -0.603 -10.316 0.656 1.00 90.38 311 VAL A C 1
ATOM 2308 O O . VAL A 1 311 ? -0.344 -11.109 -0.240 1.00 90.38 311 VAL A O 1
ATOM 2311 N N . ASN A 1 312 ? 0.336 -9.721 1.385 1.00 85.50 312 ASN A N 1
ATOM 2312 C CA . ASN A 1 312 ? 1.723 -10.169 1.350 1.00 85.50 312 ASN A CA 1
ATOM 2313 C C . ASN A 1 312 ? 2.089 -10.857 2.653 1.00 85.50 312 ASN A C 1
ATOM 2315 O O . ASN A 1 312 ? 1.863 -10.339 3.747 1.00 85.50 312 ASN A O 1
ATOM 2319 N N . ILE A 1 313 ? 2.712 -12.014 2.509 1.00 83.38 313 ILE A N 1
ATOM 2320 C CA . ILE A 1 313 ? 3.313 -12.801 3.573 1.00 83.38 313 ILE A CA 1
ATOM 2321 C C . ILE A 1 313 ? 4.811 -12.792 3.313 1.00 83.38 313 ILE A C 1
ATOM 2323 O O . ILE A 1 313 ? 5.240 -13.039 2.189 1.00 83.38 313 ILE A O 1
ATOM 2327 N N . GLY A 1 314 ? 5.625 -12.513 4.319 1.00 73.88 314 GLY A N 1
ATOM 2328 C CA . GLY A 1 314 ? 7.071 -12.480 4.122 1.00 73.88 314 GLY A CA 1
ATOM 2329 C C . GLY A 1 314 ? 7.850 -12.888 5.355 1.00 73.88 314 GLY A C 1
ATOM 2330 O O . GLY A 1 314 ? 7.283 -13.393 6.328 1.00 73.88 314 GLY A O 1
ATOM 2331 N N . ASP A 1 315 ? 9.163 -12.720 5.228 1.00 67.50 315 ASP A N 1
ATOM 2332 C CA . ASP A 1 315 ? 10.215 -13.382 5.988 1.00 67.50 315 ASP A CA 1
ATOM 2333 C C . ASP A 1 315 ? 10.240 -14.900 5.764 1.00 67.50 315 ASP A C 1
ATOM 2335 O O . ASP A 1 315 ? 9.284 -15.629 6.037 1.00 67.50 315 ASP A O 1
ATOM 2339 N N . GLN A 1 316 ? 11.375 -15.396 5.265 1.00 54.88 316 GLN A N 1
ATOM 2340 C CA . GLN A 1 316 ? 11.611 -16.821 5.056 1.00 54.88 316 GLN A CA 1
ATOM 2341 C C . GLN A 1 316 ? 11.456 -17.586 6.384 1.00 54.88 316 GLN A C 1
ATOM 2343 O O . GLN A 1 316 ? 12.344 -17.572 7.237 1.00 54.88 316 GLN A O 1
ATOM 2348 N N . GLY A 1 317 ? 10.341 -18.298 6.546 1.00 50.38 317 GLY A N 1
ATOM 2349 C CA . GLY A 1 317 ? 10.337 -19.549 7.298 1.00 50.38 317 GLY A CA 1
ATOM 2350 C C . GLY A 1 317 ? 11.064 -20.610 6.469 1.00 50.38 317 GLY A C 1
ATOM 2351 O O . GLY A 1 317 ? 11.098 -20.522 5.241 1.00 50.38 317 GLY A O 1
ATOM 2352 N N . ALA A 1 318 ? 11.638 -21.639 7.092 1.00 48.66 318 ALA A N 1
ATOM 2353 C CA . ALA A 1 318 ? 12.260 -22.763 6.372 1.00 48.66 318 ALA A CA 1
ATOM 2354 C C . ALA A 1 318 ? 11.261 -23.581 5.509 1.00 48.66 318 ALA A C 1
ATOM 2356 O O . ALA A 1 318 ? 11.615 -24.609 4.939 1.00 48.66 318 ALA A O 1
ATOM 2357 N N . TRP A 1 319 ? 10.016 -23.116 5.398 1.00 55.97 319 TRP A N 1
ATOM 2358 C CA . TRP A 1 319 ? 8.845 -23.825 4.916 1.00 55.97 319 TRP A CA 1
ATOM 2359 C C . TRP A 1 319 ? 8.046 -22.881 3.998 1.00 55.97 319 TRP A C 1
ATOM 2361 O O . TRP A 1 319 ? 8.015 -21.671 4.218 1.00 55.97 319 TRP A O 1
ATOM 2371 N N . GLY A 1 320 ? 7.487 -23.414 2.908 1.00 60.25 320 GLY A N 1
ATOM 2372 C CA . GLY A 1 320 ? 6.857 -22.631 1.834 1.00 60.25 320 GLY A CA 1
ATOM 2373 C C . GLY A 1 320 ? 5.626 -21.810 2.255 1.00 60.25 320 GLY A C 1
ATOM 2374 O O . GLY A 1 320 ? 5.189 -21.852 3.397 1.00 60.25 320 GLY A O 1
ATOM 2375 N N . GLY A 1 321 ? 5.046 -21.062 1.309 1.00 67.12 321 GLY A N 1
ATOM 2376 C CA . GLY A 1 321 ? 3.816 -20.276 1.531 1.00 67.12 321 GLY A CA 1
ATOM 2377 C C . GLY A 1 321 ? 4.018 -18.764 1.714 1.00 67.12 321 GLY A C 1
ATOM 2378 O O . GLY A 1 321 ? 3.045 -18.016 1.786 1.00 67.12 321 GLY A O 1
ATOM 2379 N N . PHE A 1 322 ? 5.263 -18.288 1.735 1.00 74.75 322 PHE A N 1
ATOM 2380 C CA . PHE A 1 322 ? 5.577 -16.859 1.658 1.00 74.75 322 PHE A CA 1
ATOM 2381 C C . PHE A 1 322 ? 5.220 -16.272 0.287 1.00 74.75 322 PHE A C 1
ATOM 2383 O O . PHE A 1 322 ? 5.076 -16.990 -0.709 1.00 74.75 322 PHE A O 1
ATOM 2390 N N . GLY A 1 323 ? 5.109 -14.951 0.248 1.00 77.00 323 GLY A N 1
ATOM 2391 C CA . GLY A 1 323 ? 4.840 -14.181 -0.944 1.00 77.00 323 GLY A CA 1
ATOM 2392 C C . GLY A 1 323 ? 3.469 -13.530 -0.982 1.00 77.00 323 GLY A C 1
ATOM 2393 O O . GLY A 1 323 ? 2.798 -13.347 0.030 1.00 77.00 323 GLY A O 1
ATOM 2394 N N . TYR A 1 324 ? 3.060 -13.177 -2.190 1.00 80.38 324 TYR A N 1
ATOM 2395 C CA . TYR A 1 324 ? 1.800 -12.515 -2.456 1.00 80.38 324 TYR A CA 1
ATOM 2396 C C . TYR A 1 324 ? 0.668 -13.530 -2.586 1.00 80.38 324 TYR A C 1
ATOM 2398 O O . TYR A 1 324 ? 0.823 -14.590 -3.188 1.00 80.38 324 TYR A O 1
ATOM 2406 N N . TRP A 1 325 ? -0.472 -13.175 -2.022 1.00 85.69 325 TRP A N 1
ATOM 2407 C CA . TRP A 1 325 ? -1.708 -13.930 -1.986 1.00 85.69 325 TRP A CA 1
ATOM 2408 C C . TRP A 1 325 ? -2.854 -13.023 -2.413 1.00 85.69 325 TRP A C 1
ATOM 2410 O O . TRP A 1 325 ? -2.872 -11.820 -2.140 1.00 85.69 325 TRP A O 1
ATOM 2420 N N . TYR A 1 326 ? -3.833 -13.619 -3.074 1.00 87.44 326 TYR A N 1
ATOM 2421 C CA . TYR A 1 326 ? -4.960 -12.905 -3.646 1.00 87.44 326 TYR A CA 1
ATOM 2422 C C . TYR A 1 326 ? -6.256 -13.671 -3.431 1.00 87.44 326 TYR A C 1
ATOM 2424 O O . TYR A 1 326 ? -6.310 -14.881 -3.645 1.00 87.44 326 TYR A O 1
ATOM 2432 N N . SER A 1 327 ? -7.312 -12.951 -3.078 1.00 91.88 327 SER A N 1
ATOM 2433 C CA . SER A 1 327 ? -8.674 -13.465 -3.074 1.00 91.88 327 SER A CA 1
ATOM 2434 C C . SER A 1 327 ? -9.534 -12.675 -4.061 1.00 91.88 327 SER A C 1
ATOM 2436 O O . SER A 1 327 ? -9.566 -11.449 -3.958 1.00 91.88 327 SER A O 1
ATOM 2438 N N . PRO A 1 328 ? -10.234 -13.335 -5.004 1.00 90.69 328 PRO A N 1
ATOM 2439 C CA . PRO A 1 328 ? -11.176 -12.686 -5.916 1.00 90.69 328 PRO A CA 1
ATOM 2440 C C . PRO A 1 328 ? -12.588 -12.508 -5.334 1.00 90.69 328 PRO A C 1
ATOM 2442 O O . PRO A 1 328 ? -13.432 -11.898 -5.983 1.00 90.69 328 PRO A O 1
ATOM 2445 N N . ASP A 1 329 ? -12.873 -13.087 -4.169 1.00 92.94 329 ASP A N 1
ATOM 2446 C CA . ASP A 1 329 ? -14.225 -13.319 -3.647 1.00 92.94 329 ASP A CA 1
ATOM 2447 C C . ASP A 1 329 ? -14.349 -12.943 -2.159 1.00 92.94 329 ASP A C 1
ATOM 2449 O O . ASP A 1 329 ? -14.983 -13.624 -1.353 1.00 92.94 329 ASP A O 1
ATOM 2453 N N . ALA A 1 330 ? -13.737 -11.819 -1.790 1.00 94.62 330 ALA A N 1
ATOM 2454 C CA . ALA A 1 330 ? -13.768 -11.220 -0.459 1.00 94.62 330 ALA A CA 1
ATOM 2455 C C . ALA A 1 330 ? -13.249 -12.164 0.641 1.00 94.62 330 ALA A C 1
ATOM 2457 O O . ALA A 1 330 ? -13.820 -12.249 1.732 1.00 94.62 330 ALA A O 1
ATOM 2458 N N . GLY A 1 331 ? -12.168 -12.888 0.367 1.00 94.94 331 GLY A N 1
ATOM 2459 C CA . GLY A 1 331 ? -11.524 -13.810 1.300 1.00 94.94 331 GLY A CA 1
ATOM 2460 C C . GLY A 1 331 ? -12.289 -15.114 1.515 1.00 94.94 331 GLY A C 1
ATOM 2461 O O . GLY A 1 331 ? -12.198 -15.678 2.605 1.00 94.94 331 GLY A O 1
ATOM 2462 N N . VAL A 1 332 ? -13.079 -15.576 0.541 1.00 94.50 332 VAL A N 1
ATOM 2463 C CA . VAL A 1 332 ? -13.683 -16.919 0.594 1.00 94.50 332 VAL A CA 1
ATOM 2464 C C . VAL A 1 332 ? -12.694 -17.955 0.056 1.00 94.50 332 VAL A C 1
ATOM 2466 O O . VAL A 1 332 ? -12.448 -18.964 0.713 1.00 94.50 332 VAL A O 1
ATOM 2469 N N . THR A 1 333 ? -12.071 -17.680 -1.088 1.00 92.44 333 THR A N 1
ATOM 2470 C CA . THR A 1 333 ? -10.982 -18.467 -1.670 1.00 92.44 333 THR A CA 1
ATOM 2471 C C . THR A 1 333 ? -9.722 -17.624 -1.828 1.00 92.44 333 THR A C 1
ATOM 2473 O O . THR A 1 333 ? -9.776 -16.407 -2.014 1.00 92.44 333 THR A O 1
ATOM 2476 N N . TRP A 1 334 ? -8.564 -18.281 -1.739 1.00 90.06 334 TRP A N 1
ATOM 2477 C CA . TRP A 1 334 ? -7.253 -17.644 -1.822 1.00 90.06 334 TRP A CA 1
ATOM 2478 C C . TRP A 1 334 ? -6.358 -18.369 -2.817 1.00 90.06 334 TRP A C 1
ATOM 2480 O O . TRP A 1 334 ? -6.288 -19.596 -2.836 1.00 90.06 334 TRP A O 1
ATOM 2490 N N . TYR A 1 335 ? -5.630 -17.585 -3.601 1.00 83.94 335 TYR A N 1
ATOM 2491 C CA . TYR A 1 335 ? -4.656 -18.042 -4.576 1.00 83.94 335 TYR A CA 1
ATOM 2492 C C . TYR A 1 335 ? -3.305 -17.446 -4.217 1.00 83.94 335 TYR A C 1
ATOM 2494 O O . TYR A 1 335 ? -3.170 -16.226 -4.098 1.00 83.94 335 TYR A O 1
ATOM 2502 N N . GLN A 1 336 ? -2.302 -18.301 -4.056 1.00 79.31 336 GLN A N 1
ATOM 2503 C CA . GLN A 1 336 ? -0.929 -17.845 -3.919 1.00 79.31 336 GLN A CA 1
ATOM 2504 C C . GLN A 1 336 ? -0.411 -17.398 -5.291 1.00 79.31 336 GLN A C 1
ATOM 2506 O O . GLN A 1 336 ? -0.596 -18.083 -6.301 1.00 79.31 336 GLN A O 1
ATOM 2511 N N . GLY A 1 337 ? 0.265 -16.255 -5.322 1.00 68.94 337 GLY A N 1
ATOM 2512 C CA . GLY A 1 337 ? 1.156 -15.892 -6.412 1.00 68.94 337 GLY A CA 1
ATOM 2513 C C . GLY A 1 337 ? 2.303 -16.879 -6.533 1.00 68.94 337 GLY A C 1
ATOM 2514 O O . GLY A 1 337 ? 2.543 -17.695 -5.647 1.00 68.94 337 GLY A O 1
ATOM 2515 N N . ALA A 1 338 ? 3.037 -16.842 -7.637 1.00 53.94 338 ALA A N 1
ATOM 2516 C CA . ALA A 1 338 ? 4.151 -17.762 -7.747 1.00 53.94 338 ALA A CA 1
ATOM 2517 C C . ALA A 1 338 ? 5.214 -17.456 -6.687 1.00 53.94 338 ALA A C 1
ATOM 2519 O O . ALA A 1 338 ? 5.742 -16.351 -6.599 1.00 53.94 338 ALA A O 1
ATOM 2520 N N . SER A 1 339 ? 5.575 -18.446 -5.878 1.00 50.03 339 SER A N 1
ATOM 2521 C CA . SER A 1 339 ? 6.787 -18.325 -5.082 1.00 50.03 339 SER A CA 1
ATOM 2522 C C . SER A 1 339 ? 7.958 -18.258 -6.064 1.00 50.03 339 SER A C 1
ATOM 2524 O O . SER A 1 339 ? 8.069 -19.093 -6.965 1.00 50.03 339 SER A O 1
ATOM 2526 N N . GLY A 1 340 ? 8.789 -17.219 -5.948 1.00 44.53 340 GLY A N 1
ATOM 2527 C CA . GLY A 1 340 ? 9.820 -16.841 -6.924 1.00 44.53 340 GLY A CA 1
ATOM 2528 C C . GLY A 1 340 ? 10.974 -17.826 -7.130 1.00 44.53 340 GLY A C 1
ATOM 2529 O O . GLY A 1 340 ? 12.094 -17.390 -7.349 1.00 44.53 340 GLY A O 1
ATOM 2530 N N . ASN A 1 341 ? 10.740 -19.136 -7.049 1.00 40.06 341 ASN A N 1
ATOM 2531 C CA . ASN A 1 341 ? 11.733 -20.161 -7.347 1.00 40.06 341 ASN A CA 1
ATOM 2532 C C . ASN A 1 341 ? 11.183 -21.431 -8.025 1.00 40.06 341 ASN A C 1
ATOM 2534 O O . ASN A 1 341 ? 11.975 -22.314 -8.335 1.00 40.06 341 ASN A O 1
ATOM 2538 N N . ALA A 1 342 ? 9.867 -21.576 -8.236 1.00 35.34 342 ALA A N 1
ATOM 2539 C CA . ALA A 1 342 ? 9.301 -22.868 -8.649 1.00 35.34 342 ALA A CA 1
ATOM 2540 C C . ALA A 1 342 ? 8.889 -22.970 -10.128 1.00 35.34 342 ALA A C 1
ATOM 2542 O O . ALA A 1 342 ? 8.714 -24.080 -10.619 1.00 35.34 342 ALA A O 1
ATOM 2543 N N . THR A 1 343 ? 8.717 -21.862 -10.858 1.00 35.78 343 THR A N 1
ATOM 2544 C CA . THR A 1 343 ? 8.240 -21.921 -12.253 1.00 35.78 343 THR A CA 1
ATOM 2545 C C . THR A 1 343 ? 8.714 -20.732 -13.097 1.00 35.78 343 THR A C 1
ATOM 2547 O O . THR A 1 343 ? 8.477 -19.580 -12.725 1.00 35.78 343 THR A O 1
ATOM 2550 N N . PRO A 1 344 ? 9.330 -20.973 -14.271 1.00 33.72 344 PRO A N 1
ATOM 2551 C CA . PRO A 1 344 ? 9.538 -19.934 -15.274 1.00 33.72 344 PRO A CA 1
ATOM 2552 C C . PRO A 1 344 ? 8.200 -19.302 -15.690 1.00 33.72 344 PRO A C 1
ATOM 2554 O O . PRO A 1 344 ? 7.268 -20.000 -16.084 1.00 33.72 344 PRO A O 1
ATOM 2557 N N . GLY A 1 345 ? 8.099 -17.973 -15.615 1.00 36.28 345 GLY A N 1
ATOM 2558 C CA . GLY A 1 345 ? 6.912 -17.217 -16.047 1.00 36.28 345 GLY A CA 1
ATOM 2559 C C . GLY A 1 345 ? 5.825 -17.017 -14.990 1.00 36.28 345 GLY A C 1
ATOM 2560 O O . GLY A 1 345 ? 4.763 -16.481 -15.304 1.00 36.28 345 GLY A O 1
ATOM 2561 N N . ALA A 1 346 ? 6.097 -17.406 -13.752 1.00 36.25 346 ALA A N 1
ATOM 2562 C CA . ALA A 1 346 ? 5.195 -17.240 -12.633 1.00 36.25 346 ALA A CA 1
ATOM 2563 C C . ALA A 1 346 ? 5.673 -16.026 -11.801 1.00 36.25 346 ALA A C 1
ATOM 2565 O O . ALA A 1 346 ? 6.871 -15.885 -11.564 1.00 36.25 346 ALA A O 1
ATOM 2566 N N . ALA A 1 347 ? 4.769 -15.104 -11.439 1.00 41.72 347 ALA A N 1
ATOM 2567 C CA . ALA A 1 347 ? 5.069 -13.855 -10.721 1.00 41.72 347 ALA A CA 1
ATOM 2568 C C . ALA A 1 347 ? 5.938 -14.100 -9.482 1.00 41.72 347 ALA A C 1
ATOM 2570 O O . ALA A 1 347 ? 5.364 -14.560 -8.504 1.00 41.72 347 ALA A O 1
ATOM 2571 N N . PRO A 1 348 ? 7.253 -13.795 -9.463 1.00 46.56 348 PRO A N 1
ATOM 2572 C CA . PRO A 1 348 ? 8.052 -14.022 -8.273 1.00 46.56 348 PRO A CA 1
ATOM 2573 C C . PRO A 1 348 ? 7.545 -13.102 -7.170 1.00 46.56 348 PRO A C 1
ATOM 2575 O O . PRO A 1 348 ? 7.811 -11.903 -7.172 1.00 46.56 348 PRO A O 1
ATOM 2578 N N . SER A 1 349 ? 6.810 -13.659 -6.216 1.00 46.06 349 SER A N 1
ATOM 2579 C CA . SER A 1 349 ? 6.618 -12.990 -4.948 1.00 46.06 349 SER A CA 1
ATOM 2580 C C . SER A 1 349 ? 7.999 -12.863 -4.311 1.00 46.06 349 SER A C 1
ATOM 2582 O O . SER A 1 349 ? 8.639 -13.880 -4.006 1.00 46.06 349 SER A O 1
ATOM 2584 N N . ASN A 1 350 ? 8.508 -11.645 -4.167 1.00 51.81 350 ASN A N 1
ATOM 2585 C CA . ASN A 1 350 ? 9.731 -11.451 -3.410 1.00 51.81 350 ASN A CA 1
ATOM 2586 C C . ASN A 1 350 ? 9.511 -11.918 -1.962 1.00 51.81 350 ASN A C 1
ATOM 2588 O O . ASN A 1 350 ? 8.393 -12.026 -1.460 1.00 51.81 350 ASN A O 1
ATOM 2592 N N . ARG A 1 351 ? 10.614 -12.254 -1.299 1.00 54.19 351 ARG A N 1
ATOM 2593 C CA . ARG A 1 351 ? 10.624 -12.889 0.025 1.00 54.19 351 ARG A CA 1
ATOM 2594 C C . ARG A 1 351 ? 10.098 -11.982 1.157 1.00 54.19 351 ARG A C 1
ATOM 2596 O O . ARG A 1 351 ? 9.941 -12.470 2.273 1.00 54.19 351 ARG A O 1
ATOM 2603 N N . TYR A 1 352 ? 9.824 -10.705 0.872 1.00 56.19 352 TYR A N 1
ATOM 2604 C CA . TYR A 1 352 ? 9.692 -9.648 1.879 1.00 56.19 352 TYR A CA 1
ATOM 2605 C C . TYR A 1 352 ? 8.824 -8.453 1.433 1.00 56.19 352 TYR A C 1
ATOM 2607 O O . TYR A 1 352 ? 9.049 -7.333 1.874 1.00 56.19 352 TYR A O 1
ATOM 2615 N N . GLY A 1 353 ? 7.849 -8.628 0.532 1.00 64.94 353 GLY A N 1
ATOM 2616 C CA . GLY A 1 353 ? 6.993 -7.509 0.113 1.00 64.94 353 GLY A CA 1
ATOM 2617 C C . GLY A 1 353 ? 6.226 -6.910 1.300 1.00 64.94 353 GLY A C 1
ATOM 2618 O O . GLY A 1 353 ? 5.241 -7.495 1.751 1.00 64.94 353 GLY A O 1
ATOM 2619 N N . ILE A 1 354 ? 6.658 -5.756 1.813 1.00 75.81 354 ILE A N 1
ATOM 2620 C CA . ILE A 1 354 ? 6.097 -5.160 3.030 1.00 75.81 354 ILE A CA 1
ATOM 2621 C C . ILE A 1 354 ? 4.859 -4.301 2.724 1.00 75.81 354 ILE A C 1
ATOM 2623 O O . ILE A 1 354 ? 3.873 -4.380 3.459 1.00 75.81 354 ILE A O 1
ATOM 2627 N N . ASP A 1 355 ? 4.873 -3.545 1.625 1.00 81.69 355 ASP A N 1
ATOM 2628 C CA . ASP A 1 355 ? 3.769 -2.684 1.183 1.00 81.69 355 ASP A CA 1
ATOM 2629 C C . ASP A 1 355 ? 3.184 -3.104 -0.185 1.00 81.69 355 ASP A C 1
ATOM 2631 O O . ASP A 1 355 ? 3.876 -3.605 -1.080 1.00 81.69 355 ASP A O 1
ATOM 2635 N N . ILE A 1 356 ? 1.879 -2.869 -0.350 1.00 84.50 356 ILE A N 1
ATOM 2636 C CA . ILE A 1 356 ? 1.137 -2.997 -1.610 1.00 84.50 356 ILE A CA 1
ATOM 2637 C C . ILE A 1 356 ? 0.348 -1.708 -1.819 1.00 84.50 356 ILE A C 1
ATOM 2639 O O . ILE A 1 356 ? -0.431 -1.282 -0.958 1.00 84.50 356 ILE A O 1
ATOM 2643 N N . CYS A 1 357 ? 0.476 -1.150 -3.019 1.00 85.81 357 CYS A N 1
ATOM 2644 C CA . CYS A 1 357 ? -0.306 -0.017 -3.479 1.00 85.81 357 CYS A CA 1
ATOM 2645 C C . CYS A 1 357 ? -1.217 -0.440 -4.641 1.00 85.81 357 CYS A C 1
ATOM 2647 O O . CYS A 1 357 ? -0.751 -0.794 -5.726 1.00 85.81 357 CYS A O 1
ATOM 2649 N N . CYS A 1 358 ? -2.532 -0.353 -4.430 1.00 84.75 358 CYS A N 1
ATOM 2650 C CA . CYS A 1 358 ? -3.558 -0.636 -5.436 1.00 84.75 358 CYS A CA 1
ATOM 2651 C C . CYS A 1 358 ? -4.220 0.679 -5.884 1.00 84.75 358 CYS A C 1
ATOM 2653 O O . CYS A 1 358 ? -5.317 0.976 -5.430 1.00 84.75 358 CYS A O 1
ATOM 2655 N N . PRO A 1 359 ? -3.608 1.517 -6.736 1.00 81.38 359 PRO A N 1
ATOM 2656 C CA . PRO A 1 359 ? -4.197 2.803 -7.120 1.00 81.38 359 PRO A CA 1
ATOM 2657 C C . PRO A 1 359 ? -5.494 2.600 -7.907 1.00 81.38 359 PRO A C 1
ATOM 2659 O O . PRO A 1 359 ? -5.566 1.690 -8.730 1.00 81.38 359 PRO A O 1
ATOM 2662 N N . ALA A 1 360 ? -6.506 3.448 -7.713 1.00 69.62 360 ALA A N 1
ATOM 2663 C CA . ALA A 1 360 ? -7.833 3.303 -8.335 1.00 69.62 360 ALA A CA 1
ATOM 2664 C C . ALA A 1 360 ? -7.859 3.451 -9.877 1.00 69.62 360 ALA A C 1
ATOM 2666 O O . ALA A 1 360 ? -8.910 3.293 -10.487 1.00 69.62 360 ALA A O 1
ATOM 2667 N N . GLY A 1 361 ? -6.715 3.715 -10.519 1.00 62.97 361 GLY A N 1
ATOM 2668 C CA . GLY A 1 361 ? -6.608 3.848 -11.976 1.00 62.97 361 GLY A CA 1
ATOM 2669 C C . GLY A 1 361 ? -6.864 5.268 -12.489 1.00 62.97 361 GLY A C 1
ATOM 2670 O O . GLY A 1 361 ? -7.494 5.444 -13.527 1.00 62.97 361 GLY A O 1
ATOM 2671 N N . THR A 1 362 ? -6.394 6.291 -11.774 1.00 51.59 362 THR A N 1
ATOM 2672 C CA . THR A 1 362 ? -6.489 7.701 -12.184 1.00 51.59 362 THR A CA 1
ATOM 2673 C C . THR A 1 362 ? -5.228 8.166 -12.920 1.00 51.59 362 THR A C 1
ATOM 2675 O O . THR A 1 362 ? -4.134 7.639 -12.707 1.00 51.59 362 THR A O 1
ATOM 2678 N N . GLY A 1 363 ? -5.376 9.148 -13.816 1.00 51.47 363 GLY A N 1
ATOM 2679 C CA . GLY A 1 363 ? -4.245 9.910 -14.365 1.00 51.47 363 GLY A CA 1
ATOM 2680 C C . GLY A 1 363 ? -3.248 9.120 -15.220 1.00 51.47 363 GLY A C 1
ATOM 2681 O O . GLY A 1 363 ? -2.085 9.486 -15.306 1.00 51.47 363 GLY A O 1
ATOM 2682 N N . GLY A 1 364 ? -3.661 8.020 -15.849 1.00 52.56 364 GLY A N 1
ATOM 2683 C CA . GLY A 1 364 ? -2.747 7.224 -16.667 1.00 52.56 364 GLY A CA 1
ATOM 2684 C C . GLY A 1 364 ? -1.926 6.202 -15.885 1.00 52.56 364 GLY A C 1
ATOM 2685 O O . GLY A 1 364 ? -1.019 5.627 -16.463 1.00 52.56 364 GLY A O 1
ATOM 2686 N N . THR A 1 365 ? -2.254 5.878 -14.630 1.00 58.31 365 THR A N 1
ATOM 2687 C CA . THR A 1 365 ? -1.823 4.585 -14.068 1.00 58.31 365 THR A CA 1
ATOM 2688 C C . THR A 1 365 ? -2.753 3.506 -14.630 1.00 58.31 365 THR A C 1
ATOM 2690 O O . THR A 1 365 ? -3.907 3.442 -14.198 1.00 58.31 365 THR A O 1
ATOM 2693 N N . PRO A 1 366 ? -2.333 2.671 -15.606 1.00 58.38 366 PRO A N 1
ATOM 2694 C CA . PRO A 1 366 ? -3.184 1.591 -16.113 1.00 58.38 366 PRO A CA 1
ATOM 2695 C C . PRO A 1 366 ? -3.533 0.662 -14.949 1.00 58.38 366 PRO A C 1
ATOM 2697 O O . PRO A 1 366 ? -2.805 0.678 -13.964 1.00 58.38 366 PRO A O 1
ATOM 2700 N N . GLY A 1 367 ? -4.595 -0.149 -15.040 1.00 73.88 367 GLY A N 1
ATOM 2701 C CA . GLY A 1 367 ? -5.053 -1.057 -13.973 1.00 73.88 367 GLY A CA 1
ATOM 2702 C C . GLY A 1 367 ? -3.954 -1.979 -13.427 1.00 73.88 367 GLY A C 1
ATOM 2703 O O . GLY A 1 367 ? -3.865 -3.143 -13.807 1.00 73.88 367 GLY A O 1
ATOM 2704 N N . ARG A 1 368 ? -3.126 -1.444 -12.530 1.00 78.31 368 ARG A N 1
ATOM 2705 C CA . ARG A 1 368 ? -1.881 -2.011 -12.020 1.00 78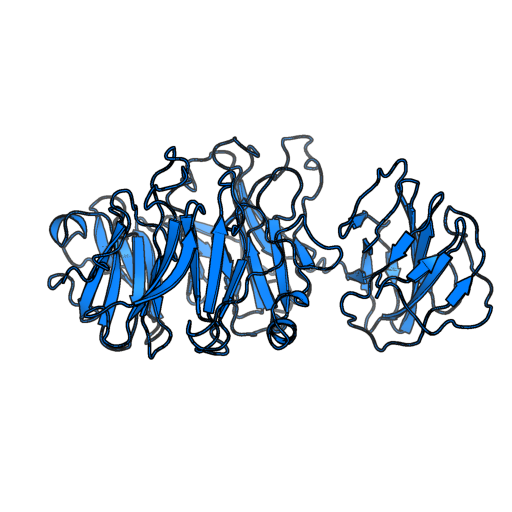.31 368 ARG A CA 1
ATOM 2706 C C . ARG A 1 368 ? -1.918 -2.035 -10.507 1.00 78.31 368 ARG A C 1
ATOM 2708 O O . ARG A 1 368 ? -2.574 -1.202 -9.886 1.00 78.31 368 ARG A O 1
ATOM 2715 N N . ILE A 1 369 ? -1.206 -2.991 -9.947 1.00 82.44 369 ILE A N 1
ATOM 2716 C CA . ILE A 1 369 ? -0.948 -3.109 -8.521 1.00 82.44 369 ILE A CA 1
ATOM 2717 C C . ILE A 1 369 ? 0.560 -3.055 -8.361 1.00 82.44 369 ILE A C 1
ATOM 2719 O O . ILE A 1 369 ? 1.272 -3.758 -9.078 1.00 82.44 369 ILE A O 1
ATOM 2723 N N . PHE A 1 370 ? 1.019 -2.195 -7.462 1.00 83.75 370 PHE A N 1
ATOM 2724 C CA . PHE A 1 370 ? 2.422 -2.046 -7.120 1.00 83.75 370 PHE A CA 1
ATOM 2725 C C . PHE A 1 370 ? 2.720 -2.794 -5.835 1.00 83.75 370 PHE A C 1
ATOM 2727 O O . PHE A 1 370 ? 1.917 -2.799 -4.902 1.00 83.75 370 PHE A O 1
ATOM 2734 N N . MET A 1 371 ? 3.890 -3.401 -5.793 1.00 82.25 371 MET A N 1
ATOM 2735 C CA . MET A 1 371 ? 4.371 -4.170 -4.665 1.00 82.25 371 MET A CA 1
ATOM 2736 C C . MET A 1 371 ? 5.802 -3.772 -4.372 1.00 82.25 371 MET A C 1
ATOM 2738 O O . MET A 1 371 ? 6.609 -3.601 -5.287 1.00 82.25 371 MET A O 1
ATOM 2742 N N . GLU A 1 372 ? 6.093 -3.630 -3.089 1.00 81.06 372 GLU A N 1
ATOM 2743 C CA . GLU A 1 372 ? 7.430 -3.339 -2.613 1.00 81.06 372 GLU A CA 1
ATOM 2744 C C . GLU A 1 372 ? 8.388 -4.431 -3.061 1.00 81.06 372 GLU A C 1
ATOM 2746 O O . GLU A 1 372 ? 8.136 -5.623 -2.871 1.00 81.06 372 GLU A O 1
ATOM 2751 N N . GLY A 1 373 ? 9.496 -4.005 -3.646 1.00 74.44 373 GLY A N 1
ATOM 2752 C CA . GLY A 1 373 ? 10.675 -4.821 -3.797 1.00 74.44 373 GLY A CA 1
ATOM 2753 C C . GLY A 1 373 ? 11.582 -4.711 -2.583 1.00 74.44 373 GLY A C 1
ATOM 2754 O O . GLY A 1 373 ? 11.598 -3.691 -1.903 1.00 74.44 373 GLY A O 1
ATOM 2755 N N . ASP A 1 374 ? 12.311 -5.788 -2.305 1.00 71.00 374 ASP A N 1
ATOM 2756 C CA . ASP A 1 374 ? 13.235 -5.867 -1.178 1.00 71.00 374 ASP A CA 1
ATOM 2757 C C . ASP A 1 374 ? 14.387 -6.819 -1.524 1.00 71.00 374 ASP A C 1
ATOM 2759 O O . ASP A 1 374 ? 14.183 -7.858 -2.168 1.00 71.00 374 ASP A O 1
ATOM 2763 N N . GLY A 1 375 ? 15.598 -6.447 -1.115 1.00 63.94 375 GLY A N 1
ATOM 2764 C CA . GLY A 1 375 ? 16.836 -7.185 -1.335 1.00 63.94 375 GLY A CA 1
ATOM 2765 C C . GLY A 1 375 ? 17.949 -6.382 -2.018 1.00 63.94 375 GLY A C 1
ATOM 2766 O O . GLY A 1 375 ? 17.776 -5.279 -2.527 1.00 63.94 375 GLY A O 1
ATOM 2767 N N . THR A 1 376 ? 19.141 -6.981 -2.072 1.00 59.66 376 THR A N 1
ATOM 2768 C CA . THR A 1 376 ? 20.382 -6.360 -2.582 1.00 59.66 376 THR A CA 1
ATOM 2769 C C . THR A 1 376 ? 20.520 -6.348 -4.116 1.00 59.66 376 THR A C 1
ATOM 2771 O O . THR A 1 376 ? 21.491 -5.786 -4.637 1.00 59.66 376 THR A O 1
ATOM 2774 N N . ALA A 1 377 ? 19.596 -6.991 -4.839 1.00 61.78 377 ALA A N 1
ATOM 2775 C CA . ALA A 1 377 ? 19.634 -7.191 -6.296 1.00 61.78 377 ALA A CA 1
ATOM 2776 C C . ALA A 1 377 ? 18.225 -7.240 -6.939 1.00 61.78 377 ALA A C 1
ATOM 2778 O O . ALA A 1 377 ? 18.033 -7.886 -7.965 1.00 61.78 377 ALA A O 1
ATOM 2779 N N . GLN A 1 378 ? 17.231 -6.601 -6.315 1.00 66.81 378 GLN A N 1
ATOM 2780 C CA . GLN A 1 378 ? 15.833 -6.560 -6.760 1.00 66.81 378 GLN A CA 1
ATOM 2781 C C . GLN A 1 378 ? 15.410 -5.129 -7.132 1.00 66.81 378 GLN A C 1
ATOM 2783 O O . GLN A 1 378 ? 15.997 -4.183 -6.618 1.00 66.81 378 GLN A O 1
ATOM 2788 N N . PRO A 1 379 ? 14.400 -4.920 -7.992 1.00 71.62 379 PRO A N 1
ATOM 2789 C CA . PRO A 1 379 ? 13.831 -3.586 -8.179 1.00 71.62 379 PRO A CA 1
ATOM 2790 C C . PRO A 1 379 ? 13.281 -3.042 -6.855 1.00 71.62 379 PRO A C 1
ATOM 2792 O O . PRO A 1 379 ? 12.863 -3.814 -6.001 1.00 71.62 379 PRO A O 1
ATOM 2795 N N . HIS A 1 380 ? 13.221 -1.719 -6.709 1.00 76.56 380 HIS A N 1
ATOM 2796 C CA . HIS A 1 380 ? 12.502 -1.051 -5.620 1.00 76.56 380 HIS A CA 1
ATOM 2797 C C . HIS A 1 380 ? 11.012 -1.352 -5.672 1.00 76.56 380 HIS A C 1
ATOM 2799 O O . HIS A 1 380 ? 10.402 -1.597 -4.642 1.00 76.56 380 HIS A O 1
ATOM 2805 N N . VAL A 1 381 ? 10.418 -1.342 -6.865 1.00 80.31 381 VAL A N 1
ATOM 2806 C CA . VAL A 1 381 ? 8.976 -1.548 -7.029 1.00 80.31 381 VAL A CA 1
ATOM 2807 C C . VAL A 1 381 ? 8.705 -2.548 -8.141 1.00 80.31 381 VAL A C 1
ATOM 2809 O O . VAL A 1 381 ? 9.175 -2.409 -9.276 1.00 80.31 381 VAL A O 1
ATOM 2812 N N . PHE A 1 382 ? 7.896 -3.541 -7.807 1.00 78.31 382 PHE A N 1
ATOM 2813 C CA . PHE A 1 382 ? 7.269 -4.477 -8.723 1.00 78.31 382 PHE A CA 1
ATOM 2814 C C . PHE A 1 382 ? 5.865 -3.986 -9.097 1.00 78.31 382 PHE A C 1
ATOM 2816 O O . PHE A 1 382 ? 5.196 -3.333 -8.301 1.00 78.31 382 PHE A O 1
ATOM 2823 N N . GLN A 1 383 ? 5.381 -4.331 -10.286 1.00 77.56 383 GLN A N 1
ATOM 2824 C CA . GLN A 1 383 ? 4.000 -4.098 -10.705 1.00 77.56 383 GLN A CA 1
ATOM 2825 C C . GLN A 1 383 ? 3.406 -5.336 -11.363 1.00 77.56 383 GLN A C 1
ATOM 2827 O O . GLN A 1 383 ? 4.119 -6.150 -11.933 1.00 77.56 383 GLN A O 1
ATOM 2832 N N . PHE A 1 384 ? 2.089 -5.454 -11.370 1.00 74.31 384 PHE A N 1
ATOM 2833 C CA . PHE A 1 384 ? 1.371 -6.410 -12.210 1.00 74.31 384 PHE A CA 1
ATOM 2834 C C . PHE A 1 384 ? 0.005 -5.843 -12.578 1.00 74.31 384 PHE A C 1
ATOM 2836 O O . PHE A 1 384 ? -0.502 -4.928 -11.931 1.00 74.31 384 PHE A O 1
ATOM 2843 N N . TYR A 1 385 ? -0.598 -6.367 -13.641 1.00 75.31 385 TYR A N 1
ATOM 2844 C CA . TYR A 1 385 ? -1.881 -5.875 -14.136 1.00 75.31 385 TYR A CA 1
ATOM 2845 C C . TYR A 1 385 ? -3.052 -6.595 -13.470 1.00 75.31 385 TYR A C 1
ATOM 2847 O O . TYR A 1 385 ? -3.093 -7.824 -13.429 1.00 75.31 385 TYR A O 1
ATOM 2855 N N . ARG A 1 386 ? -4.059 -5.825 -13.052 1.00 76.62 386 ARG A N 1
ATOM 2856 C CA . ARG A 1 386 ? -5.332 -6.323 -12.509 1.00 76.62 386 ARG A CA 1
ATOM 2857 C C . ARG A 1 386 ? -6.037 -7.283 -13.455 1.00 76.62 386 ARG A C 1
ATOM 2859 O O . ARG A 1 386 ? -6.579 -8.290 -13.014 1.00 76.62 386 ARG A O 1
ATOM 2866 N N . ALA A 1 387 ? -5.981 -6.997 -14.757 1.00 71.44 387 ALA A N 1
ATOM 2867 C CA . ALA A 1 387 ? -6.573 -7.837 -15.796 1.00 71.44 387 ALA A CA 1
ATOM 2868 C C . ALA A 1 387 ? -6.041 -9.282 -15.771 1.00 71.44 387 ALA A C 1
ATOM 2870 O O . ALA A 1 387 ? -6.752 -10.206 -16.151 1.00 71.44 387 ALA A O 1
ATOM 2871 N N . ASN A 1 388 ? -4.822 -9.491 -15.264 1.00 66.31 388 ASN A N 1
ATOM 2872 C CA . ASN A 1 388 ? -4.191 -10.807 -15.228 1.00 66.31 388 ASN A CA 1
ATOM 2873 C C . ASN A 1 388 ? -4.547 -11.619 -13.967 1.00 66.31 388 ASN A C 1
ATOM 2875 O O . ASN A 1 388 ? -4.092 -12.751 -13.833 1.00 66.31 388 ASN A O 1
ATOM 2879 N N . LEU A 1 389 ? -5.349 -11.075 -13.042 1.00 67.88 389 LEU A N 1
ATOM 2880 C CA . LEU A 1 389 ? -5.751 -11.773 -11.812 1.00 67.88 389 LEU A CA 1
ATOM 2881 C C . LEU A 1 389 ? -6.962 -12.706 -11.996 1.00 67.88 389 LEU A C 1
ATOM 2883 O O . LEU A 1 389 ? -7.225 -13.536 -11.131 1.00 67.88 389 LEU A O 1
ATOM 2887 N N . GLY A 1 390 ? -7.699 -12.591 -13.107 1.00 55.72 390 GLY A N 1
ATOM 2888 C CA . GLY A 1 390 ? -8.956 -13.321 -13.326 1.00 55.72 390 GLY A CA 1
ATOM 2889 C C . GLY A 1 390 ? -8.823 -14.819 -13.639 1.00 55.72 390 GLY A C 1
ATOM 2890 O O . GLY A 1 390 ? -9.774 -15.558 -13.421 1.00 55.72 390 GLY A O 1
ATOM 2891 N N . SER A 1 391 ? -7.671 -15.299 -14.122 1.00 51.09 391 SER A N 1
ATOM 2892 C CA . SER A 1 391 ? -7.486 -16.702 -14.552 1.00 51.09 391 SER A CA 1
ATOM 2893 C C . SER A 1 391 ? -6.838 -17.610 -13.496 1.00 51.09 391 SER A C 1
ATOM 2895 O O . SER A 1 391 ? -6.259 -18.637 -13.843 1.00 51.09 391 SER A O 1
ATOM 2897 N N . GLY A 1 392 ? -6.837 -17.197 -12.228 1.00 53.88 392 GLY A N 1
ATOM 2898 C CA . GLY A 1 392 ? -5.905 -17.725 -11.237 1.00 53.88 392 GLY A CA 1
ATOM 2899 C C . GLY A 1 392 ? -4.543 -17.038 -11.369 1.00 53.88 392 GLY A C 1
ATOM 2900 O O . GLY A 1 392 ? -4.004 -16.834 -12.459 1.00 53.88 392 GLY A O 1
ATOM 2901 N N . MET A 1 393 ? -3.998 -16.644 -10.225 1.00 51.50 393 MET A N 1
ATOM 2902 C CA . MET A 1 393 ? -2.809 -15.803 -10.087 1.00 51.50 393 MET A CA 1
ATOM 2903 C C . MET A 1 393 ? -1.536 -16.327 -10.772 1.00 51.50 393 MET A C 1
ATOM 2905 O O . MET A 1 393 ? -0.619 -15.546 -11.018 1.00 51.50 393 MET A O 1
ATOM 2909 N N . HIS A 1 394 ? -1.481 -17.616 -11.116 1.00 45.00 394 HIS A N 1
ATOM 2910 C CA . HIS A 1 394 ? -0.336 -18.253 -11.773 1.00 45.00 394 HIS A CA 1
ATOM 2911 C C . HIS A 1 394 ? 0.081 -17.576 -13.091 1.00 45.00 394 HIS A C 1
ATOM 2913 O O . HIS A 1 394 ? 1.244 -17.666 -13.472 1.00 45.00 394 HIS A O 1
ATOM 2919 N N . ASN A 1 395 ? -0.837 -16.858 -13.752 1.00 40.16 395 ASN A N 1
ATOM 2920 C CA . ASN A 1 395 ? -0.565 -16.115 -14.988 1.00 40.16 395 ASN A CA 1
ATOM 2921 C C . ASN A 1 395 ? -0.359 -14.605 -14.786 1.00 40.16 395 ASN A C 1
ATOM 2923 O O . ASN A 1 395 ? -0.063 -13.901 -15.758 1.00 40.16 395 ASN A O 1
ATOM 2927 N N . ALA A 1 396 ? -0.524 -14.080 -13.566 1.00 48.47 396 ALA A N 1
ATOM 2928 C CA . ALA A 1 396 ? -0.211 -12.688 -13.284 1.00 48.47 396 ALA A CA 1
ATOM 2929 C C . ALA A 1 396 ? 1.303 -12.516 -13.405 1.00 48.47 396 ALA A C 1
ATOM 2931 O O . ALA A 1 396 ? 2.068 -13.157 -12.699 1.00 48.47 396 ALA A O 1
ATOM 2932 N N . LYS A 1 397 ? 1.743 -11.701 -14.359 1.00 53.28 397 LYS A N 1
ATOM 2933 C CA . LYS A 1 397 ? 3.161 -11.448 -14.618 1.00 53.28 397 LYS A CA 1
ATOM 2934 C C . LYS A 1 397 ? 3.587 -10.236 -13.806 1.00 53.28 397 LYS A C 1
ATOM 2936 O O . LYS A 1 397 ? 2.959 -9.184 -13.928 1.00 53.28 397 LYS A O 1
ATOM 2941 N N . ILE A 1 398 ? 4.620 -10.404 -12.982 1.00 58.00 398 ILE A N 1
ATOM 2942 C CA . ILE A 1 398 ? 5.243 -9.295 -12.263 1.00 58.00 398 ILE A CA 1
ATOM 2943 C C . ILE A 1 398 ? 6.291 -8.643 -13.164 1.00 58.00 398 ILE A C 1
ATOM 2945 O O . ILE A 1 398 ? 7.227 -9.274 -13.663 1.00 58.00 398 ILE A O 1
ATOM 2949 N N . ASP A 1 399 ? 6.118 -7.346 -13.339 1.00 59.47 399 ASP A N 1
ATOM 2950 C CA . ASP A 1 399 ? 7.013 -6.457 -14.029 1.00 59.47 399 ASP A CA 1
ATOM 2951 C C . ASP A 1 399 ? 7.818 -5.646 -13.020 1.00 59.47 399 ASP A C 1
ATOM 2953 O O . ASP A 1 399 ? 7.277 -4.925 -12.186 1.00 59.47 399 ASP A O 1
ATOM 2957 N N . ALA A 1 400 ? 9.136 -5.753 -13.088 1.00 63.88 400 ALA A N 1
ATOM 2958 C CA . ALA A 1 400 ? 9.988 -4.822 -12.376 1.00 63.88 400 ALA A CA 1
ATOM 2959 C C . ALA A 1 400 ? 9.790 -3.422 -12.976 1.00 63.88 400 ALA A C 1
ATOM 2961 O O . ALA A 1 400 ? 9.837 -3.256 -14.196 1.00 63.88 400 ALA A O 1
ATOM 2962 N N . THR A 1 401 ? 9.474 -2.454 -12.123 1.00 64.69 401 THR A N 1
ATOM 2963 C CA . THR A 1 401 ? 9.006 -1.123 -12.541 1.00 64.69 401 THR A CA 1
ATOM 2964 C C . THR A 1 401 ? 10.055 -0.063 -12.280 1.00 64.69 401 THR A C 1
ATOM 2966 O O . THR A 1 401 ? 10.282 0.798 -13.121 1.00 64.69 401 THR A O 1
ATOM 2969 N N . VAL A 1 402 ? 10.710 -0.155 -11.125 1.00 68.94 402 VAL A N 1
ATOM 2970 C CA . VAL A 1 402 ? 11.714 0.806 -10.688 1.00 68.94 402 VAL A CA 1
ATOM 2971 C C . VAL A 1 402 ? 12.942 0.036 -10.231 1.00 68.94 402 VAL A C 1
ATOM 2973 O O . VAL A 1 402 ? 12.880 -0.667 -9.227 1.00 68.94 402 VAL A O 1
ATOM 2976 N N . TRP A 1 403 ? 14.032 0.120 -10.989 1.00 67.00 403 TRP A N 1
ATOM 2977 C CA . TRP A 1 403 ? 15.278 -0.603 -10.722 1.00 67.00 403 TRP A CA 1
ATOM 2978 C C . TRP A 1 403 ? 16.335 0.278 -10.074 1.00 67.00 403 TRP A C 1
ATOM 2980 O O . TRP A 1 403 ? 16.280 1.503 -10.164 1.00 67.00 403 TRP A O 1
ATOM 2990 N N . PHE A 1 404 ? 17.338 -0.377 -9.487 1.00 60.81 404 PHE A N 1
ATOM 2991 C CA . PHE A 1 404 ? 18.605 0.260 -9.165 1.00 60.81 404 PHE A CA 1
ATOM 2992 C C . PHE A 1 404 ? 19.188 0.899 -10.424 1.00 60.81 404 PHE A C 1
ATOM 2994 O O . PHE A 1 404 ? 19.585 0.198 -11.354 1.00 60.81 404 PHE A O 1
ATOM 3001 N N . ASP A 1 405 ? 19.310 2.220 -10.428 1.00 51.91 405 ASP A N 1
ATOM 3002 C CA . ASP A 1 405 ? 20.452 2.798 -11.118 1.00 51.91 405 ASP A CA 1
ATOM 3003 C C . ASP A 1 405 ? 21.705 2.321 -10.369 1.00 51.91 405 ASP A C 1
ATOM 3005 O O . ASP A 1 405 ? 21.660 2.094 -9.155 1.00 51.91 405 ASP A O 1
ATOM 3009 N N . GLY A 1 406 ? 22.789 2.045 -11.099 1.00 51.16 406 GLY A N 1
ATOM 3010 C CA . GLY A 1 406 ? 24.040 1.527 -10.538 1.00 51.16 406 GLY A CA 1
ATOM 3011 C C . GLY A 1 406 ? 24.638 2.427 -9.448 1.00 51.16 406 GLY A C 1
ATOM 3012 O O . GLY A 1 406 ? 23.995 3.345 -8.947 1.00 51.16 406 GLY A O 1
ATOM 3013 N N . ALA A 1 407 ? 25.890 2.163 -9.053 1.00 51.34 407 ALA A N 1
ATOM 3014 C CA . ALA A 1 407 ? 26.595 3.029 -8.104 1.00 51.34 407 ALA A CA 1
ATOM 3015 C C . ALA A 1 407 ? 26.359 4.512 -8.472 1.00 51.34 407 ALA A C 1
ATOM 3017 O O . ALA A 1 407 ? 26.532 4.853 -9.648 1.00 51.34 407 ALA A O 1
ATOM 3018 N N . PRO A 1 408 ? 25.870 5.352 -7.537 1.00 56.19 408 PRO A N 1
ATOM 3019 C CA . PRO A 1 408 ? 25.552 6.739 -7.839 1.00 56.19 408 PRO A CA 1
ATOM 3020 C C . PRO A 1 408 ? 26.748 7.435 -8.498 1.00 56.19 408 PRO A C 1
ATOM 3022 O O . PRO A 1 408 ? 27.899 7.055 -8.290 1.00 56.19 408 PRO A O 1
ATOM 3025 N N . ILE A 1 409 ? 26.471 8.441 -9.334 1.00 48.59 409 ILE A N 1
ATOM 3026 C CA . ILE A 1 409 ? 27.484 9.138 -10.155 1.00 48.59 409 ILE A CA 1
ATOM 3027 C C . ILE A 1 409 ? 28.610 9.737 -9.288 1.00 48.59 409 ILE A C 1
ATOM 3029 O O . ILE A 1 409 ? 29.728 9.923 -9.761 1.00 48.59 409 ILE A O 1
ATOM 3033 N N . ASP A 1 410 ? 28.329 9.989 -8.010 1.00 55.62 410 ASP A N 1
ATOM 3034 C CA . ASP A 1 410 ? 29.281 10.464 -7.003 1.00 55.62 410 ASP A CA 1
ATOM 3035 C C . ASP A 1 410 ? 30.230 9.373 -6.453 1.00 55.62 410 ASP A C 1
ATOM 3037 O O . ASP A 1 410 ? 31.074 9.663 -5.609 1.00 55.62 410 ASP A O 1
ATOM 3041 N N . GLY A 1 411 ? 30.104 8.121 -6.908 1.00 53.25 411 GLY A N 1
ATOM 3042 C CA . GLY A 1 411 ? 30.907 6.983 -6.459 1.00 53.25 411 GLY A CA 1
ATOM 3043 C C . GLY A 1 411 ? 30.554 6.456 -5.063 1.00 53.25 411 GLY A C 1
ATOM 3044 O O . GLY A 1 411 ? 31.272 5.600 -4.545 1.00 53.25 411 GLY A O 1
ATOM 3045 N N . GLY A 1 412 ? 29.483 6.943 -4.429 1.00 57.41 412 GLY A N 1
ATOM 3046 C CA . GLY A 1 412 ? 29.096 6.500 -3.091 1.00 57.41 412 GLY A CA 1
ATOM 3047 C C . GLY A 1 412 ? 28.220 5.238 -3.074 1.00 57.41 412 GLY A C 1
ATOM 3048 O O . GLY A 1 412 ? 28.025 4.559 -4.078 1.00 57.41 412 GLY A O 1
ATOM 3049 N N . ALA A 1 413 ? 27.701 4.887 -1.893 1.00 61.84 413 ALA A N 1
ATOM 3050 C CA . ALA A 1 413 ? 26.958 3.639 -1.692 1.00 61.84 413 ALA A CA 1
ATOM 3051 C C . ALA A 1 413 ? 25.669 3.564 -2.530 1.00 61.84 413 ALA A C 1
ATOM 3053 O O . ALA A 1 413 ? 24.993 4.566 -2.731 1.00 61.84 413 ALA A O 1
ATOM 3054 N N . SER A 1 414 ? 25.303 2.369 -2.994 1.00 65.94 414 SER A N 1
ATOM 3055 C CA . SER A 1 414 ? 24.107 2.152 -3.816 1.00 65.94 414 SER A CA 1
ATOM 3056 C C . SER A 1 414 ? 22.800 2.405 -3.057 1.00 65.94 414 SER A C 1
ATOM 3058 O O . SER A 1 414 ? 22.706 2.085 -1.872 1.00 65.94 414 SER A O 1
ATOM 3060 N N . TRP A 1 415 ? 21.756 2.820 -3.779 1.00 71.12 415 TRP A N 1
ATOM 3061 C CA . TRP A 1 415 ? 20.363 2.952 -3.319 1.00 71.12 415 TRP A CA 1
ATOM 3062 C C . TRP A 1 415 ? 19.664 1.606 -3.068 1.00 71.12 415 TRP A C 1
ATOM 3064 O O . TRP A 1 415 ? 18.480 1.445 -3.341 1.00 71.12 415 TRP A O 1
ATOM 3074 N N . LYS A 1 416 ? 20.400 0.598 -2.599 1.00 72.50 416 LYS A N 1
ATOM 3075 C CA . LYS A 1 416 ? 19.872 -0.743 -2.344 1.00 72.50 416 LYS A CA 1
ATOM 3076 C C . LYS A 1 416 ? 18.949 -0.765 -1.136 1.00 72.50 416 LYS A C 1
ATOM 3078 O O . LYS A 1 416 ? 19.200 -0.055 -0.166 1.00 72.50 416 LYS A O 1
ATOM 3083 N N . GLY A 1 417 ? 17.924 -1.611 -1.202 1.00 73.44 417 GLY A N 1
ATOM 3084 C CA . GLY A 1 417 ? 16.958 -1.790 -0.126 1.00 73.44 417 GLY A CA 1
ATOM 3085 C C . GLY A 1 417 ? 15.523 -1.832 -0.626 1.00 73.44 417 GLY A C 1
ATOM 3086 O O . GLY A 1 417 ? 15.269 -2.260 -1.753 1.00 73.44 417 GLY A O 1
ATOM 3087 N N . SER A 1 418 ? 14.608 -1.387 0.224 1.00 76.81 418 SER A N 1
ATOM 3088 C CA . SER A 1 418 ? 13.175 -1.665 0.101 1.00 76.81 418 SER A CA 1
ATOM 3089 C C . SER A 1 418 ? 12.372 -0.393 -0.159 1.00 76.81 418 SER A C 1
ATOM 3091 O O . SER A 1 418 ? 12.705 0.667 0.381 1.00 76.81 418 SER A O 1
ATOM 3093 N N . ALA A 1 419 ? 11.322 -0.471 -0.980 1.00 81.12 419 ALA A N 1
ATOM 3094 C CA . ALA A 1 419 ? 10.447 0.668 -1.271 1.00 81.12 419 ALA A CA 1
ATOM 3095 C C . ALA A 1 419 ? 9.182 0.656 -0.412 1.00 81.12 419 ALA A C 1
ATOM 3097 O O . ALA A 1 419 ? 8.288 -0.158 -0.612 1.00 81.12 419 ALA A O 1
ATOM 3098 N N . ARG A 1 420 ? 9.070 1.615 0.501 1.00 82.12 420 ARG A N 1
ATOM 3099 C CA . ARG A 1 420 ? 7.971 1.718 1.466 1.00 82.12 420 ARG A CA 1
ATOM 3100 C C . ARG A 1 420 ? 7.158 2.987 1.255 1.00 82.12 420 ARG A C 1
ATOM 3102 O O . ARG A 1 420 ? 7.582 3.909 0.556 1.00 82.12 420 ARG A O 1
ATOM 3109 N N . GLY A 1 421 ? 5.983 3.043 1.885 1.00 84.62 421 GLY A N 1
ATOM 3110 C CA . GLY A 1 421 ? 5.109 4.215 1.827 1.00 84.62 421 GLY A CA 1
ATOM 3111 C C . GLY A 1 421 ? 4.672 4.517 0.396 1.00 84.62 421 GLY A C 1
ATOM 3112 O O . GLY A 1 421 ? 4.653 5.678 -0.018 1.00 84.62 421 GLY A O 1
ATOM 3113 N N . MET A 1 422 ? 4.379 3.478 -0.383 1.00 87.81 422 MET A N 1
ATOM 3114 C CA . MET A 1 422 ? 4.058 3.651 -1.792 1.00 87.81 422 MET A CA 1
ATOM 3115 C C . MET A 1 422 ? 2.647 4.215 -1.960 1.00 87.81 422 MET A C 1
ATOM 3117 O O . MET A 1 422 ? 1.709 3.798 -1.278 1.00 87.81 422 MET A O 1
ATOM 3121 N N . ILE A 1 423 ? 2.472 5.128 -2.912 1.00 88.94 423 ILE A N 1
ATOM 3122 C CA . ILE A 1 423 ? 1.148 5.587 -3.343 1.00 88.94 423 ILE A CA 1
ATOM 3123 C C . ILE A 1 423 ? 1.167 5.958 -4.828 1.00 88.94 423 ILE A C 1
ATOM 3125 O O . ILE A 1 423 ? 2.114 6.571 -5.319 1.00 88.94 423 ILE A O 1
ATOM 3129 N N . GLY A 1 424 ? 0.102 5.603 -5.547 1.00 88.00 424 GLY A N 1
ATOM 3130 C CA . GLY A 1 424 ? -0.197 6.199 -6.846 1.00 88.00 424 GLY A CA 1
ATOM 3131 C C . GLY A 1 424 ? -0.931 7.522 -6.642 1.00 88.00 424 GLY A C 1
ATOM 3132 O O . GLY A 1 424 ? -1.971 7.532 -5.985 1.00 88.00 424 GLY A O 1
ATOM 3133 N N . THR A 1 425 ? -0.394 8.617 -7.172 1.00 87.62 425 THR A N 1
ATOM 3134 C CA . THR A 1 425 ? -0.982 9.955 -7.022 1.00 87.62 425 THR A CA 1
ATOM 3135 C C . THR A 1 425 ? -2.184 10.143 -7.946 1.00 87.62 425 THR A C 1
ATOM 3137 O O . THR A 1 425 ? -2.346 9.427 -8.940 1.00 87.62 425 THR A O 1
ATOM 3140 N N . SER A 1 426 ? -3.025 11.135 -7.659 1.00 85.25 426 SER A N 1
ATOM 3141 C CA . SER A 1 426 ? -4.167 11.500 -8.507 1.00 85.25 426 SER A CA 1
ATOM 3142 C C . SER A 1 426 ? -3.766 11.863 -9.944 1.00 85.25 426 SER A C 1
ATOM 3144 O O . SER A 1 426 ? -4.514 11.561 -10.874 1.00 85.25 426 SER A O 1
ATOM 3146 N N . GLU A 1 427 ? -2.562 12.408 -10.155 1.00 82.31 427 GLU A N 1
ATOM 3147 C CA . GLU A 1 427 ? -1.980 12.666 -11.484 1.00 82.31 427 GLU A CA 1
ATOM 3148 C C . GLU A 1 427 ? -1.424 11.415 -12.183 1.00 82.31 427 GLU A C 1
ATOM 3150 O O . GLU A 1 427 ? -0.893 11.513 -13.287 1.00 82.31 427 GLU A O 1
ATOM 3155 N N . GLY A 1 428 ? -1.532 10.247 -11.549 1.00 83.81 428 GLY A N 1
ATOM 3156 C CA . GLY A 1 428 ? -1.092 8.963 -12.085 1.00 83.81 428 GLY A CA 1
ATOM 3157 C C . GLY A 1 428 ? 0.414 8.734 -12.022 1.00 83.81 428 GLY A C 1
ATOM 3158 O O . GLY A 1 428 ? 0.948 7.964 -12.816 1.00 83.81 428 GLY A O 1
ATOM 3159 N N . ASN A 1 429 ? 1.102 9.387 -11.087 1.00 85.88 429 ASN A N 1
ATOM 3160 C CA . ASN A 1 429 ? 2.514 9.146 -10.803 1.00 85.88 429 ASN A CA 1
ATOM 3161 C C . ASN A 1 429 ? 2.667 8.156 -9.643 1.00 85.88 429 ASN A C 1
ATOM 3163 O O . ASN A 1 429 ? 1.742 7.965 -8.859 1.00 85.88 429 ASN A O 1
ATOM 3167 N N . LEU A 1 430 ? 3.840 7.546 -9.505 1.00 87.69 430 LEU A N 1
ATOM 3168 C CA . LEU A 1 430 ? 4.167 6.669 -8.384 1.00 87.69 430 LEU A CA 1
ATOM 3169 C C . LEU A 1 430 ? 5.108 7.398 -7.427 1.00 87.69 430 LEU A C 1
ATOM 3171 O O . LEU A 1 430 ? 6.196 7.802 -7.827 1.00 87.69 430 LEU A O 1
ATOM 3175 N N . PHE A 1 431 ? 4.705 7.534 -6.170 1.00 89.75 431 PHE A N 1
ATOM 3176 C CA . PHE A 1 431 ? 5.561 7.983 -5.077 1.00 89.75 431 PHE A CA 1
ATOM 3177 C C . PHE A 1 431 ? 5.989 6.786 -4.230 1.00 89.75 431 PHE A C 1
ATOM 3179 O O . PHE A 1 431 ? 5.174 5.897 -3.970 1.00 89.75 431 PHE A O 1
ATOM 3186 N N . TYR A 1 432 ? 7.240 6.780 -3.776 1.00 88.50 432 TYR A N 1
ATOM 3187 C CA . TYR A 1 432 ? 7.756 5.779 -2.845 1.00 88.50 432 TYR A CA 1
ATOM 3188 C C . TYR A 1 432 ? 8.979 6.306 -2.083 1.00 88.50 432 TYR A C 1
ATOM 3190 O O . TYR A 1 432 ? 9.645 7.250 -2.511 1.00 88.50 432 TYR A O 1
ATOM 3198 N N . ILE A 1 433 ? 9.288 5.674 -0.952 1.00 85.62 433 ILE A N 1
ATOM 3199 C CA . ILE A 1 433 ? 10.471 5.965 -0.141 1.00 85.62 433 ILE A CA 1
ATOM 3200 C C . ILE A 1 433 ? 11.372 4.733 -0.158 1.00 85.62 433 ILE A C 1
ATOM 3202 O O . ILE A 1 433 ? 10.954 3.663 0.274 1.00 85.62 433 ILE A O 1
ATOM 3206 N N . SER A 1 434 ? 12.606 4.863 -0.644 1.00 82.31 434 SER A N 1
ATOM 3207 C CA . SER A 1 434 ? 13.591 3.782 -0.576 1.00 82.31 434 SER A CA 1
ATOM 3208 C C . SER A 1 434 ? 14.298 3.797 0.773 1.00 82.31 434 SER A C 1
ATOM 3210 O O . SER A 1 434 ? 14.721 4.856 1.244 1.00 82.31 434 SER A O 1
ATOM 3212 N N . THR A 1 435 ? 14.480 2.626 1.373 1.00 79.00 435 THR A N 1
ATOM 3213 C CA . THR A 1 435 ? 15.101 2.479 2.690 1.00 79.00 435 THR A CA 1
ATOM 3214 C C . THR A 1 435 ? 16.244 1.484 2.635 1.00 79.00 435 THR A C 1
ATOM 3216 O O . THR A 1 435 ? 16.079 0.404 2.083 1.00 79.00 435 THR A O 1
ATOM 3219 N N . GLY A 1 436 ? 17.371 1.811 3.261 1.00 72.56 436 GLY A N 1
ATOM 3220 C CA . GLY A 1 436 ? 18.519 0.912 3.382 1.00 72.56 436 GLY A CA 1
ATOM 3221 C C . GLY A 1 436 ? 18.400 -0.159 4.481 1.00 72.56 436 GLY A C 1
ATOM 3222 O O . GLY A 1 436 ? 19.390 -0.817 4.805 1.00 72.56 436 GLY A O 1
ATOM 3223 N N . GLU A 1 437 ? 17.221 -0.301 5.097 1.00 73.25 437 GLU A N 1
ATOM 3224 C CA . GLU A 1 437 ? 16.938 -1.214 6.217 1.00 73.25 437 GLU A CA 1
ATOM 3225 C C . GLU A 1 437 ? 17.930 -1.111 7.386 1.00 73.25 437 GLU A C 1
ATOM 3227 O O . GLU A 1 437 ? 18.592 -2.071 7.774 1.00 73.25 437 GLU A O 1
ATOM 3232 N N . ALA A 1 438 ? 18.068 0.091 7.945 1.00 69.12 438 ALA A N 1
ATOM 3233 C CA . ALA A 1 438 ? 19.025 0.409 9.011 1.00 69.12 438 ALA A CA 1
ATOM 3234 C C . ALA A 1 438 ? 20.496 0.096 8.663 1.00 69.12 438 ALA A C 1
ATOM 3236 O O . ALA A 1 438 ? 21.310 -0.108 9.559 1.00 69.12 438 ALA A O 1
ATOM 3237 N N . GLY A 1 439 ? 20.854 0.081 7.373 1.00 65.06 439 GLY A N 1
ATOM 3238 C CA . GLY A 1 439 ? 22.208 -0.258 6.925 1.00 65.06 439 GLY A CA 1
ATOM 3239 C C . GLY A 1 439 ? 22.396 -1.735 6.579 1.00 65.06 439 GLY A C 1
ATOM 3240 O O . GLY A 1 439 ? 23.474 -2.103 6.120 1.00 65.06 439 GLY A O 1
ATOM 3241 N N . GLY A 1 440 ? 21.375 -2.579 6.773 1.00 67.50 440 GLY A N 1
ATOM 3242 C CA . GLY A 1 440 ? 21.449 -4.013 6.487 1.00 67.50 440 GLY A CA 1
ATOM 3243 C C . GLY A 1 440 ? 21.569 -4.340 4.996 1.00 67.50 440 GLY A C 1
ATOM 3244 O O . GLY A 1 440 ? 22.204 -5.331 4.638 1.00 67.50 440 GLY A O 1
ATOM 3245 N N . ILE A 1 441 ? 20.996 -3.500 4.124 1.00 67.62 441 ILE A N 1
ATOM 3246 C CA . ILE A 1 441 ? 20.970 -3.721 2.665 1.00 67.62 441 ILE A CA 1
ATOM 3247 C C . ILE A 1 441 ? 21.635 -2.565 1.902 1.00 67.62 441 ILE A C 1
ATOM 3249 O O . ILE A 1 441 ? 22.294 -2.785 0.881 1.00 67.62 441 ILE A O 1
ATOM 3253 N N . GLY A 1 442 ? 21.502 -1.339 2.403 1.00 69.56 442 GLY A N 1
ATOM 3254 C CA . GLY A 1 442 ? 22.107 -0.140 1.832 1.00 69.56 442 GLY A CA 1
ATOM 3255 C C . GLY A 1 442 ? 22.206 0.972 2.870 1.00 69.56 442 GLY A C 1
ATOM 3256 O O . GLY A 1 442 ? 21.585 0.907 3.925 1.00 69.56 442 GLY A O 1
ATOM 3257 N N . THR A 1 443 ? 23.002 2.002 2.602 1.00 69.56 443 THR A N 1
ATOM 3258 C CA . THR A 1 443 ? 23.183 3.127 3.540 1.00 69.56 443 THR A CA 1
ATOM 3259 C C . THR A 1 443 ? 22.446 4.395 3.117 1.00 69.56 443 THR A C 1
ATOM 3261 O O . THR A 1 443 ? 22.369 5.328 3.910 1.00 69.56 443 THR A O 1
ATOM 3264 N N . ARG A 1 444 ? 21.876 4.427 1.905 1.00 75.19 444 ARG A N 1
ATOM 3265 C CA . ARG A 1 444 ? 21.126 5.573 1.377 1.00 75.19 444 ARG A CA 1
ATOM 3266 C C . ARG A 1 444 ? 19.618 5.358 1.468 1.00 75.19 444 ARG A C 1
ATOM 3268 O O . ARG A 1 444 ? 19.116 4.263 1.212 1.00 75.19 444 ARG A O 1
ATOM 3275 N N . TYR A 1 445 ? 18.907 6.429 1.791 1.00 79.56 445 TYR A N 1
ATOM 3276 C CA . TYR A 1 445 ? 17.452 6.513 1.869 1.00 79.56 445 TYR A CA 1
ATOM 3277 C C . TYR A 1 445 ? 16.997 7.641 0.961 1.00 79.56 445 TYR A C 1
ATOM 3279 O O . TYR A 1 445 ? 17.656 8.674 0.894 1.00 79.56 445 TYR A O 1
ATOM 3287 N N . GLY A 1 446 ? 15.895 7.460 0.245 1.00 81.12 446 GLY A N 1
ATOM 3288 C CA . GLY A 1 446 ? 15.495 8.416 -0.781 1.00 81.12 446 GLY A CA 1
ATOM 3289 C C . GLY A 1 446 ? 13.996 8.576 -0.854 1.00 81.12 446 GLY A C 1
ATOM 3290 O O . GLY A 1 446 ? 13.256 7.604 -0.713 1.00 81.12 446 GLY A O 1
ATOM 3291 N N . VAL A 1 447 ? 13.558 9.806 -1.084 1.00 85.19 447 VAL A N 1
ATOM 3292 C CA . VAL A 1 447 ? 12.177 10.118 -1.441 1.00 85.19 447 VAL A CA 1
ATOM 3293 C C . VAL A 1 447 ? 12.114 10.235 -2.953 1.00 85.19 447 VAL A C 1
ATOM 3295 O O . VAL A 1 447 ? 12.850 11.024 -3.544 1.00 85.19 447 VAL A O 1
ATOM 3298 N N . TRP A 1 448 ? 11.243 9.454 -3.582 1.00 87.31 448 TRP A N 1
ATOM 3299 C CA . TRP A 1 448 ? 11.232 9.305 -5.029 1.00 87.31 448 TRP A CA 1
ATOM 3300 C C . TRP A 1 448 ? 9.854 9.528 -5.620 1.00 87.31 448 TRP A C 1
ATOM 3302 O O . TRP A 1 448 ? 8.821 9.232 -5.011 1.00 87.31 448 TRP A O 1
ATOM 3312 N N . MET A 1 449 ? 9.854 9.979 -6.869 1.00 86.50 449 MET A N 1
ATOM 3313 C CA . MET A 1 449 ? 8.653 10.044 -7.680 1.00 86.50 449 MET A CA 1
ATOM 3314 C C . MET A 1 449 ? 8.949 9.598 -9.105 1.00 86.50 449 MET A C 1
ATOM 3316 O O . MET A 1 449 ? 9.879 10.086 -9.737 1.00 86.50 449 MET A O 1
ATOM 3320 N N . ALA A 1 450 ? 8.149 8.677 -9.626 1.00 83.56 450 ALA A N 1
ATOM 3321 C CA . ALA A 1 450 ? 8.251 8.182 -10.988 1.00 83.56 450 ALA A CA 1
ATOM 3322 C C . ALA A 1 450 ? 7.009 8.593 -11.781 1.00 83.56 450 ALA A C 1
ATOM 3324 O O . ALA A 1 450 ? 5.873 8.394 -11.339 1.00 83.56 450 ALA A O 1
ATOM 3325 N N . LYS A 1 451 ? 7.220 9.174 -12.962 1.00 81.38 451 LYS A N 1
ATOM 3326 C CA . LYS A 1 451 ? 6.128 9.651 -13.811 1.00 81.38 451 LYS A CA 1
ATOM 3327 C C . LYS A 1 451 ? 5.367 8.487 -14.448 1.00 81.38 451 LYS A C 1
ATOM 3329 O O . LYS A 1 451 ? 5.972 7.566 -15.004 1.00 81.38 451 LYS A O 1
ATOM 3334 N N . GLY A 1 452 ? 4.038 8.538 -14.408 1.00 78.19 452 GLY A N 1
ATOM 3335 C CA . GLY A 1 452 ? 3.195 7.605 -15.158 1.00 78.19 452 GLY A CA 1
ATOM 3336 C C . GLY A 1 452 ? 3.226 7.855 -16.672 1.00 78.19 452 GLY A C 1
ATOM 3337 O O . GLY A 1 452 ? 3.667 8.911 -17.126 1.00 78.19 452 GLY A O 1
ATOM 3338 N N . PRO A 1 453 ? 2.761 6.902 -17.499 1.00 74.38 453 PRO A N 1
ATOM 3339 C CA . PRO A 1 453 ? 2.253 5.570 -17.144 1.00 74.38 453 PRO A CA 1
ATOM 3340 C C . PRO A 1 453 ? 3.366 4.513 -16.997 1.00 74.38 453 PRO A C 1
ATOM 3342 O O . PRO A 1 453 ? 3.091 3.342 -16.718 1.00 74.38 453 PRO A O 1
ATOM 3345 N N . TRP A 1 454 ? 4.617 4.881 -17.282 1.00 70.56 454 TRP A N 1
ATOM 3346 C CA . TRP A 1 454 ? 5.709 3.921 -17.455 1.00 70.56 454 TRP A CA 1
ATOM 3347 C C . TRP A 1 454 ? 6.551 3.741 -16.198 1.00 70.56 454 TRP A C 1
ATOM 3349 O O . TRP A 1 454 ? 6.997 2.625 -15.959 1.00 70.56 454 TRP A O 1
ATOM 3359 N N . PHE A 1 455 ? 6.704 4.793 -15.386 1.00 77.25 455 PHE A N 1
ATOM 3360 C CA . PHE A 1 455 ? 7.444 4.786 -14.118 1.00 77.25 455 PHE A CA 1
ATOM 3361 C C . PHE A 1 455 ? 8.931 4.402 -14.251 1.00 77.25 455 PHE A C 1
ATOM 3363 O O . PHE A 1 455 ? 9.580 4.065 -13.269 1.00 77.25 455 PHE A O 1
ATOM 3370 N N . THR A 1 456 ? 9.482 4.482 -15.463 1.00 68.38 456 THR A N 1
ATOM 3371 C CA . THR A 1 456 ? 10.832 4.024 -15.837 1.00 68.38 456 THR A CA 1
ATOM 3372 C C . THR A 1 456 ? 11.938 5.033 -15.543 1.00 68.38 456 THR A C 1
ATOM 3374 O O . THR A 1 456 ? 13.116 4.725 -15.699 1.00 68.38 456 THR A O 1
ATOM 3377 N N . SER A 1 457 ? 11.571 6.253 -15.158 1.00 69.12 457 SER A N 1
ATOM 3378 C CA . SER A 1 457 ? 12.496 7.354 -14.888 1.00 69.12 457 SER A CA 1
ATOM 3379 C C . SER A 1 457 ? 12.146 7.973 -13.532 1.00 69.12 457 SER A C 1
ATOM 3381 O O . SER A 1 457 ? 11.477 9.009 -13.491 1.00 69.12 457 SER A O 1
ATOM 3383 N N . PRO A 1 458 ? 12.494 7.307 -12.415 1.00 78.94 458 PRO A N 1
ATOM 3384 C CA . PRO A 1 458 ? 12.293 7.874 -11.090 1.00 78.94 458 PRO A CA 1
ATOM 3385 C C . PRO A 1 458 ? 13.173 9.116 -10.907 1.00 78.94 458 PRO A C 1
ATOM 3387 O O . PRO A 1 458 ? 14.328 9.151 -11.327 1.00 78.94 458 PRO A O 1
ATOM 3390 N N . VAL A 1 459 ? 12.622 10.136 -10.261 1.00 79.56 459 VAL A N 1
ATOM 3391 C CA . VAL A 1 459 ? 13.330 11.351 -9.858 1.00 79.56 459 VAL A CA 1
ATOM 3392 C C . VAL A 1 459 ? 13.524 11.309 -8.350 1.00 79.56 459 VAL A C 1
ATOM 3394 O O . VAL A 1 459 ? 12.557 11.127 -7.604 1.00 79.56 459 VAL A O 1
ATOM 3397 N N . LEU A 1 460 ? 14.772 11.475 -7.912 1.00 80.56 460 LEU A N 1
ATOM 3398 C CA . LEU A 1 460 ? 15.109 11.673 -6.507 1.00 80.56 460 LEU A CA 1
ATOM 3399 C C . LEU A 1 460 ? 14.657 13.073 -6.093 1.00 80.56 460 LEU A C 1
ATOM 3401 O O . LEU A 1 460 ? 15.141 14.067 -6.632 1.00 80.56 460 LEU A O 1
ATOM 3405 N N . LEU A 1 461 ? 13.719 13.143 -5.157 1.00 81.75 461 LEU A N 1
ATOM 3406 C CA . LEU A 1 461 ? 13.239 14.398 -4.584 1.00 81.75 461 LEU A CA 1
ATOM 3407 C C . LEU A 1 461 ? 14.103 14.830 -3.401 1.00 81.75 461 LEU A C 1
ATOM 3409 O O . LEU A 1 461 ? 14.344 16.018 -3.208 1.00 81.75 461 LEU A O 1
ATOM 3413 N N . GLU A 1 462 ? 14.566 13.859 -2.614 1.00 81.94 462 GLU A N 1
ATOM 3414 C CA . GLU A 1 462 ? 15.354 14.103 -1.410 1.00 81.94 462 GLU A CA 1
ATOM 3415 C C . GLU A 1 462 ? 16.218 12.889 -1.071 1.00 81.94 462 GLU A C 1
ATOM 3417 O O . GLU A 1 462 ? 15.722 11.760 -1.060 1.00 81.94 462 GLU A O 1
ATOM 3422 N N . GLU A 1 463 ? 17.490 13.133 -0.757 1.00 79.69 463 GLU A N 1
ATOM 3423 C CA . GLU A 1 463 ? 18.419 12.138 -0.223 1.00 79.69 463 GLU A CA 1
ATOM 3424 C C . GLU A 1 463 ? 18.511 12.224 1.300 1.00 79.69 463 GLU A C 1
ATOM 3426 O O . GLU A 1 463 ? 18.575 13.309 1.874 1.00 79.69 463 GLU A O 1
ATOM 3431 N N . HIS A 1 464 ? 18.599 11.056 1.933 1.00 72.56 464 HIS A N 1
ATOM 3432 C CA . HIS A 1 464 ? 18.767 10.870 3.365 1.00 72.56 464 HIS A CA 1
ATOM 3433 C C . HIS A 1 464 ? 19.880 9.867 3.647 1.00 72.56 464 HIS A C 1
ATOM 3435 O O . HIS A 1 464 ? 19.880 8.745 3.138 1.00 72.56 464 HIS A O 1
ATOM 3441 N N . MET A 1 465 ? 20.814 10.260 4.510 1.00 62.50 465 MET A N 1
ATOM 3442 C CA . MET A 1 465 ? 21.963 9.428 4.896 1.00 62.50 465 MET A CA 1
ATOM 3443 C C . MET A 1 465 ? 21.796 8.793 6.283 1.00 62.50 465 MET A C 1
ATOM 3445 O O . MET A 1 465 ? 22.586 7.931 6.665 1.00 62.50 465 MET A O 1
ATOM 3449 N N . ALA A 1 466 ? 20.779 9.205 7.049 1.00 60.06 466 ALA A N 1
ATOM 3450 C CA . ALA A 1 466 ? 20.533 8.715 8.398 1.00 60.06 466 ALA A CA 1
ATOM 3451 C C . ALA A 1 466 ? 19.296 7.794 8.443 1.00 60.06 466 ALA A C 1
ATOM 3453 O O . ALA A 1 466 ? 18.211 8.200 8.025 1.00 60.06 466 ALA A O 1
ATOM 3454 N N . PRO A 1 467 ? 19.397 6.587 9.034 1.00 57.53 467 PRO A N 1
ATOM 3455 C CA . PRO A 1 467 ? 18.266 5.659 9.171 1.00 57.53 467 PRO A CA 1
ATOM 3456 C C . PRO A 1 467 ? 17.154 6.167 10.111 1.00 57.53 467 PRO A C 1
ATOM 3458 O O . PRO A 1 467 ? 16.098 5.545 10.213 1.00 57.53 467 PRO A O 1
ATOM 3461 N N . TRP A 1 468 ? 17.390 7.274 10.823 1.00 53.47 468 TRP A N 1
ATOM 3462 C CA . TRP A 1 468 ? 16.533 7.776 11.900 1.00 53.47 468 TRP A CA 1
ATOM 3463 C C . TRP A 1 468 ? 15.531 8.847 11.461 1.00 53.47 468 TRP A C 1
ATOM 3465 O O . TRP A 1 468 ? 14.560 9.068 12.182 1.00 53.47 468 TRP A O 1
ATOM 3475 N N . ASP A 1 469 ? 15.722 9.465 10.290 1.00 55.12 469 ASP A N 1
ATOM 3476 C CA . ASP A 1 469 ? 14.768 10.440 9.739 1.00 55.12 469 ASP A CA 1
ATOM 3477 C C . ASP A 1 469 ? 13.482 9.753 9.259 1.00 55.12 469 ASP A C 1
ATOM 3479 O O . ASP A 1 469 ? 12.397 10.319 9.335 1.00 55.12 469 ASP A O 1
ATOM 3483 N N . PHE A 1 470 ? 13.576 8.479 8.871 1.00 60.22 470 PHE A N 1
ATOM 3484 C CA . PHE A 1 470 ? 12.441 7.590 8.622 1.00 60.22 470 PHE A CA 1
ATOM 3485 C C . PHE A 1 470 ? 12.624 6.297 9.430 1.00 60.22 470 PHE A C 1
ATOM 3487 O O . PHE A 1 470 ? 13.063 5.288 8.871 1.00 60.22 470 PHE A O 1
ATOM 3494 N N . PRO A 1 471 ? 12.333 6.302 10.747 1.00 54.91 471 PRO A N 1
ATOM 3495 C CA . PRO A 1 471 ? 12.677 5.187 11.620 1.00 54.91 471 PRO A CA 1
ATOM 3496 C C . PRO A 1 471 ? 12.022 3.892 11.139 1.00 54.91 471 PRO A C 1
ATOM 3498 O O . PRO A 1 471 ? 10.820 3.852 10.855 1.00 54.91 471 PRO A O 1
ATOM 3501 N N . THR A 1 472 ? 12.821 2.824 11.076 1.00 49.81 472 THR A N 1
ATOM 3502 C CA . THR A 1 472 ? 12.546 1.621 10.275 1.00 49.81 472 THR A CA 1
ATOM 3503 C C . THR A 1 472 ? 11.320 0.793 10.684 1.00 49.81 472 THR A C 1
ATOM 3505 O O . THR A 1 472 ? 10.872 -0.110 9.979 1.00 49.81 472 THR A O 1
ATOM 3508 N N . TYR A 1 473 ? 10.753 1.107 11.838 1.00 52.19 473 TYR A N 1
ATOM 3509 C CA . TYR A 1 473 ? 9.593 0.457 12.448 1.00 52.19 473 TYR A CA 1
ATOM 3510 C C . TYR A 1 473 ? 8.338 1.341 12.395 1.00 52.19 473 TYR A C 1
ATOM 3512 O O . TYR A 1 473 ? 7.250 0.884 12.732 1.00 52.19 473 TYR A O 1
ATOM 3520 N N . LYS A 1 474 ? 8.457 2.599 11.944 1.00 57.09 474 LYS A N 1
ATOM 3521 C CA . LYS A 1 474 ? 7.339 3.547 11.829 1.00 57.09 474 LYS A CA 1
ATOM 3522 C C . LYS A 1 474 ? 6.862 3.767 10.390 1.00 57.09 474 LYS A C 1
ATOM 3524 O O . LYS A 1 474 ? 6.087 4.693 10.199 1.00 57.09 474 LYS A O 1
ATOM 3529 N N . TYR A 1 475 ? 7.291 2.975 9.401 1.00 58.38 475 TYR A N 1
ATOM 3530 C CA . TYR A 1 475 ? 6.909 3.180 7.994 1.00 58.38 475 TYR A CA 1
ATOM 3531 C C . TYR A 1 475 ? 5.397 3.162 7.793 1.00 58.38 475 TYR A C 1
ATOM 3533 O O . TYR A 1 475 ? 4.769 2.107 7.753 1.00 58.38 475 TYR A O 1
ATOM 3541 N N . GLY A 1 476 ? 4.841 4.366 7.692 1.00 63.16 476 GLY A N 1
ATOM 3542 C CA . GLY A 1 476 ? 3.421 4.599 7.544 1.00 63.16 476 GLY A CA 1
ATOM 3543 C C . GLY A 1 476 ? 2.964 4.460 6.102 1.00 63.16 476 GLY A C 1
ATOM 3544 O O . GLY A 1 476 ? 3.741 4.569 5.152 1.00 63.16 476 GLY A O 1
ATOM 3545 N N . GLN A 1 477 ? 1.658 4.270 5.963 1.00 80.62 477 GLN A N 1
ATOM 3546 C CA . GLN A 1 477 ? 0.950 4.486 4.713 1.00 80.62 477 GLN A CA 1
ATOM 3547 C C . GLN A 1 477 ? 1.116 5.951 4.282 1.00 80.62 477 GLN A C 1
ATOM 3549 O O . GLN A 1 477 ? 1.051 6.858 5.113 1.00 80.62 477 GLN A O 1
ATOM 3554 N N . THR A 1 478 ? 1.336 6.183 2.990 1.00 90.06 478 THR A N 1
ATOM 3555 C CA . THR A 1 478 ? 1.333 7.542 2.437 1.00 90.06 478 THR A CA 1
ATOM 3556 C C . THR A 1 478 ? -0.093 7.948 2.095 1.00 90.06 478 THR A C 1
ATOM 3558 O O . THR A 1 478 ? -0.870 7.142 1.581 1.00 90.06 478 THR A O 1
ATOM 3561 N N . PHE A 1 479 ? -0.441 9.201 2.372 1.00 91.06 479 PHE A N 1
ATOM 3562 C CA . PHE A 1 479 ? -1.751 9.769 2.081 1.00 91.06 479 PHE A CA 1
ATOM 3563 C C . PHE A 1 479 ? -1.614 10.996 1.192 1.00 91.06 479 PHE A C 1
ATOM 3565 O O . PHE A 1 479 ? -0.830 11.899 1.470 1.00 91.06 479 PHE A O 1
ATOM 3572 N N . GLU A 1 480 ? -2.426 11.056 0.145 1.00 91.31 480 GLU A N 1
ATOM 3573 C CA . GLU A 1 480 ? -2.538 12.242 -0.694 1.00 91.31 480 GLU A CA 1
ATOM 3574 C C . GLU A 1 480 ? -3.614 13.188 -0.143 1.00 91.31 480 GLU A C 1
ATOM 3576 O O . GLU A 1 480 ? -4.759 12.774 0.078 1.00 91.31 480 GLU A O 1
ATOM 3581 N N . VAL A 1 481 ? -3.264 14.456 0.092 1.00 91.75 481 VAL A N 1
ATOM 3582 C CA . VAL A 1 481 ? -4.171 15.480 0.639 1.00 91.75 481 VAL A CA 1
ATOM 3583 C C . VAL A 1 481 ? -3.919 16.806 -0.068 1.00 91.75 481 VAL A C 1
ATOM 3585 O O . VAL A 1 481 ? -2.925 17.481 0.191 1.00 91.75 481 VAL A O 1
ATOM 3588 N N . GLY A 1 482 ? -4.818 17.178 -0.982 1.00 88.50 482 GLY A N 1
ATOM 3589 C CA . GLY A 1 482 ? -4.657 18.386 -1.792 1.00 88.50 482 GLY A CA 1
ATOM 3590 C C . GLY A 1 482 ? -3.295 18.391 -2.505 1.00 88.50 482 GLY A C 1
ATOM 3591 O O . GLY A 1 482 ? -2.991 17.414 -3.194 1.00 88.50 482 GLY A O 1
ATOM 3592 N N . PRO A 1 483 ? -2.458 19.432 -2.328 1.00 88.62 483 PRO A N 1
ATOM 3593 C CA . PRO A 1 483 ? -1.136 19.523 -2.949 1.00 88.62 483 PRO A CA 1
ATOM 3594 C C . PRO A 1 483 ? -0.048 18.728 -2.207 1.00 88.62 483 PRO A C 1
ATOM 3596 O O . PRO A 1 483 ? 1.123 18.831 -2.565 1.00 88.62 483 PRO A O 1
ATOM 3599 N N . TYR A 1 484 ? -0.394 17.969 -1.165 1.00 92.44 484 TYR A N 1
ATOM 3600 C CA . TYR A 1 484 ? 0.574 17.320 -0.290 1.00 92.44 484 TYR A CA 1
ATOM 3601 C C . TYR A 1 484 ? 0.535 15.793 -0.374 1.00 92.44 484 TYR A C 1
ATOM 3603 O O . TYR A 1 484 ? -0.503 15.175 -0.628 1.00 92.44 484 TYR A O 1
ATOM 3611 N N . LEU A 1 485 ? 1.688 15.193 -0.092 1.00 92.31 485 LEU A N 1
ATOM 3612 C CA . LEU A 1 485 ? 1.848 13.795 0.285 1.00 92.31 485 LEU A CA 1
ATOM 3613 C C . LEU A 1 485 ? 2.265 13.743 1.753 1.00 92.31 485 LEU A C 1
ATOM 3615 O O . LEU A 1 485 ? 3.242 14.374 2.153 1.00 92.31 485 LEU A O 1
ATOM 3619 N N . LEU A 1 486 ? 1.507 13.020 2.569 1.00 92.19 486 LEU A N 1
ATOM 3620 C CA . LEU A 1 486 ? 1.766 12.868 3.994 1.00 92.19 486 LEU A CA 1
ATOM 3621 C C . LEU A 1 486 ? 2.276 11.456 4.237 1.00 92.19 486 LEU A C 1
ATOM 3623 O O . LEU A 1 486 ? 1.598 10.490 3.893 1.00 92.19 486 LEU A O 1
ATOM 3627 N N . ASN A 1 487 ? 3.445 11.334 4.851 1.00 89.06 487 ASN A N 1
ATOM 3628 C CA . ASN A 1 487 ? 3.993 10.055 5.278 1.00 89.06 487 ASN A CA 1
ATOM 3629 C C . ASN A 1 487 ? 4.579 10.213 6.680 1.00 89.06 487 ASN A C 1
ATOM 3631 O O . ASN A 1 487 ? 5.402 11.097 6.915 1.00 89.06 487 ASN A O 1
ATOM 3635 N N . THR A 1 488 ? 4.165 9.350 7.609 1.00 84.56 488 THR A N 1
ATOM 3636 C CA . THR A 1 488 ? 4.547 9.417 9.027 1.00 84.56 488 THR A CA 1
ATOM 3637 C C . THR A 1 488 ? 4.303 10.803 9.632 1.00 84.56 488 THR A C 1
ATOM 3639 O O . THR A 1 488 ? 3.152 11.180 9.821 1.00 84.56 488 THR A O 1
ATOM 3642 N N . ARG A 1 489 ? 5.359 11.558 9.954 1.00 87.44 489 ARG A N 1
ATOM 3643 C CA . ARG A 1 489 ? 5.281 12.913 10.519 1.00 87.44 489 ARG A CA 1
ATOM 3644 C C . ARG A 1 489 ? 5.515 14.028 9.506 1.00 87.44 489 ARG A C 1
ATOM 3646 O O . ARG A 1 489 ? 5.470 15.202 9.865 1.00 87.44 489 ARG A O 1
ATOM 3653 N N . TYR A 1 490 ? 5.781 13.670 8.255 1.00 88.56 490 TYR A N 1
ATOM 3654 C CA . TYR A 1 490 ? 6.207 14.610 7.234 1.00 88.56 490 TYR A CA 1
ATOM 3655 C C . TYR A 1 490 ? 5.090 14.910 6.250 1.00 88.56 490 TYR A C 1
ATOM 3657 O O . TYR A 1 490 ? 4.419 14.009 5.741 1.00 88.56 490 TYR A O 1
ATOM 3665 N N . ARG A 1 491 ? 4.937 16.199 5.960 1.00 91.94 491 ARG A N 1
ATOM 3666 C CA . ARG A 1 491 ? 4.162 16.710 4.838 1.00 91.94 491 ARG A CA 1
ATOM 3667 C C . ARG A 1 491 ? 5.130 17.119 3.747 1.00 91.94 491 ARG A C 1
ATOM 3669 O O . ARG A 1 491 ? 5.993 17.958 3.978 1.00 91.94 491 ARG A O 1
ATOM 3676 N N . MET A 1 492 ? 4.973 16.538 2.573 1.00 90.38 492 MET A N 1
ATOM 3677 C CA . MET A 1 492 ? 5.778 16.837 1.400 1.00 90.38 492 MET A CA 1
ATOM 3678 C C . MET A 1 492 ? 4.905 17.551 0.379 1.00 90.38 492 MET A C 1
ATOM 3680 O O . MET A 1 492 ? 3.831 17.053 0.036 1.00 90.38 492 MET A O 1
ATOM 3684 N N . THR A 1 493 ? 5.342 18.707 -0.115 1.00 88.75 493 THR A N 1
ATOM 3685 C CA . THR A 1 493 ? 4.737 19.321 -1.302 1.00 88.75 493 THR A CA 1
ATOM 3686 C C . THR A 1 493 ? 4.881 18.339 -2.451 1.00 88.75 493 THR A C 1
ATOM 3688 O O . THR A 1 493 ? 5.995 17.925 -2.767 1.00 88.75 493 THR A O 1
ATOM 3691 N N . ARG A 1 494 ? 3.761 17.930 -3.054 1.00 87.75 494 ARG A N 1
ATOM 3692 C CA . ARG A 1 494 ? 3.760 16.992 -4.175 1.00 87.75 494 ARG A CA 1
ATOM 3693 C C . ARG A 1 494 ? 4.277 17.721 -5.417 1.00 87.75 494 ARG A C 1
ATOM 3695 O O . ARG A 1 494 ? 3.564 18.588 -5.932 1.00 87.75 494 ARG A O 1
ATOM 3702 N N . PRO A 1 495 ? 5.481 17.402 -5.918 1.00 80.94 495 PRO A N 1
ATOM 3703 C CA . PRO A 1 495 ? 5.948 18.008 -7.146 1.00 80.94 495 PRO A CA 1
ATOM 3704 C C . PRO A 1 495 ? 5.158 17.425 -8.322 1.00 80.94 495 PRO A C 1
ATOM 3706 O O . PRO A 1 495 ? 4.662 16.297 -8.278 1.00 80.94 495 PRO A O 1
ATOM 3709 N N . LYS A 1 496 ? 5.022 18.216 -9.381 1.00 82.75 496 LYS A N 1
ATOM 3710 C CA . LYS A 1 496 ? 4.361 17.808 -10.623 1.00 82.75 496 LYS A CA 1
ATOM 3711 C C . LYS A 1 496 ? 5.399 17.656 -11.717 1.00 82.75 496 LYS A C 1
ATOM 3713 O O . LYS A 1 496 ? 6.397 18.368 -11.704 1.00 82.75 496 LYS A O 1
ATOM 3718 N N . PHE A 1 497 ? 5.170 16.778 -12.684 1.00 80.88 497 PHE A N 1
ATOM 3719 C CA . PHE A 1 497 ? 5.980 16.759 -13.903 1.00 80.88 497 PHE A CA 1
ATOM 3720 C C . PHE A 1 497 ? 5.475 17.819 -14.890 1.00 80.88 497 PHE A C 1
ATOM 3722 O O . PHE A 1 497 ? 4.293 18.154 -14.887 1.00 80.88 497 PHE A O 1
ATOM 3729 N N . ALA A 1 498 ? 6.344 18.357 -15.751 1.00 75.06 498 ALA A N 1
ATOM 3730 C CA . ALA A 1 498 ? 5.913 19.303 -16.782 1.00 75.06 498 ALA A CA 1
ATOM 3731 C C . ALA A 1 498 ? 4.774 18.731 -17.649 1.00 75.06 498 ALA A C 1
ATOM 3733 O O . ALA A 1 498 ? 4.854 17.619 -18.176 1.00 75.06 498 ALA A O 1
ATOM 3734 N N . GLY A 1 499 ? 3.693 19.508 -17.764 1.00 71.19 499 GLY A N 1
ATOM 3735 C CA . GLY A 1 499 ? 2.451 19.098 -18.424 1.00 71.19 499 GLY A CA 1
ATOM 3736 C C . GLY A 1 499 ? 1.386 18.468 -17.510 1.00 71.19 499 GLY A C 1
ATOM 3737 O O . GLY A 1 499 ? 0.386 17.998 -18.047 1.00 71.19 499 GLY A O 1
ATOM 3738 N N . GLN A 1 500 ? 1.579 18.453 -16.180 1.00 71.31 500 GLN A N 1
ATOM 3739 C CA . GLN A 1 500 ? 0.600 18.016 -15.158 1.00 71.31 500 GLN A CA 1
ATOM 3740 C C . GLN A 1 500 ? 0.121 19.150 -14.238 1.00 71.31 500 GLN A C 1
ATOM 3742 O O . GLN A 1 500 ? 0.816 20.184 -14.139 1.00 71.31 500 GLN A O 1
#